Protein AF-Q17B58-F1 (afdb_monomer_lite)

Sequence (460 aa):
MSRYVFNFIFQYLGKLERVEGVDYLEPGKTYCLPVYSHHSIVFPGEVVPMILNAASLNYEDQSDGVKFGLLFRTTFPNNYIYGVTCQVFERGERDLNGSIILKTIAQQRFHVVGQMPNIRAEVKILPEIILPDPLLSSCSNPMKRHAFSNNKKYSHRFKSFVSHAMTWPKFVYDYYSTEDVLTKVERYLAFLKITSVPSDPVKLSFWLARNISIDERDRKLIYQADAVISRMLIISKSLDHMCYFLCKRCDNEIGSFNDIFAMNKQGVQTSYCNPSGYVHDTLTIYKTKENSTFTVDRPSTEYSWFPGYSWQITLCSNCRQHLGWKFVATKNNYLPKSFYGLSGNSIKVKSVTEASTSSRDGDDVETDEGGDAQEADQLQQRLRRIQRMEIGEVLFNIDDDDDDDENYRNNEDLYQVINFSPEIANAAVQADAPLMVEGIADEEAGEDEEDEDRFQDARE

Organism: Aedes aegypti (NCBI:txid7159)

pLDDT: mean 75.25, std 25.25, range [23.91, 98.44]

Foldseek 3Di:
DPDQADPCFPCLVPDWDFADADDDDDAQDKDKFQEDEDADDDFAFAKAKFKDQQVLQVDPDRHHWRKHWYWYPDAFPVRWTKIFIWTFGIKDDQDPVRIIITIIGTHWIWTFPADDPSRMTIIHTHAADEDDQPLCPPPDPVLVCQLPDPPPVSNVVSLQVSQVVDDDHSVVSVLLDLVLLVVLVVVVCVLQVADDADPDLSRRLRLLLQAQQAFPNLNSQLSPDNYSSSSSSSSSVSSVFWKFKAFPPPRQTWGTPNFFYASHNSHQWHWDADPVGHIFTWGKGAGTDPQQKDFDDDFDPNSDSRPQWTWTFIAGNPPRHTFFIKTAGPDPVDPPRIITTGTPSGIGMDTDDVPDPDPDDDDDDDDDDDDCPVVVVVVVVVVVVVVCVVDDPPPDPDDDDDDDDDDDDDPPPPPDDPCPPCVVVCVVVVVPDDDDDPDDDDDDDDDDDDDDDDDDDDDD

Radius of gyration: 29.22 Å; chains: 1; bounding box: 70×75×121 Å

InterPro domains:
  IPR003111 Lon protease, N-terminal domain [PS51787] (33-243)
  IPR004910 Yippee/Mis18/Cereblon [PF03226] (244-358)
  IPR034750 CULT domain [PS51788] (242-351)
  IPR034750 CULT domain [cd15777] (245-347)

Structure (mmCIF, N/CA/C/O backbone):
data_AF-Q17B58-F1
#
_entry.id   AF-Q17B58-F1
#
loop_
_atom_site.group_PDB
_atom_site.id
_atom_site.type_symbol
_atom_site.label_atom_id
_atom_site.label_alt_id
_atom_site.label_comp_id
_atom_site.label_asym_id
_atom_site.label_entity_id
_atom_site.label_seq_id
_atom_site.pdbx_PDB_ins_code
_atom_site.Cartn_x
_atom_site.Cartn_y
_atom_site.Cartn_z
_atom_site.occupancy
_atom_site.B_iso_or_equiv
_atom_site.auth_seq_id
_atom_site.auth_comp_id
_atom_site.auth_asym_id
_atom_site.auth_atom_id
_atom_site.pdbx_PDB_model_num
ATOM 1 N N . MET A 1 1 ? 14.802 14.553 18.106 1.00 31.19 1 MET A N 1
ATOM 2 C CA . MET A 1 1 ? 13.375 14.285 18.415 1.00 31.19 1 MET A CA 1
ATOM 3 C C . MET A 1 1 ? 12.796 13.241 17.451 1.00 31.19 1 MET A C 1
ATOM 5 O O . MET A 1 1 ? 11.958 13.569 16.623 1.00 31.19 1 MET A O 1
ATOM 9 N N . SER A 1 2 ? 13.232 11.981 17.548 1.00 33.00 2 SER A N 1
ATOM 10 C CA . SER A 1 2 ? 12.546 10.842 16.916 1.00 33.00 2 SER A CA 1
ATOM 11 C C . SER A 1 2 ? 11.865 10.069 18.044 1.00 33.00 2 SER A C 1
ATOM 13 O O . SER A 1 2 ? 12.530 9.342 18.775 1.00 33.00 2 SER A O 1
ATOM 15 N N . ARG A 1 3 ? 10.588 10.369 18.313 1.00 36.69 3 ARG A N 1
ATOM 16 C CA . ARG A 1 3 ? 9.821 9.792 19.439 1.00 36.69 3 ARG A CA 1
ATOM 17 C C . ARG A 1 3 ? 8.516 9.103 19.009 1.00 36.69 3 ARG A C 1
ATOM 19 O O . ARG A 1 3 ? 7.776 8.673 19.880 1.00 36.69 3 ARG A O 1
ATOM 26 N N . TYR A 1 4 ? 8.246 8.965 17.707 1.00 48.62 4 TYR A N 1
ATOM 27 C CA . TYR A 1 4 ? 6.930 8.525 17.197 1.00 48.62 4 TYR A CA 1
ATOM 28 C C . TYR A 1 4 ? 6.917 7.164 16.521 1.00 48.62 4 TYR A C 1
ATOM 30 O O . TYR A 1 4 ? 5.966 6.827 15.833 1.00 48.62 4 TYR A O 1
ATOM 38 N N . VAL A 1 5 ? 7.961 6.366 16.713 1.00 45.34 5 VAL A N 1
ATOM 39 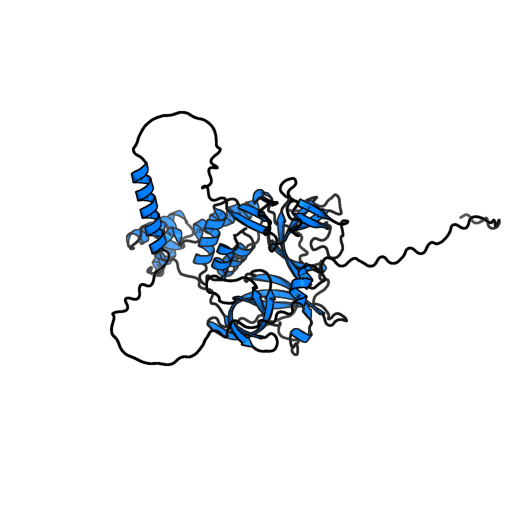C CA . VAL A 1 5 ? 8.017 5.044 16.105 1.00 45.34 5 VAL A CA 1
ATOM 40 C C . VAL A 1 5 ? 7.599 4.014 17.141 1.00 45.34 5 VAL A C 1
ATOM 42 O O . VAL A 1 5 ? 8.407 3.604 17.977 1.00 45.34 5 VAL A O 1
ATOM 45 N N . PHE A 1 6 ? 6.335 3.592 17.089 1.00 51.22 6 PHE A N 1
ATOM 46 C CA . PHE A 1 6 ? 5.911 2.399 17.814 1.00 51.22 6 PHE A CA 1
ATOM 47 C C . PHE A 1 6 ? 6.682 1.196 17.256 1.00 51.22 6 PHE A C 1
ATOM 49 O O . PHE A 1 6 ? 6.549 0.840 16.087 1.00 51.22 6 PHE A O 1
ATOM 56 N N . ASN A 1 7 ? 7.518 0.577 18.094 1.00 49.19 7 ASN A N 1
ATOM 57 C CA . ASN A 1 7 ? 8.235 -0.657 17.751 1.00 49.19 7 ASN A CA 1
ATOM 58 C C . ASN A 1 7 ? 7.366 -1.919 17.936 1.00 49.19 7 ASN A C 1
ATOM 60 O O . ASN A 1 7 ? 7.830 -3.013 17.637 1.00 49.19 7 ASN A O 1
ATOM 64 N N . PHE A 1 8 ? 6.121 -1.779 18.407 1.00 56.78 8 PHE A N 1
ATOM 65 C CA . PHE A 1 8 ? 5.230 -2.882 18.788 1.00 56.78 8 PHE A CA 1
ATOM 66 C C . PHE A 1 8 ? 4.047 -3.018 17.821 1.00 56.78 8 PHE A C 1
ATOM 68 O O . PHE A 1 8 ? 2.885 -2.841 18.184 1.00 56.78 8 PHE A O 1
ATOM 75 N N . ILE A 1 9 ? 4.354 -3.280 16.552 1.00 68.00 9 ILE A N 1
ATOM 76 C CA . ILE A 1 9 ? 3.334 -3.503 15.523 1.00 68.00 9 ILE A CA 1
ATOM 77 C C . ILE A 1 9 ? 2.638 -4.842 15.817 1.00 68.00 9 ILE A C 1
ATOM 79 O O . ILE A 1 9 ? 3.302 -5.835 16.112 1.00 68.00 9 ILE A O 1
ATOM 83 N N . PHE A 1 10 ? 1.304 -4.859 15.748 1.00 78.88 10 PHE A N 1
ATOM 84 C CA . PHE A 1 10 ? 0.456 -6.035 15.995 1.00 78.88 10 PHE A CA 1
ATOM 85 C C . PHE A 1 10 ? 0.462 -6.590 17.427 1.00 78.88 10 PHE A C 1
ATOM 87 O O . PHE A 1 10 ? 0.085 -7.739 17.633 1.00 78.88 10 PHE A O 1
ATOM 94 N N . GLN A 1 11 ? 0.842 -5.793 18.432 1.00 79.44 11 GLN A N 1
ATOM 95 C CA . GLN A 1 11 ? 0.817 -6.234 19.835 1.00 79.44 11 GLN A CA 1
ATOM 96 C C . GLN A 1 11 ? -0.592 -6.608 20.331 1.00 79.44 11 GLN A C 1
ATOM 98 O O . GLN A 1 11 ? -0.727 -7.453 21.210 1.00 79.44 11 GLN A O 1
ATOM 103 N N . TYR A 1 12 ? -1.637 -6.020 19.741 1.00 82.19 12 TYR A N 1
ATOM 104 C CA . TYR A 1 12 ? -3.037 -6.325 20.055 1.00 82.19 12 TYR A CA 1
ATOM 105 C C . TYR A 1 12 ? -3.439 -7.777 19.731 1.00 82.19 12 TYR A C 1
ATOM 107 O O . TYR A 1 12 ? -4.442 -8.250 20.251 1.00 82.19 12 TYR A O 1
ATOM 115 N N . LEU A 1 13 ? -2.656 -8.491 18.911 1.00 82.38 13 LEU A N 1
ATOM 116 C CA . LEU A 1 13 ? -2.883 -9.902 18.580 1.00 82.38 13 LEU A CA 1
ATOM 117 C C . LEU A 1 13 ? -2.393 -10.872 19.667 1.00 82.38 13 LEU A C 1
ATOM 119 O O . LEU A 1 13 ? -2.582 -12.077 19.535 1.00 82.38 13 LEU A O 1
ATOM 123 N N . GLY A 1 14 ? -1.741 -10.374 20.720 1.00 82.38 14 GLY A N 1
ATOM 124 C CA . GLY A 1 14 ? -1.199 -11.213 21.783 1.00 82.38 14 GLY A CA 1
ATOM 125 C C . GLY A 1 14 ? 0.091 -11.941 21.390 1.00 82.38 14 GLY A C 1
ATOM 126 O O . GLY A 1 14 ? 0.865 -11.483 20.545 1.00 82.38 14 GLY A O 1
ATOM 127 N N . LYS A 1 15 ? 0.363 -13.055 22.077 1.00 84.25 15 LYS A N 1
ATOM 128 C CA . LYS A 1 15 ? 1.574 -13.861 21.890 1.00 84.25 15 LYS A CA 1
ATOM 129 C C . LYS A 1 15 ? 1.369 -14.836 20.729 1.00 84.25 15 LYS A C 1
ATOM 131 O O . LYS A 1 15 ? 0.397 -15.580 20.727 1.00 84.25 15 LYS A O 1
ATOM 136 N N . LEU A 1 16 ? 2.301 -14.840 19.779 1.00 85.94 16 LEU A N 1
ATOM 137 C CA . LEU A 1 16 ? 2.300 -15.747 18.630 1.00 85.94 16 LEU A CA 1
ATOM 138 C C . LEU A 1 16 ? 3.616 -16.530 18.577 1.00 85.94 16 LEU A C 1
ATOM 140 O O . LEU A 1 16 ? 4.666 -16.029 18.986 1.00 85.94 16 LEU A O 1
ATOM 144 N N . GLU A 1 17 ? 3.548 -17.745 18.054 1.00 86.19 17 GLU A N 1
ATOM 145 C CA . GLU A 1 17 ? 4.675 -18.631 17.803 1.00 86.19 17 GLU A CA 1
ATOM 146 C C . GLU A 1 17 ? 5.169 -18.473 16.369 1.00 86.19 17 GLU A C 1
ATOM 148 O O . GLU A 1 17 ? 4.384 -18.309 15.432 1.00 86.19 17 GLU A O 1
ATOM 153 N N . ARG A 1 18 ? 6.489 -18.503 16.190 1.00 85.88 18 ARG A N 1
ATOM 154 C CA . ARG A 1 18 ? 7.107 -18.381 14.873 1.00 85.88 18 ARG A CA 1
ATOM 155 C C . ARG A 1 18 ? 6.962 -19.692 14.111 1.00 85.88 18 ARG A C 1
ATOM 157 O O . ARG A 1 18 ? 7.240 -20.753 14.658 1.00 85.88 18 ARG A O 1
ATOM 164 N N . VAL A 1 19 ? 6.603 -19.586 12.840 1.00 83.44 19 VAL A N 1
ATOM 165 C CA . VAL A 1 19 ? 6.552 -20.712 11.909 1.00 83.44 19 VAL A CA 1
ATOM 166 C C . VAL A 1 19 ? 7.720 -20.582 10.936 1.00 83.44 19 VAL A C 1
ATOM 168 O O . VAL A 1 19 ? 7.973 -19.498 10.398 1.00 83.44 19 VAL A O 1
ATOM 171 N N . GLU A 1 20 ? 8.477 -21.662 10.766 1.00 77.56 20 GLU A N 1
ATOM 172 C CA . GLU A 1 20 ? 9.589 -21.722 9.818 1.00 77.56 20 GLU A CA 1
ATOM 173 C C . GLU A 1 20 ? 9.099 -22.154 8.428 1.00 77.56 20 GLU A C 1
ATOM 175 O O . GLU A 1 20 ? 7.983 -22.638 8.264 1.00 77.56 20 GLU A O 1
ATOM 180 N N . GLY A 1 21 ? 9.917 -21.911 7.406 1.00 69.69 21 GLY A N 1
ATOM 181 C CA . GLY A 1 21 ? 9.570 -22.208 6.016 1.00 69.69 21 GLY A CA 1
ATOM 182 C C . GLY A 1 21 ? 9.290 -20.954 5.190 1.00 69.69 21 GLY A C 1
ATOM 183 O O . GLY A 1 21 ? 8.498 -20.077 5.549 1.00 69.69 21 GLY A O 1
ATOM 184 N N . VAL A 1 22 ? 9.989 -20.859 4.061 1.00 72.38 22 VAL A N 1
ATOM 185 C CA . VAL A 1 22 ? 9.781 -19.823 3.051 1.00 72.38 22 VAL A CA 1
ATOM 186 C C . VAL A 1 22 ? 9.821 -20.496 1.693 1.00 72.38 22 VAL A C 1
ATOM 188 O O . VAL A 1 22 ? 10.888 -20.662 1.106 1.00 72.38 22 VAL A O 1
ATOM 191 N N . ASP A 1 23 ? 8.642 -20.821 1.180 1.00 81.31 23 ASP A N 1
ATOM 192 C CA . ASP A 1 23 ? 8.533 -21.451 -0.129 1.00 81.31 23 ASP A CA 1
ATOM 193 C C . ASP A 1 23 ? 8.252 -20.406 -1.199 1.00 81.31 23 ASP A C 1
ATOM 195 O O . ASP A 1 23 ? 7.323 -19.610 -1.070 1.00 81.31 23 ASP A O 1
ATOM 199 N N . TYR A 1 24 ? 9.030 -20.410 -2.276 1.00 87.69 24 TYR A N 1
ATOM 200 C CA . TYR A 1 24 ? 8.724 -19.634 -3.474 1.00 87.69 24 TYR A CA 1
ATOM 201 C C . TYR A 1 24 ? 8.319 -20.584 -4.591 1.00 87.69 24 TYR A C 1
ATOM 203 O O . TYR A 1 24 ? 8.978 -21.589 -4.844 1.00 87.69 24 TYR A O 1
ATOM 211 N N . LEU A 1 25 ? 7.226 -20.243 -5.263 1.00 93.06 25 LEU A N 1
ATOM 212 C CA . LEU A 1 25 ? 6.722 -20.966 -6.419 1.00 93.06 25 LEU A CA 1
ATOM 213 C C . LEU A 1 25 ? 7.403 -20.449 -7.688 1.00 93.06 25 LEU A C 1
ATOM 215 O O . LEU A 1 25 ? 7.769 -19.273 -7.774 1.00 93.06 25 LEU A O 1
ATOM 219 N N . GLU A 1 26 ? 7.576 -21.311 -8.684 1.00 95.06 26 GLU A N 1
ATOM 220 C CA . GLU A 1 26 ? 8.248 -20.914 -9.918 1.00 95.06 26 GLU A CA 1
ATOM 221 C C . GLU A 1 26 ? 7.357 -19.976 -10.751 1.00 95.06 26 GLU A C 1
ATOM 223 O O . GLU A 1 26 ? 6.195 -20.303 -11.021 1.00 95.06 26 GLU A O 1
ATOM 228 N N . PRO A 1 27 ? 7.880 -18.821 -11.202 1.00 96.06 27 PRO A N 1
ATOM 229 C CA . PRO A 1 27 ? 7.143 -17.929 -12.086 1.00 96.06 27 PRO A CA 1
ATOM 230 C C . PRO A 1 27 ? 6.707 -18.611 -13.387 1.00 96.06 27 PRO A C 1
ATOM 232 O O . PRO A 1 27 ? 7.442 -19.404 -13.971 1.00 96.06 27 PRO A O 1
ATOM 235 N N . GLY A 1 28 ? 5.509 -18.282 -13.864 1.00 94.94 28 GLY A N 1
ATOM 236 C CA . GLY A 1 28 ? 4.928 -18.818 -15.095 1.00 94.94 28 GLY A CA 1
ATOM 237 C C . GLY A 1 28 ? 4.276 -20.196 -14.955 1.00 94.94 28 GLY A C 1
ATOM 238 O O . GLY A 1 28 ? 3.494 -20.565 -15.834 1.00 94.94 28 GLY A O 1
ATOM 239 N N . LYS A 1 29 ? 4.534 -20.928 -13.862 1.00 96.81 29 LYS A N 1
ATOM 240 C CA . LYS A 1 29 ? 3.865 -22.199 -13.556 1.00 96.81 29 LYS A CA 1
ATOM 241 C C . LYS A 1 29 ? 2.518 -21.980 -12.860 1.00 96.81 29 LYS A C 1
ATOM 243 O O . LYS A 1 29 ? 2.281 -20.951 -12.219 1.00 96.81 29 LYS A O 1
ATOM 248 N N . THR A 1 30 ? 1.648 -22.977 -13.000 1.00 96.62 30 THR A N 1
ATOM 249 C CA . THR A 1 30 ? 0.311 -23.013 -12.400 1.00 96.62 30 THR A CA 1
ATOM 250 C C . THR A 1 30 ? 0.310 -23.940 -11.193 1.00 96.62 30 THR A C 1
ATOM 252 O O . THR A 1 30 ? 0.861 -25.037 -11.255 1.00 96.62 30 THR A O 1
ATOM 255 N N . TYR A 1 31 ? -0.314 -23.505 -10.103 1.00 93.75 31 TYR A N 1
ATOM 256 C CA . TYR A 1 31 ? -0.408 -24.247 -8.847 1.00 93.75 31 TYR A CA 1
ATOM 257 C C . TYR A 1 31 ? -1.838 -24.205 -8.314 1.00 93.75 31 TYR A C 1
ATOM 259 O O . TYR A 1 31 ? -2.538 -23.213 -8.493 1.00 93.75 31 TYR A O 1
ATOM 267 N N . CYS A 1 32 ? -2.264 -25.255 -7.615 1.00 91.94 32 CYS A N 1
ATOM 268 C CA . CYS A 1 32 ? -3.544 -25.268 -6.914 1.00 91.94 32 CYS A CA 1
ATOM 269 C C . CYS A 1 32 ? -3.328 -24.863 -5.451 1.00 91.94 32 CYS A C 1
ATOM 271 O O . CYS A 1 32 ? -2.698 -25.609 -4.698 1.00 91.94 32 CYS A O 1
ATOM 273 N N . LEU A 1 33 ? -3.856 -23.707 -5.042 1.00 90.12 33 LEU A N 1
ATOM 274 C CA . LEU A 1 33 ? -3.705 -23.172 -3.684 1.00 90.12 33 LEU A CA 1
ATOM 275 C C . LEU A 1 33 ? -5.070 -22.967 -3.008 1.00 90.12 33 LEU A C 1
ATOM 277 O O . LEU A 1 33 ? -6.044 -22.659 -3.701 1.00 90.12 33 LEU A O 1
ATOM 281 N N . PRO A 1 34 ? -5.158 -23.092 -1.670 1.00 90.19 34 PRO A N 1
ATOM 282 C CA . PRO A 1 34 ? -6.295 -22.556 -0.925 1.00 90.19 34 PRO A CA 1
ATOM 283 C C . PRO A 1 34 ? -6.332 -21.030 -1.071 1.00 90.19 34 PRO A C 1
ATOM 285 O O . PRO A 1 34 ? -5.279 -20.388 -1.073 1.00 90.19 34 PRO A O 1
ATOM 288 N N . VAL A 1 35 ? -7.520 -20.441 -1.215 1.00 90.81 35 VAL A N 1
ATOM 289 C CA . VAL A 1 35 ? -7.675 -19.011 -1.527 1.00 90.81 35 VAL A CA 1
ATOM 290 C C . VAL A 1 35 ? -8.741 -18.315 -0.687 1.00 90.81 35 VAL A C 1
ATOM 292 O O . VAL A 1 35 ? -9.856 -18.796 -0.568 1.00 90.81 35 VAL A O 1
ATOM 295 N N . TYR A 1 36 ? -8.451 -17.121 -0.175 1.00 90.38 36 TYR A N 1
ATOM 296 C CA . TYR A 1 36 ? -9.412 -16.302 0.570 1.00 90.38 36 TYR A CA 1
ATOM 297 C C . TYR A 1 36 ? -9.669 -14.980 -0.136 1.00 90.38 36 TYR A C 1
ATOM 299 O O . TYR A 1 36 ? -8.781 -14.402 -0.755 1.00 90.38 36 TYR A O 1
ATOM 307 N N . SER A 1 37 ? -10.895 -14.475 -0.032 1.00 89.56 37 SER A N 1
ATOM 308 C CA . SER A 1 37 ? -11.224 -13.155 -0.567 1.00 89.56 37 SER A CA 1
ATOM 309 C C . SER A 1 37 ? -10.661 -12.039 0.310 1.00 89.56 37 SER A C 1
ATOM 311 O O . SER A 1 37 ? -10.863 -12.032 1.521 1.00 89.56 37 SER A O 1
ATOM 313 N N . HIS A 1 38 ? -10.063 -11.043 -0.328 1.00 90.31 38 HIS A N 1
ATOM 314 C CA . HIS A 1 38 ? -9.585 -9.805 0.265 1.00 90.31 38 HIS A CA 1
ATOM 315 C C . HIS A 1 38 ? -10.203 -8.603 -0.463 1.00 90.31 38 HIS A C 1
ATOM 317 O O . HIS A 1 38 ? -10.422 -8.619 -1.676 1.00 90.31 38 HIS A O 1
ATOM 323 N N . HIS A 1 39 ? -10.540 -7.551 0.277 1.00 85.50 39 HIS A N 1
ATOM 324 C CA . HIS A 1 39 ? -11.283 -6.402 -0.254 1.00 85.50 39 HIS A CA 1
ATOM 325 C C . HIS A 1 39 ? -10.395 -5.388 -0.995 1.00 85.50 39 HIS A C 1
ATOM 327 O O . HIS A 1 39 ? -10.892 -4.672 -1.861 1.00 85.50 39 HIS A O 1
ATOM 333 N N . SER A 1 40 ? -9.100 -5.331 -0.682 1.00 87.50 40 SER A N 1
ATOM 334 C CA . SER A 1 40 ? -8.125 -4.420 -1.289 1.00 87.50 40 SER A CA 1
ATOM 335 C C . SER A 1 40 ? -6.968 -5.177 -1.944 1.00 87.50 40 SER A C 1
ATOM 337 O O . SER A 1 40 ? -6.769 -6.372 -1.713 1.00 87.50 40 SER A O 1
ATOM 339 N N . ILE A 1 41 ? -6.210 -4.459 -2.776 1.00 93.06 41 ILE A N 1
ATOM 340 C CA . ILE A 1 41 ? -4.976 -4.949 -3.397 1.00 93.06 41 ILE A CA 1
ATOM 341 C C . ILE A 1 41 ? -3.866 -4.946 -2.347 1.00 93.06 41 ILE A C 1
ATOM 343 O O . ILE A 1 41 ? -3.492 -3.874 -1.866 1.00 93.06 41 ILE A O 1
ATOM 347 N N . VAL A 1 42 ? -3.325 -6.132 -2.077 1.00 94.56 42 VAL A N 1
ATOM 348 C CA . VAL A 1 42 ? -2.180 -6.363 -1.190 1.00 94.56 42 VAL A CA 1
ATOM 349 C C . VAL A 1 42 ? -0.925 -6.540 -2.038 1.00 94.56 42 VAL A C 1
ATOM 351 O O . VAL A 1 42 ? -0.910 -7.339 -2.981 1.00 94.56 42 VAL A O 1
ATOM 354 N N . PHE A 1 43 ? 0.139 -5.808 -1.713 1.00 95.38 43 PHE A N 1
ATOM 355 C CA . PHE A 1 43 ? 1.392 -5.884 -2.467 1.00 95.38 43 PHE A CA 1
ATOM 356 C C . PHE A 1 43 ? 2.391 -6.871 -1.841 1.00 95.38 43 PHE A C 1
ATOM 358 O O . PHE A 1 43 ? 2.435 -7.019 -0.619 1.00 95.38 43 PHE A O 1
ATOM 365 N N . PRO A 1 44 ? 3.250 -7.525 -2.645 1.00 96.19 44 PRO A N 1
ATOM 366 C CA . PRO A 1 44 ? 4.374 -8.303 -2.130 1.00 96.19 44 PRO A CA 1
ATOM 367 C C . PRO A 1 44 ? 5.214 -7.555 -1.079 1.00 96.19 44 PRO A C 1
ATOM 369 O O . PRO A 1 44 ? 5.586 -6.396 -1.260 1.00 96.19 44 PRO A O 1
ATOM 372 N N . GLY A 1 45 ? 5.542 -8.238 0.018 1.00 92.31 45 GLY A N 1
ATOM 373 C CA . GLY A 1 45 ? 6.245 -7.700 1.186 1.00 92.31 45 GLY A CA 1
ATOM 374 C C . GLY A 1 45 ? 5.331 -7.101 2.262 1.00 92.31 45 GLY A C 1
ATOM 375 O O . GLY A 1 45 ? 5.814 -6.710 3.328 1.00 92.31 45 GLY A O 1
ATOM 376 N N . GLU A 1 46 ? 4.025 -7.019 2.013 1.00 91.94 46 GLU A N 1
ATOM 377 C CA . GLU A 1 46 ? 3.045 -6.559 2.991 1.00 91.94 46 GLU A CA 1
ATOM 378 C C . GLU A 1 46 ? 2.742 -7.621 4.046 1.00 91.94 46 GLU A C 1
ATOM 380 O O . GLU A 1 46 ? 2.624 -8.803 3.736 1.00 91.94 46 GLU A O 1
ATOM 385 N N . VAL A 1 47 ? 2.633 -7.194 5.306 1.00 92.38 47 VAL A N 1
ATOM 386 C CA . VAL A 1 47 ? 2.214 -8.075 6.396 1.00 92.38 47 VAL A CA 1
ATOM 387 C C . VAL A 1 47 ? 0.714 -7.924 6.568 1.00 92.38 47 VAL A C 1
ATOM 389 O O . VAL A 1 47 ? 0.245 -6.829 6.871 1.00 92.38 47 VAL A O 1
ATOM 392 N N . VAL A 1 48 ? -0.011 -9.025 6.406 1.00 93.00 48 VAL A N 1
ATOM 393 C CA . VAL A 1 48 ? -1.465 -9.079 6.550 1.00 93.00 48 VAL A CA 1
ATOM 394 C C . VAL A 1 48 ? -1.795 -9.950 7.764 1.00 93.00 48 VAL A C 1
ATOM 396 O O . VAL A 1 48 ? -1.629 -11.176 7.704 1.00 93.00 48 VAL A O 1
ATOM 399 N N . PRO A 1 49 ? -2.204 -9.349 8.895 1.00 92.62 49 PRO A N 1
ATOM 400 C CA . PRO A 1 49 ? -2.744 -10.104 10.015 1.00 92.62 49 PRO A CA 1
ATOM 401 C C . PRO A 1 49 ? -4.142 -10.616 9.663 1.00 92.62 49 PRO A C 1
ATOM 403 O O . PRO A 1 49 ? -4.941 -9.883 9.088 1.00 92.62 49 PRO A O 1
ATOM 406 N N . MET A 1 50 ? -4.451 -11.860 10.014 1.00 90.06 50 MET A N 1
ATOM 407 C CA . MET A 1 50 ? -5.733 -12.493 9.710 1.00 90.06 50 MET A CA 1
ATOM 408 C C . MET A 1 50 ? -6.218 -13.329 10.889 1.00 90.06 50 MET A C 1
ATOM 410 O O . MET A 1 50 ? -5.414 -13.909 11.616 1.00 90.06 50 MET A O 1
ATOM 414 N N . ILE A 1 51 ? -7.535 -13.417 11.047 1.00 89.38 51 ILE A N 1
ATOM 415 C CA . ILE A 1 51 ? -8.183 -14.377 11.942 1.00 89.38 51 ILE A CA 1
ATOM 416 C C . ILE A 1 51 ? -8.988 -15.308 11.044 1.00 89.38 51 ILE A C 1
ATOM 418 O O . ILE A 1 51 ? -9.901 -14.861 10.353 1.00 89.38 51 ILE A O 1
ATOM 422 N N . LEU A 1 52 ? -8.603 -16.581 10.993 1.00 85.12 52 LEU A N 1
ATOM 423 C CA . LEU A 1 52 ? -9.207 -17.580 10.107 1.00 85.12 52 LEU A CA 1
ATOM 424 C C . LEU A 1 52 ? -9.625 -18.812 10.901 1.00 85.12 52 LEU A C 1
ATOM 426 O O . LEU A 1 52 ? -8.999 -19.151 11.900 1.00 85.12 52 LEU A O 1
ATOM 430 N N . ASN A 1 53 ? -10.647 -19.521 10.430 1.00 82.81 53 ASN A N 1
ATOM 431 C CA . ASN A 1 53 ? -10.983 -20.827 10.984 1.00 82.81 53 ASN A CA 1
ATOM 432 C C . ASN A 1 53 ? -9.907 -21.849 10.575 1.00 82.81 53 ASN A C 1
ATOM 434 O O . ASN A 1 53 ? -9.623 -22.017 9.386 1.00 82.81 53 ASN A O 1
ATOM 438 N N . ALA A 1 54 ? -9.321 -22.546 11.551 1.00 74.88 54 ALA A N 1
ATOM 439 C CA . ALA A 1 54 ? -8.261 -23.523 11.317 1.00 74.88 54 ALA A CA 1
ATOM 440 C C . ALA A 1 54 ? -8.695 -24.674 10.394 1.00 74.88 54 ALA A C 1
ATOM 442 O O . ALA A 1 54 ? -7.866 -25.207 9.656 1.00 74.88 54 ALA A O 1
ATOM 443 N N . ALA A 1 55 ? -9.983 -25.039 10.400 1.00 73.25 55 ALA A N 1
ATOM 444 C CA . ALA A 1 55 ? -10.520 -26.080 9.525 1.00 73.25 55 ALA A CA 1
ATOM 445 C C . ALA A 1 55 ? -10.432 -25.694 8.039 1.00 73.25 55 ALA A C 1
ATOM 447 O O . ALA A 1 55 ? -10.204 -26.549 7.190 1.00 73.25 55 ALA A O 1
ATOM 448 N N . SER A 1 56 ? -10.542 -24.402 7.715 1.00 70.81 56 SER A N 1
ATOM 449 C CA . SER A 1 56 ? -10.490 -23.920 6.331 1.00 70.81 56 SER A CA 1
ATOM 450 C C . SER A 1 56 ? -9.103 -24.034 5.697 1.00 70.81 56 SER A C 1
ATOM 452 O O . SER A 1 56 ? -8.987 -23.898 4.483 1.00 70.81 56 SER A O 1
ATOM 454 N N . LEU A 1 57 ? -8.058 -24.259 6.497 1.00 67.81 57 LEU A N 1
ATOM 455 C CA . LEU A 1 57 ? -6.678 -24.351 6.025 1.00 67.81 57 LEU A CA 1
ATOM 456 C C . LEU A 1 57 ? -6.246 -25.794 5.706 1.00 67.81 57 LEU A C 1
ATOM 458 O O . LEU A 1 57 ? -5.109 -25.964 5.283 1.00 67.81 57 LEU A O 1
ATOM 462 N N . ASN A 1 58 ? -7.118 -26.809 5.891 1.00 60.75 58 ASN A N 1
ATOM 463 C CA . ASN A 1 58 ? -6.796 -28.245 5.746 1.00 60.75 58 ASN A CA 1
ATOM 464 C C . ASN A 1 58 ? -5.412 -28.584 6.331 1.00 60.75 58 ASN A C 1
ATOM 466 O O . ASN A 1 58 ? -4.515 -29.095 5.665 1.00 60.75 58 ASN A O 1
ATOM 470 N N . TYR A 1 59 ? -5.242 -28.185 7.589 1.00 55.69 59 TYR A N 1
ATOM 471 C CA . TYR A 1 59 ? -3.966 -28.136 8.285 1.00 55.69 59 TYR A CA 1
ATOM 472 C C . TYR A 1 59 ? -3.608 -29.513 8.860 1.00 55.69 59 TYR A C 1
ATOM 474 O O . TYR A 1 59 ? -4.026 -29.829 9.976 1.00 55.69 59 TYR A O 1
ATOM 482 N N . GLU A 1 60 ? -2.851 -30.321 8.117 1.00 53.19 60 GLU A N 1
ATOM 483 C CA . GLU A 1 60 ? -2.273 -31.572 8.640 1.00 53.19 60 GLU A CA 1
ATOM 484 C C . GLU A 1 60 ? -0.789 -31.435 9.015 1.00 53.19 60 GLU A C 1
ATOM 486 O O . GLU A 1 60 ? -0.350 -32.112 9.942 1.00 53.19 60 GLU A O 1
ATOM 491 N N . ASP A 1 61 ? -0.042 -30.505 8.405 1.00 50.78 61 ASP A N 1
ATOM 492 C CA . ASP A 1 61 ? 1.406 -30.393 8.617 1.00 50.78 61 ASP A CA 1
ATOM 493 C C . ASP A 1 61 ? 1.794 -29.192 9.494 1.00 50.78 61 ASP A C 1
ATOM 495 O O . ASP A 1 61 ? 1.429 -28.043 9.227 1.00 50.78 61 ASP A O 1
ATOM 499 N N . GLN A 1 62 ? 2.505 -29.467 10.590 1.00 54.59 62 GLN A N 1
ATOM 500 C CA . GLN A 1 62 ? 2.906 -28.469 11.593 1.00 54.59 62 GLN A CA 1
ATOM 501 C C . GLN A 1 62 ? 4.269 -27.828 11.295 1.00 54.59 62 GLN A C 1
ATOM 503 O O . GLN A 1 62 ? 4.587 -26.803 11.898 1.00 54.59 62 GLN A O 1
ATOM 508 N N . SER A 1 63 ? 5.075 -28.421 10.409 1.00 52.31 63 SER A N 1
ATOM 509 C CA . SER A 1 63 ? 6.489 -28.066 10.237 1.00 52.31 63 SER A CA 1
ATOM 510 C C . SER A 1 63 ? 6.764 -26.992 9.187 1.00 52.31 63 SER A C 1
ATOM 512 O O . SER A 1 63 ? 7.707 -26.227 9.374 1.00 52.31 63 SER A O 1
ATOM 514 N N . ASP A 1 64 ? 5.933 -26.880 8.148 1.00 59.81 64 ASP A N 1
ATOM 515 C CA . ASP A 1 64 ? 6.161 -25.942 7.046 1.00 59.81 64 ASP A CA 1
ATOM 516 C C . ASP A 1 64 ? 5.109 -24.831 7.049 1.00 59.81 64 ASP A C 1
ATOM 518 O O . ASP A 1 64 ? 3.899 -25.069 7.117 1.00 59.81 64 ASP A O 1
ATOM 522 N N . GLY A 1 65 ? 5.565 -23.577 7.017 1.00 66.12 65 GLY A N 1
ATOM 523 C CA . GLY A 1 65 ? 4.681 -22.421 7.001 1.00 66.12 65 GLY A CA 1
ATOM 524 C C . GLY A 1 65 ? 3.636 -22.527 5.893 1.00 66.12 65 GLY A C 1
ATOM 525 O O . GLY A 1 65 ? 3.946 -22.671 4.711 1.00 66.12 65 GLY A O 1
ATOM 526 N N . VAL A 1 66 ? 2.368 -22.446 6.285 1.00 80.88 66 VAL A N 1
ATOM 527 C CA . VAL A 1 66 ? 1.253 -22.609 5.357 1.00 80.88 66 VAL A CA 1
ATOM 528 C C . VAL A 1 66 ? 1.242 -21.471 4.346 1.00 80.88 66 VAL A C 1
ATOM 530 O O . VAL A 1 66 ? 1.320 -20.291 4.709 1.00 80.88 66 VAL A O 1
ATOM 533 N N . LYS A 1 67 ? 1.088 -21.843 3.074 1.00 87.94 67 LYS A N 1
ATOM 534 C CA . LYS A 1 67 ? 0.900 -20.918 1.963 1.00 87.94 67 LYS A CA 1
ATOM 535 C C . LYS A 1 67 ? -0.533 -20.980 1.449 1.00 87.94 67 LYS A C 1
ATOM 537 O O . LYS A 1 67 ? -1.052 -22.049 1.137 1.00 87.94 67 LYS A O 1
ATOM 542 N N . PHE A 1 68 ? -1.148 -19.817 1.293 1.00 91.12 68 PHE A N 1
ATOM 543 C CA . PHE A 1 68 ? -2.459 -19.662 0.663 1.00 91.12 68 PHE A CA 1
ATOM 544 C C . PHE A 1 68 ? -2.481 -18.410 -0.218 1.00 91.12 68 PHE A C 1
ATOM 546 O O . PHE A 1 68 ? -1.547 -17.615 -0.194 1.00 91.12 68 PHE A O 1
ATOM 553 N N . GLY A 1 69 ? -3.515 -18.232 -1.034 1.00 93.44 69 GLY A N 1
ATOM 554 C CA . GLY A 1 69 ? -3.705 -17.040 -1.858 1.00 93.44 69 GLY A CA 1
ATOM 555 C C . GLY A 1 69 ? -4.738 -16.076 -1.277 1.00 93.44 69 GLY A C 1
ATOM 556 O O . GLY A 1 69 ? -5.751 -16.499 -0.728 1.00 93.44 69 GLY A O 1
ATOM 557 N N . LEU A 1 70 ? -4.518 -14.776 -1.443 1.00 94.69 70 LEU A N 1
ATOM 558 C CA . LEU A 1 70 ? -5.513 -13.731 -1.212 1.00 94.69 70 LEU A CA 1
ATOM 559 C C . LEU A 1 70 ? -6.006 -13.191 -2.550 1.00 94.69 70 LEU A C 1
ATOM 561 O O . LEU A 1 70 ? -5.239 -12.555 -3.265 1.00 94.69 70 LEU A O 1
ATOM 565 N N . LEU A 1 71 ? -7.274 -13.431 -2.879 1.00 94.81 71 LEU A N 1
ATOM 566 C CA . LEU A 1 71 ? -7.936 -12.949 -4.092 1.00 94.81 71 LEU A CA 1
ATOM 567 C C . LEU A 1 71 ? -8.510 -11.559 -3.875 1.00 94.81 71 LEU A C 1
ATOM 569 O O . LEU A 1 71 ? -9.248 -11.339 -2.918 1.00 94.81 71 LEU A O 1
ATOM 573 N N . PHE A 1 72 ? -8.249 -10.635 -4.788 1.00 94.06 72 PHE A N 1
ATOM 574 C CA . PHE A 1 72 ? -8.798 -9.290 -4.676 1.00 94.06 72 PHE A CA 1
ATOM 575 C C . PHE A 1 72 ? -10.214 -9.231 -5.243 1.00 94.06 72 PHE A C 1
ATOM 577 O O . PHE A 1 72 ? -10.465 -9.664 -6.364 1.00 94.06 72 PHE A O 1
ATOM 584 N N . ARG A 1 73 ? -11.136 -8.613 -4.500 1.00 87.19 73 ARG A N 1
ATOM 585 C CA . ARG A 1 73 ? -12.520 -8.370 -4.952 1.00 87.19 73 ARG A CA 1
ATOM 586 C C . ARG A 1 73 ? -12.654 -7.243 -5.985 1.00 87.19 73 ARG A C 1
ATOM 588 O O . ARG A 1 73 ? -13.762 -6.940 -6.413 1.00 87.19 73 ARG A O 1
ATOM 595 N N . THR A 1 74 ? -11.558 -6.584 -6.353 1.00 86.12 74 THR A N 1
ATOM 596 C CA . THR A 1 74 ? -11.583 -5.478 -7.315 1.00 86.12 74 THR A CA 1
ATOM 597 C C . THR A 1 74 ? -11.506 -5.987 -8.752 1.00 86.12 74 THR A C 1
ATOM 599 O O . THR A 1 74 ? -10.819 -6.965 -9.040 1.00 86.12 74 THR A O 1
ATOM 602 N N . THR A 1 75 ? -12.185 -5.296 -9.664 1.00 86.62 75 THR A N 1
ATOM 603 C CA . THR A 1 75 ? -12.131 -5.589 -11.097 1.00 86.62 75 THR A CA 1
ATOM 604 C C . THR A 1 75 ? -10.892 -4.959 -11.723 1.00 86.62 75 THR A C 1
ATOM 606 O O . THR A 1 75 ? -10.609 -3.768 -11.540 1.00 86.62 75 THR A O 1
ATOM 609 N N . PHE A 1 76 ? -10.135 -5.766 -12.462 1.00 89.94 76 PHE A N 1
ATOM 610 C CA . PHE A 1 76 ? -8.969 -5.321 -13.219 1.00 89.94 76 PHE A CA 1
ATOM 611 C C . PHE A 1 76 ? -9.339 -5.066 -14.689 1.00 89.94 76 PHE A C 1
ATOM 613 O O . PHE A 1 76 ? -10.278 -5.687 -15.185 1.00 89.94 76 PHE A O 1
ATOM 620 N N . PRO A 1 77 ? -8.609 -4.193 -15.413 1.00 86.06 77 PRO A N 1
ATOM 621 C CA . PRO A 1 77 ? -8.952 -3.807 -16.790 1.00 86.06 77 PRO A CA 1
ATOM 622 C C . PRO A 1 77 ? -9.023 -4.960 -17.799 1.00 86.06 77 PRO A C 1
ATOM 624 O O . PRO A 1 77 ? -9.691 -4.848 -18.817 1.00 86.06 77 PRO A O 1
ATOM 627 N N . ASN A 1 78 ? -8.316 -6.055 -17.534 1.00 87.31 78 ASN A N 1
ATOM 628 C CA . ASN A 1 78 ? -8.244 -7.229 -18.399 1.00 87.31 78 ASN A CA 1
ATOM 629 C C . ASN A 1 78 ? -9.148 -8.380 -17.923 1.00 87.31 78 ASN A C 1
ATOM 631 O O . ASN A 1 78 ? -8.958 -9.511 -18.358 1.00 87.31 78 ASN A O 1
ATOM 635 N N . ASN A 1 79 ? -10.084 -8.104 -17.007 1.00 86.31 79 ASN A N 1
ATOM 636 C CA . ASN A 1 79 ? -11.062 -9.043 -16.443 1.00 86.31 79 ASN A CA 1
ATOM 637 C C . ASN A 1 79 ? -10.491 -10.291 -15.743 1.00 86.31 79 ASN A C 1
ATOM 639 O O . ASN A 1 79 ? -11.259 -11.147 -15.307 1.00 86.31 79 ASN A O 1
ATOM 643 N N . TYR A 1 80 ? -9.173 -10.390 -15.558 1.00 89.81 80 TYR A N 1
ATOM 644 C CA . TYR A 1 80 ? -8.585 -11.447 -14.742 1.00 89.81 80 TYR A CA 1
ATOM 645 C C . TYR A 1 80 ? -8.805 -11.179 -13.250 1.00 89.81 80 TYR A C 1
ATOM 647 O O . TYR A 1 80 ? -8.735 -10.041 -12.777 1.00 89.81 80 TYR A O 1
ATOM 655 N N . ILE A 1 81 ? -9.006 -12.258 -12.493 1.00 93.44 81 ILE A N 1
ATOM 656 C CA . ILE A 1 81 ? -8.995 -12.220 -11.030 1.00 93.44 81 ILE A CA 1
ATOM 657 C C . ILE A 1 81 ? -7.547 -12.358 -10.575 1.00 93.44 81 ILE A C 1
ATOM 659 O O . ILE A 1 81 ? -6.896 -13.369 -10.840 1.00 93.44 81 ILE A O 1
ATOM 663 N N . TYR A 1 82 ? -7.056 -11.348 -9.870 1.00 96.44 82 TYR A N 1
ATOM 664 C CA . TYR A 1 82 ? -5.705 -11.331 -9.327 1.00 96.44 82 TYR A CA 1
ATOM 665 C C . TYR A 1 82 ? -5.686 -11.631 -7.835 1.00 96.44 82 TYR A C 1
ATOM 667 O O . TYR A 1 82 ? -6.670 -11.424 -7.119 1.00 96.44 82 TYR A O 1
ATOM 675 N N . GLY A 1 83 ? -4.531 -12.084 -7.365 1.00 97.00 83 GLY A N 1
ATOM 676 C CA . GLY A 1 83 ? -4.297 -12.301 -5.953 1.00 97.00 83 GLY A CA 1
ATOM 677 C C . GLY A 1 83 ? -2.828 -12.479 -5.614 1.00 97.00 83 GLY A C 1
ATOM 678 O O . GLY A 1 83 ? -1.977 -12.626 -6.486 1.00 97.00 83 GLY A O 1
ATOM 679 N N . VAL A 1 84 ? -2.509 -12.441 -4.327 1.00 97.25 84 VAL A N 1
ATOM 680 C CA . VAL A 1 84 ? -1.133 -12.577 -3.836 1.00 97.25 84 VAL A CA 1
ATOM 681 C C . VAL A 1 84 ? -0.993 -13.815 -2.964 1.00 97.25 84 VAL A C 1
ATOM 683 O O . VAL A 1 84 ? -1.895 -14.138 -2.194 1.00 97.25 84 VAL A O 1
ATOM 686 N N . THR A 1 85 ? 0.116 -14.541 -3.091 1.00 95.69 85 THR A N 1
ATOM 687 C CA . THR A 1 85 ? 0.429 -15.631 -2.166 1.00 95.69 85 THR A CA 1
ATOM 688 C C . THR A 1 85 ? 0.814 -15.053 -0.811 1.00 95.69 85 THR A C 1
ATOM 690 O O . THR A 1 85 ? 1.573 -14.090 -0.727 1.00 95.69 85 THR A O 1
ATOM 693 N N . CYS A 1 86 ? 0.302 -15.649 0.253 1.00 93.88 86 CYS A N 1
ATOM 694 C CA . CYS A 1 86 ? 0.540 -15.279 1.634 1.00 93.88 86 CYS A CA 1
ATOM 695 C C . CYS A 1 86 ? 1.172 -16.459 2.357 1.00 93.88 86 CYS A C 1
ATOM 697 O O . CYS A 1 86 ? 0.636 -17.567 2.350 1.00 93.88 86 CYS A O 1
ATOM 699 N N . GLN A 1 87 ? 2.322 -16.199 2.968 1.00 91.94 87 GLN A N 1
ATOM 700 C CA . GLN A 1 87 ? 3.056 -17.153 3.784 1.00 91.94 87 GLN A CA 1
ATOM 701 C C . GLN A 1 87 ? 2.815 -16.842 5.255 1.00 91.94 87 GLN A C 1
ATOM 703 O O . GLN A 1 87 ? 3.078 -15.719 5.693 1.00 91.94 87 GLN A O 1
ATOM 708 N N . VAL A 1 88 ? 2.353 -17.824 6.022 1.00 89.94 88 VAL A N 1
ATOM 709 C CA . VAL A 1 88 ? 2.267 -17.711 7.483 1.00 89.94 88 VAL A CA 1
ATOM 710 C C . VAL A 1 88 ? 3.677 -17.746 8.071 1.00 89.94 88 VAL A C 1
ATOM 712 O O . VAL A 1 88 ? 4.434 -18.673 7.793 1.00 89.94 88 VAL A O 1
ATOM 715 N N . PHE A 1 89 ? 4.025 -16.749 8.888 1.00 89.50 89 PHE A N 1
ATOM 716 C CA . PHE A 1 89 ? 5.322 -16.697 9.583 1.00 89.50 89 PHE A CA 1
ATOM 717 C C . PHE A 1 89 ? 5.193 -16.601 11.110 1.00 89.50 89 PHE A C 1
ATOM 719 O O . PHE A 1 89 ? 6.135 -16.933 11.824 1.00 89.50 89 PHE A O 1
ATOM 726 N N . GLU A 1 90 ? 4.040 -16.170 11.624 1.00 89.50 90 GLU A N 1
ATOM 727 C CA . GLU A 1 90 ? 3.690 -16.252 13.045 1.00 89.50 90 GLU A CA 1
ATOM 728 C C . GLU A 1 90 ? 2.236 -16.709 13.195 1.00 89.50 90 GLU A C 1
ATOM 730 O O . GLU A 1 90 ? 1.366 -16.324 12.405 1.00 89.50 90 GLU A O 1
ATOM 735 N N . ARG A 1 91 ? 1.968 -17.514 14.223 1.00 87.38 91 ARG A N 1
ATOM 736 C CA . ARG A 1 91 ? 0.673 -18.148 14.474 1.00 87.38 91 ARG A CA 1
ATOM 737 C C . ARG A 1 91 ? 0.324 -18.130 15.962 1.00 87.38 91 ARG A C 1
ATOM 739 O O . ARG A 1 91 ? 1.179 -18.360 16.805 1.00 87.38 91 ARG A O 1
ATOM 746 N N . GLY A 1 92 ? -0.942 -17.883 16.274 1.00 86.06 92 GLY A N 1
ATOM 747 C CA . GLY A 1 92 ? -1.493 -17.981 17.622 1.00 86.06 92 GLY A CA 1
ATOM 748 C C . GLY A 1 92 ? -2.048 -19.366 17.942 1.00 86.06 92 GLY A C 1
ATOM 749 O O . GLY A 1 92 ? -2.195 -20.232 17.069 1.00 86.06 92 GLY A O 1
ATOM 750 N N . GLU A 1 93 ? -2.391 -19.552 19.211 1.00 82.88 93 GLU A N 1
ATOM 751 C CA . GLU A 1 93 ? -3.132 -20.723 19.672 1.00 82.88 93 GLU A CA 1
ATOM 752 C C . GLU A 1 93 ? -4.53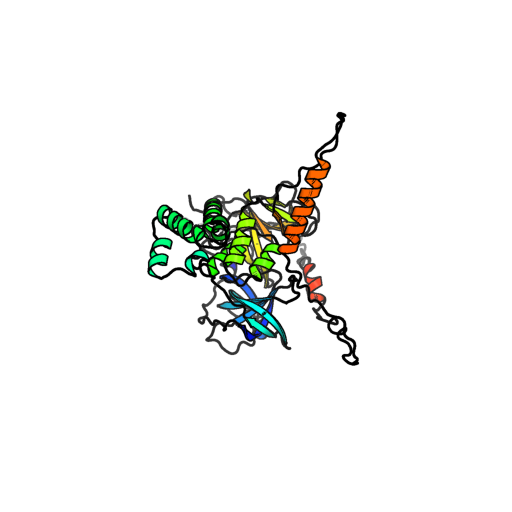7 -20.771 19.041 1.00 82.88 93 GLU A C 1
ATOM 754 O O . GLU A 1 93 ? -5.038 -19.778 18.508 1.00 82.88 93 GLU A O 1
ATOM 759 N N . ARG A 1 94 ? -5.146 -21.962 19.026 1.00 81.50 94 ARG A N 1
ATOM 760 C CA . ARG A 1 94 ? -6.528 -22.135 18.559 1.00 81.50 94 ARG A CA 1
ATOM 761 C C . ARG A 1 94 ? -7.480 -21.692 19.659 1.00 81.50 94 ARG A C 1
ATOM 763 O O . ARG A 1 94 ? -7.422 -22.235 20.759 1.00 81.50 94 ARG A O 1
ATOM 770 N N . ASP A 1 95 ? -8.389 -20.790 19.320 1.00 81.38 95 ASP A N 1
ATOM 771 C CA . ASP A 1 95 ? -9.497 -20.432 20.197 1.00 81.38 95 ASP A CA 1
ATOM 772 C C . ASP A 1 95 ? -10.478 -21.606 20.333 1.00 81.38 95 ASP A C 1
ATOM 774 O O . ASP A 1 95 ? -10.533 -22.502 19.484 1.00 81.38 95 ASP A O 1
ATOM 778 N N . LEU A 1 96 ? -11.334 -21.555 21.359 1.00 77.06 96 LEU A N 1
ATOM 779 C CA . LEU A 1 96 ? -12.416 -22.528 21.583 1.00 77.06 96 LEU A CA 1
ATOM 780 C C . LEU A 1 96 ? -13.337 -22.686 20.359 1.00 77.06 96 LEU A C 1
ATOM 782 O O . LEU A 1 96 ? -13.861 -23.768 20.107 1.00 77.06 96 LEU A O 1
ATOM 786 N N . ASN A 1 97 ? -13.483 -21.620 19.568 1.00 79.31 97 ASN A N 1
ATOM 787 C CA . ASN A 1 97 ? -14.312 -21.583 18.362 1.00 79.31 97 ASN A CA 1
ATOM 788 C C . ASN A 1 97 ? -13.595 -22.144 17.116 1.00 79.31 97 ASN A C 1
ATOM 790 O O . ASN A 1 97 ? -14.158 -22.138 16.023 1.00 79.31 97 ASN A O 1
ATOM 794 N N . GLY A 1 98 ? -12.341 -22.590 17.248 1.00 81.06 98 GLY A N 1
ATOM 795 C CA . GLY A 1 98 ? -11.517 -23.097 16.147 1.00 81.06 98 GLY A CA 1
ATOM 796 C C . GLY A 1 98 ? -10.837 -22.015 15.299 1.00 81.06 98 GLY A C 1
ATOM 797 O O . GLY A 1 98 ? -10.137 -22.345 14.339 1.00 81.06 98 GLY A O 1
ATOM 798 N N . SER A 1 99 ? -11.010 -20.737 15.642 1.00 85.69 99 SER A N 1
ATOM 799 C CA . SER A 1 99 ? -10.298 -19.620 15.016 1.00 85.69 99 SER A CA 1
ATOM 800 C C . SER A 1 99 ? -8.823 -19.607 15.412 1.00 85.69 99 SER A C 1
ATOM 802 O O . SER A 1 99 ? -8.459 -19.977 16.526 1.00 85.69 99 SER A O 1
ATOM 804 N N . ILE A 1 100 ? -7.968 -19.182 14.485 1.00 87.81 100 ILE A N 1
ATOM 805 C CA . ILE A 1 100 ? -6.543 -18.953 14.707 1.00 87.81 100 ILE A CA 1
ATOM 806 C C . ILE A 1 100 ? -6.145 -17.578 14.208 1.00 87.81 100 ILE A C 1
ATOM 808 O O . ILE A 1 100 ? -6.548 -17.139 13.127 1.00 87.81 100 ILE A O 1
ATOM 812 N N . ILE A 1 101 ? -5.294 -16.928 14.991 1.00 89.75 101 ILE A N 1
ATOM 813 C CA . ILE A 1 101 ? -4.652 -15.679 14.611 1.00 89.75 101 ILE A CA 1
ATOM 814 C C . ILE A 1 101 ? -3.393 -16.007 13.814 1.00 89.75 101 ILE A C 1
ATOM 816 O O . ILE A 1 101 ? -2.541 -16.777 14.257 1.00 89.75 101 ILE A O 1
ATOM 820 N N . LEU A 1 102 ? -3.258 -15.400 12.642 1.00 90.06 102 LEU A N 1
ATOM 821 C CA . LEU A 1 102 ? -2.130 -15.583 11.743 1.00 90.06 102 LEU A CA 1
ATOM 822 C C . LEU A 1 102 ? -1.525 -14.229 11.407 1.00 90.06 102 LEU A C 1
ATOM 824 O O . LEU A 1 102 ? -2.240 -13.291 11.052 1.00 90.06 102 LEU A O 1
ATOM 828 N N . LYS A 1 103 ? -0.197 -14.136 11.430 1.00 91.38 103 LYS A N 1
ATOM 829 C CA . LYS A 1 103 ? 0.501 -13.094 10.680 1.00 91.38 103 LYS A CA 1
ATOM 830 C C . LYS A 1 103 ? 1.081 -13.709 9.433 1.00 91.38 103 LYS A C 1
ATOM 832 O O . LYS A 1 103 ? 1.855 -14.671 9.476 1.00 91.38 103 LYS A O 1
ATOM 837 N N . THR A 1 104 ? 0.694 -13.117 8.318 1.00 92.38 104 THR A N 1
ATOM 838 C CA . THR A 1 104 ? 1.129 -13.563 7.008 1.00 92.38 104 THR A CA 1
ATOM 839 C C . THR A 1 104 ? 1.911 -12.474 6.316 1.00 92.38 104 THR A C 1
ATOM 841 O O . THR A 1 104 ? 1.706 -11.290 6.579 1.00 92.38 104 THR A O 1
ATOM 844 N N . ILE A 1 105 ? 2.833 -12.872 5.452 1.00 93.12 105 ILE A N 1
ATOM 845 C CA . ILE A 1 105 ? 3.536 -11.965 4.558 1.00 93.12 105 ILE A CA 1
ATOM 846 C C . ILE A 1 105 ? 3.151 -12.294 3.121 1.00 93.12 105 ILE A C 1
ATOM 848 O O . ILE A 1 105 ? 3.239 -13.444 2.689 1.00 93.12 105 ILE A O 1
ATOM 852 N N . ALA A 1 106 ? 2.706 -11.280 2.390 1.00 95.38 106 ALA A N 1
ATOM 853 C CA . ALA A 1 106 ? 2.441 -11.361 0.966 1.00 95.38 106 ALA A CA 1
ATOM 854 C C . ALA A 1 106 ? 3.764 -11.544 0.204 1.00 95.38 106 ALA A C 1
ATOM 856 O O . ALA A 1 106 ? 4.738 -10.843 0.480 1.00 95.38 106 ALA A O 1
ATOM 857 N N . GLN A 1 107 ? 3.829 -12.474 -0.748 1.00 94.50 107 GLN A N 1
ATOM 858 C CA . GLN A 1 107 ? 5.078 -12.868 -1.411 1.00 94.50 107 GLN A CA 1
ATOM 859 C C . GLN A 1 107 ? 5.037 -12.717 -2.929 1.00 94.50 107 GLN A C 1
ATOM 861 O O . GLN A 1 107 ? 5.826 -11.950 -3.472 1.00 94.50 107 GLN A O 1
ATOM 866 N N . GLN A 1 108 ? 4.172 -13.454 -3.628 1.00 96.62 108 GLN A N 1
ATOM 867 C CA . GLN A 1 108 ? 4.189 -13.523 -5.093 1.00 96.62 108 GLN A CA 1
ATOM 868 C C . GLN A 1 108 ? 2.824 -13.182 -5.669 1.00 96.62 108 GLN A C 1
ATOM 870 O O . GLN A 1 108 ? 1.796 -13.636 -5.169 1.00 96.62 108 GLN A O 1
ATOM 875 N N . ARG A 1 109 ? 2.817 -12.391 -6.741 1.00 97.69 109 ARG A N 1
ATOM 876 C CA . ARG A 1 109 ? 1.597 -12.075 -7.480 1.00 97.69 109 ARG A CA 1
ATOM 877 C C . ARG A 1 109 ? 1.165 -13.274 -8.317 1.00 97.69 109 ARG A C 1
ATOM 879 O O . ARG A 1 109 ? 2.002 -14.015 -8.835 1.00 97.69 109 ARG A O 1
ATOM 886 N N . PHE A 1 110 ? -0.137 -13.433 -8.488 1.00 97.50 110 PHE A N 1
ATOM 887 C CA . PHE A 1 110 ? -0.716 -14.429 -9.373 1.00 97.50 110 PHE A CA 1
ATOM 888 C C . PHE A 1 110 ? -2.023 -13.919 -9.981 1.00 97.50 110 PHE A C 1
ATOM 890 O O . PHE A 1 110 ? -2.638 -12.971 -9.485 1.00 97.50 110 PHE A O 1
ATOM 897 N N . HIS A 1 111 ? -2.477 -14.592 -11.032 1.00 96.38 111 HIS A N 1
ATOM 898 C CA . HIS A 1 111 ? -3.869 -14.517 -11.468 1.00 96.38 111 HIS A CA 1
ATOM 899 C C . HIS A 1 111 ? -4.498 -15.910 -11.477 1.00 96.38 111 HIS A C 1
ATOM 901 O O . HIS A 1 111 ? -3.803 -16.923 -11.592 1.00 96.38 111 HIS A O 1
ATOM 907 N N . VAL A 1 112 ? -5.816 -15.959 -11.324 1.00 95.56 112 VAL A N 1
ATOM 908 C CA . VAL A 1 112 ? -6.591 -17.200 -11.370 1.00 95.56 112 VAL A CA 1
ATOM 909 C C . VAL A 1 112 ? -6.700 -17.673 -12.820 1.00 95.56 112 VAL A C 1
ATOM 911 O O . VAL A 1 112 ? -6.899 -16.867 -13.730 1.00 95.56 112 VAL A O 1
ATOM 914 N N . VAL A 1 113 ? -6.540 -18.979 -13.019 1.00 94.50 113 VAL A N 1
ATOM 915 C CA . VAL A 1 113 ? -6.732 -19.683 -14.297 1.00 94.50 113 VAL A CA 1
ATOM 916 C C . VAL A 1 113 ? -7.996 -20.539 -14.246 1.00 94.50 113 VAL A C 1
ATOM 918 O O . VAL A 1 113 ? -8.743 -20.581 -15.217 1.00 94.50 113 VAL A O 1
ATOM 921 N N . GLY A 1 114 ? -8.272 -21.166 -13.101 1.00 89.00 114 GLY A N 1
ATOM 922 C CA . GLY A 1 114 ? -9.458 -21.993 -12.892 1.00 89.00 114 GLY A CA 1
ATOM 923 C C . GLY A 1 114 ? -9.903 -21.988 -11.432 1.00 89.00 114 GLY A C 1
ATOM 924 O O . GLY A 1 114 ? -9.084 -21.864 -10.518 1.00 89.00 114 GLY A O 1
ATOM 925 N N . GLN A 1 115 ? -11.210 -22.111 -11.202 1.00 81.19 115 GLN A N 1
ATOM 926 C CA . GLN A 1 115 ? -11.763 -22.305 -9.862 1.00 81.19 115 GLN A CA 1
ATOM 927 C C . GLN A 1 115 ? -11.949 -23.793 -9.579 1.00 81.19 115 GLN A C 1
ATOM 929 O O . GLN A 1 115 ? -12.391 -24.554 -10.436 1.00 81.19 115 GLN A O 1
ATOM 934 N N . MET A 1 116 ? -11.613 -24.194 -8.357 1.00 77.19 116 MET A N 1
ATOM 935 C CA . MET A 1 116 ? -11.782 -25.555 -7.868 1.00 77.19 116 MET A CA 1
ATOM 936 C C . MET A 1 116 ? -12.815 -25.566 -6.730 1.00 77.19 116 MET A C 1
ATOM 938 O O . MET A 1 116 ? -13.001 -24.552 -6.048 1.00 77.19 116 MET A O 1
ATOM 942 N N . PRO A 1 117 ? -13.483 -26.703 -6.478 1.00 71.88 117 PRO A N 1
ATOM 943 C CA . PRO A 1 117 ? -14.305 -26.862 -5.283 1.00 71.88 117 PRO A CA 1
ATOM 944 C C . PRO A 1 117 ? -13.463 -26.707 -4.000 1.00 71.88 117 PRO A C 1
ATOM 946 O O . PRO A 1 117 ? -12.242 -26.871 -4.012 1.00 71.88 117 PRO A O 1
ATOM 949 N N . ASN A 1 118 ? -14.126 -26.419 -2.875 1.00 70.12 118 ASN A N 1
ATOM 950 C CA . ASN A 1 118 ? -13.523 -26.318 -1.536 1.00 70.12 118 ASN A CA 1
ATOM 951 C C . ASN A 1 118 ? -12.514 -25.171 -1.338 1.00 70.12 118 ASN A C 1
ATOM 953 O O . ASN A 1 118 ? -11.471 -25.369 -0.721 1.00 70.12 118 ASN A O 1
ATOM 957 N N . ILE A 1 119 ? -12.836 -23.956 -1.803 1.00 82.56 119 ILE A N 1
ATOM 958 C CA . ILE A 1 119 ? -12.044 -22.739 -1.510 1.00 82.56 119 ILE A CA 1
ATOM 959 C C . ILE A 1 119 ? -10.602 -22.866 -2.057 1.00 82.56 119 ILE A C 1
ATOM 961 O O . ILE A 1 119 ? -9.621 -22.425 -1.459 1.00 82.56 119 ILE A O 1
ATOM 965 N N . ARG A 1 120 ? -10.452 -23.501 -3.224 1.00 88.81 120 ARG A N 1
ATOM 966 C CA . ARG A 1 120 ? -9.171 -23.656 -3.923 1.00 88.81 120 ARG A CA 1
ATOM 967 C C . ARG A 1 120 ? -9.249 -23.031 -5.308 1.00 88.81 120 ARG A C 1
ATOM 969 O O . ARG A 1 120 ? -10.309 -22.991 -5.928 1.00 88.81 120 ARG A O 1
ATOM 976 N N . ALA A 1 121 ? -8.117 -22.558 -5.806 1.00 91.50 121 ALA A N 1
ATOM 977 C CA . ALA A 1 121 ? -8.012 -22.055 -7.167 1.00 91.50 121 ALA A CA 1
ATOM 978 C C . ALA A 1 121 ? -6.707 -22.513 -7.811 1.00 91.50 121 ALA A C 1
ATOM 980 O O . ALA A 1 121 ? -5.669 -22.604 -7.150 1.00 91.50 121 ALA A O 1
ATOM 981 N N . GLU A 1 122 ? -6.773 -22.774 -9.111 1.00 95.12 122 GLU A N 1
ATOM 982 C CA . GLU A 1 122 ? -5.593 -22.867 -9.955 1.00 95.12 122 GLU A CA 1
ATOM 983 C C . GLU A 1 122 ? -5.115 -21.459 -10.279 1.00 95.12 122 GLU A C 1
ATOM 985 O O . GLU A 1 122 ? -5.843 -20.645 -10.857 1.00 95.12 122 GLU A O 1
ATOM 990 N N . VAL A 1 123 ? -3.887 -21.165 -9.877 1.00 96.06 123 VAL A N 1
ATOM 991 C CA . VAL A 1 123 ? -3.291 -19.840 -9.979 1.00 96.06 123 VAL A CA 1
ATOM 992 C C . VAL A 1 123 ? -1.980 -19.915 -10.737 1.00 96.06 123 VAL A C 1
ATOM 994 O O . VAL A 1 123 ? -1.163 -20.802 -10.493 1.00 96.06 123 VAL A O 1
ATOM 997 N N . LYS A 1 124 ? -1.764 -18.971 -11.651 1.00 97.38 124 LYS A N 1
ATOM 998 C CA . LYS A 1 124 ? -0.511 -18.833 -12.393 1.00 97.38 124 LYS A CA 1
ATOM 999 C C . LYS A 1 124 ? 0.339 -17.738 -11.769 1.00 97.38 124 LYS A C 1
ATOM 1001 O O . LYS A 1 124 ? -0.104 -16.594 -11.653 1.00 97.38 124 LYS A O 1
ATOM 1006 N N . ILE A 1 125 ? 1.557 -18.096 -11.370 1.00 97.88 125 ILE A N 1
ATOM 1007 C CA . ILE A 1 125 ? 2.486 -17.177 -10.704 1.00 97.88 125 ILE A CA 1
ATOM 1008 C C . ILE A 1 125 ? 3.063 -16.196 -11.721 1.00 97.88 125 ILE A C 1
ATOM 1010 O O . ILE A 1 125 ? 3.535 -16.596 -12.786 1.00 97.88 125 ILE A O 1
ATOM 1014 N N . LEU A 1 126 ? 3.038 -14.908 -11.387 1.00 97.56 126 LEU A N 1
ATOM 1015 C CA . LEU A 1 126 ? 3.541 -13.841 -12.246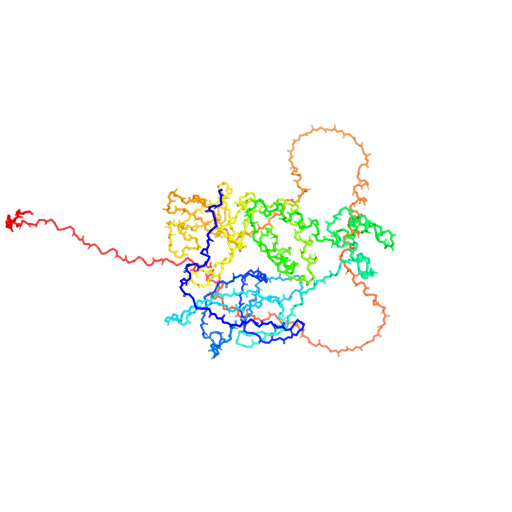 1.00 97.56 126 LEU A CA 1
ATOM 1016 C C . LEU A 1 126 ? 5.043 -13.606 -12.020 1.00 97.56 126 LEU A C 1
ATOM 1018 O O . LEU A 1 126 ? 5.526 -13.739 -10.891 1.00 97.56 126 LEU A O 1
ATOM 1022 N N . PRO A 1 127 ? 5.801 -13.267 -13.076 1.00 96.94 127 PRO A N 1
ATOM 1023 C CA . PRO A 1 127 ? 7.227 -12.998 -12.966 1.00 96.94 127 PRO A CA 1
ATOM 1024 C C . PRO A 1 127 ? 7.513 -11.597 -12.418 1.00 96.94 127 PRO A C 1
ATOM 1026 O O . PRO A 1 127 ? 6.722 -10.669 -12.558 1.00 96.94 127 PRO A O 1
ATOM 1029 N N . GLU A 1 128 ? 8.703 -11.432 -11.844 1.00 96.62 128 GLU A N 1
ATOM 1030 C CA . GLU A 1 128 ? 9.248 -10.129 -11.467 1.00 96.62 128 GLU A CA 1
ATOM 1031 C C . GLU A 1 128 ? 10.469 -9.835 -12.337 1.00 96.62 128 GLU A C 1
ATOM 1033 O O . GLU A 1 128 ? 11.505 -10.491 -12.219 1.00 96.62 128 GLU A O 1
ATOM 1038 N N . ILE A 1 129 ? 10.329 -8.876 -13.254 1.00 95.94 129 ILE A N 1
ATOM 1039 C CA . ILE A 1 129 ? 11.296 -8.627 -14.325 1.00 95.94 129 ILE A CA 1
ATOM 1040 C C . ILE A 1 129 ? 12.106 -7.367 -14.007 1.00 95.94 129 ILE A C 1
ATOM 1042 O O . ILE A 1 129 ? 11.570 -6.266 -13.856 1.00 95.94 129 ILE A O 1
ATOM 1046 N N . ILE A 1 130 ? 13.430 -7.515 -13.956 1.00 94.12 130 ILE A N 1
ATOM 1047 C CA . ILE A 1 130 ? 14.368 -6.392 -13.897 1.00 94.12 130 ILE A CA 1
ATOM 1048 C C . ILE A 1 130 ? 14.975 -6.230 -15.287 1.00 94.12 130 ILE A C 1
ATOM 1050 O O . ILE A 1 130 ? 15.753 -7.071 -15.736 1.00 94.12 130 ILE A O 1
ATOM 1054 N N . LEU A 1 131 ? 14.608 -5.147 -15.969 1.00 90.31 131 LEU A N 1
ATOM 1055 C CA . LEU A 1 131 ? 15.173 -4.818 -17.272 1.00 90.31 131 LEU A CA 1
ATOM 1056 C C . LEU A 1 131 ? 16.545 -4.144 -17.101 1.00 90.31 131 LEU A C 1
ATOM 1058 O O . LEU A 1 131 ? 16.714 -3.330 -16.188 1.00 90.31 131 LEU A O 1
ATOM 1062 N N . PRO A 1 132 ? 17.533 -4.468 -17.953 1.00 85.50 132 PRO A N 1
ATOM 1063 C CA . PRO A 1 132 ? 18.815 -3.777 -17.955 1.00 85.50 132 PRO A CA 1
ATOM 1064 C C . PRO A 1 132 ? 18.662 -2.328 -18.435 1.00 85.50 132 PRO A C 1
ATOM 1066 O O . PRO A 1 132 ? 17.717 -1.988 -19.143 1.00 85.50 132 PRO A O 1
ATOM 1069 N N . ASP A 1 133 ? 19.636 -1.482 -18.094 1.00 84.62 133 ASP A N 1
ATOM 1070 C CA . ASP A 1 133 ? 19.710 -0.121 -18.634 1.00 84.62 133 ASP A CA 1
ATOM 1071 C C . ASP A 1 133 ? 19.794 -0.189 -20.179 1.00 84.62 133 ASP A C 1
ATOM 1073 O O . ASP A 1 133 ? 20.685 -0.870 -20.719 1.00 84.62 133 ASP A O 1
ATOM 1077 N N . PRO A 1 134 ? 18.882 0.483 -20.910 1.00 84.81 134 PRO A N 1
ATOM 1078 C CA . PRO A 1 134 ? 18.815 0.400 -22.366 1.00 84.81 134 PRO A CA 1
ATOM 1079 C C . PRO A 1 134 ? 20.100 0.895 -23.044 1.00 84.81 134 PRO A C 1
ATOM 1081 O O . PRO A 1 134 ? 20.519 0.319 -24.047 1.00 84.81 134 PRO A O 1
ATOM 1084 N N . LEU A 1 135 ? 20.795 1.886 -22.471 1.00 84.69 135 LEU A N 1
ATOM 1085 C CA . LEU A 1 135 ? 22.069 2.380 -23.009 1.00 84.69 135 LEU A CA 1
ATOM 1086 C C . LEU A 1 135 ? 23.214 1.389 -22.788 1.00 84.69 135 LEU A C 1
ATOM 1088 O O . LEU A 1 135 ? 24.187 1.365 -23.544 1.00 84.69 135 LEU A O 1
ATOM 1092 N N . LEU A 1 136 ? 23.123 0.571 -21.740 1.00 82.69 136 LEU A N 1
ATOM 1093 C CA . LEU A 1 136 ? 24.188 -0.350 -21.345 1.00 82.69 136 LEU A CA 1
ATOM 1094 C C . LEU A 1 136 ? 23.995 -1.760 -21.887 1.00 82.69 136 LEU A C 1
ATOM 1096 O O . LEU A 1 136 ? 24.929 -2.561 -21.826 1.00 82.69 136 LEU A O 1
ATOM 1100 N N . SER A 1 137 ? 22.820 -2.065 -22.431 1.00 80.69 137 SER A N 1
ATOM 1101 C CA . SER A 1 137 ? 22.495 -3.385 -22.973 1.00 80.69 137 SER A CA 1
ATOM 1102 C C . SER A 1 137 ? 23.441 -3.780 -24.111 1.00 80.69 137 SER A C 1
ATOM 1104 O O . SER A 1 137 ? 23.948 -4.899 -24.122 1.00 80.69 137 SER A O 1
ATOM 1106 N N . SER A 1 138 ? 23.794 -2.825 -24.977 1.00 76.94 138 SER A N 1
ATOM 1107 C CA . SER A 1 138 ? 24.743 -3.020 -26.085 1.00 76.94 138 SER A CA 1
ATOM 1108 C C . SER A 1 138 ? 26.205 -2.733 -25.712 1.00 76.94 138 SER A C 1
ATOM 1110 O O . SER A 1 138 ? 27.100 -2.871 -26.545 1.00 76.94 138 SER A O 1
ATOM 1112 N N . CYS A 1 139 ? 26.479 -2.305 -24.474 1.00 83.94 139 CYS A N 1
ATOM 1113 C CA . CYS A 1 139 ? 27.829 -1.965 -24.031 1.00 83.94 139 CYS A CA 1
ATOM 1114 C C . CYS A 1 139 ? 28.636 -3.212 -23.643 1.00 83.94 139 CYS A C 1
ATOM 1116 O O . CYS A 1 139 ? 28.150 -4.110 -22.949 1.00 83.94 139 CYS A O 1
ATOM 1118 N N . SER A 1 140 ? 29.925 -3.218 -23.991 1.00 85.69 140 SER A N 1
ATOM 1119 C CA . SER A 1 140 ? 30.874 -4.223 -23.499 1.00 85.69 140 SER A CA 1
ATOM 1120 C C . SER A 1 140 ? 31.111 -4.092 -21.984 1.00 85.69 140 SER A C 1
ATOM 1122 O O . SER A 1 140 ? 30.878 -3.043 -21.378 1.00 85.69 140 SER A O 1
ATOM 1124 N N . ASN A 1 141 ? 31.616 -5.148 -21.340 1.00 85.69 141 ASN A N 1
ATOM 1125 C CA . ASN A 1 141 ? 31.889 -5.130 -19.895 1.00 85.69 141 ASN A CA 1
ATOM 1126 C C . ASN A 1 141 ? 32.835 -3.992 -19.444 1.00 85.69 141 ASN A C 1
ATOM 1128 O O . ASN A 1 141 ? 32.546 -3.374 -18.418 1.00 85.69 141 ASN A O 1
ATOM 1132 N N . PRO A 1 142 ? 33.917 -3.644 -20.174 1.00 84.44 142 PRO A N 1
ATOM 1133 C CA . PRO A 1 142 ? 34.732 -2.473 -19.846 1.00 84.44 142 PRO A CA 1
ATOM 1134 C C . PRO A 1 142 ? 33.940 -1.162 -19.889 1.00 84.44 142 PRO A C 1
ATOM 1136 O O . PRO A 1 142 ? 34.042 -0.354 -18.970 1.00 84.44 142 PRO A O 1
ATOM 1139 N N . MET A 1 143 ? 33.089 -0.981 -20.902 1.00 83.38 143 MET A N 1
ATOM 1140 C CA . MET A 1 143 ? 32.227 0.196 -21.049 1.00 83.38 143 MET A CA 1
ATOM 1141 C C . MET A 1 143 ? 31.231 0.329 -19.889 1.00 83.38 143 MET A C 1
ATOM 1143 O O . MET A 1 143 ? 31.062 1.417 -19.340 1.00 83.38 143 MET A O 1
ATOM 1147 N N . LYS A 1 144 ? 30.644 -0.784 -19.432 1.00 82.56 144 LYS A N 1
ATOM 1148 C CA . LYS A 1 144 ? 29.738 -0.797 -18.269 1.00 82.56 144 LYS A CA 1
ATOM 1149 C C . LYS A 1 144 ? 30.409 -0.279 -16.990 1.00 82.56 144 LYS A C 1
ATOM 1151 O O . LYS A 1 144 ? 29.759 0.405 -16.205 1.00 82.56 144 LYS A O 1
ATOM 1156 N N . ARG A 1 145 ? 31.715 -0.511 -16.790 1.00 82.25 145 ARG A N 1
ATOM 1157 C CA . ARG A 1 145 ? 32.449 0.037 -15.626 1.00 82.25 145 ARG A CA 1
ATOM 1158 C C . ARG A 1 145 ? 32.473 1.566 -15.618 1.00 82.25 145 ARG A C 1
ATOM 1160 O O . ARG A 1 145 ? 32.400 2.170 -14.554 1.00 82.25 145 ARG A O 1
ATOM 1167 N N . HIS A 1 146 ? 32.550 2.189 -16.794 1.00 79.38 146 HIS A N 1
ATOM 1168 C CA . HIS A 1 146 ? 32.497 3.645 -16.922 1.00 79.38 146 HIS A CA 1
ATOM 1169 C C . HIS A 1 146 ? 31.097 4.196 -16.617 1.00 79.38 146 HIS A C 1
ATOM 1171 O O . HIS A 1 146 ? 30.981 5.264 -16.013 1.00 79.38 146 HIS A O 1
ATOM 1177 N N . ALA A 1 147 ? 30.048 3.443 -16.962 1.00 76.06 147 ALA A N 1
ATOM 1178 C CA . ALA A 1 147 ? 28.664 3.796 -16.663 1.00 76.06 147 ALA A CA 1
ATOM 1179 C C . ALA A 1 147 ? 28.316 3.711 -15.169 1.00 76.06 147 ALA A C 1
ATOM 1181 O O . ALA A 1 147 ? 27.630 4.592 -14.660 1.00 76.06 147 ALA A O 1
ATOM 1182 N N . PHE A 1 148 ? 28.822 2.703 -14.452 1.00 76.19 148 PHE A N 1
ATOM 1183 C CA . PHE A 1 148 ? 28.594 2.525 -13.008 1.00 76.19 148 PHE A CA 1
ATOM 1184 C C . PHE A 1 148 ? 29.661 3.200 -12.129 1.00 76.19 148 PHE A C 1
ATOM 1186 O O . PHE A 1 148 ? 29.861 2.823 -10.977 1.00 76.19 148 PHE A O 1
ATOM 1193 N N . SER A 1 149 ? 30.379 4.190 -12.663 1.00 78.12 149 SER A N 1
ATOM 1194 C CA . SER A 1 149 ? 31.368 4.941 -11.889 1.00 78.12 149 SER A CA 1
ATOM 1195 C C . SER A 1 149 ? 30.711 5.687 -10.722 1.00 78.12 149 SER A C 1
ATOM 1197 O O . SER A 1 149 ? 29.705 6.370 -10.910 1.00 78.12 149 SER A O 1
ATOM 1199 N N . ASN A 1 150 ? 31.338 5.654 -9.537 1.00 75.94 150 ASN A N 1
ATOM 1200 C CA . ASN A 1 150 ? 30.892 6.417 -8.358 1.00 75.94 150 ASN A CA 1
ATOM 1201 C C . ASN A 1 150 ? 30.804 7.931 -8.620 1.00 75.94 150 ASN A C 1
ATOM 1203 O O . ASN A 1 150 ? 30.117 8.659 -7.904 1.00 75.94 150 ASN A O 1
ATOM 1207 N N . ASN A 1 151 ? 31.496 8.433 -9.645 1.00 84.25 151 ASN A N 1
ATOM 1208 C CA . ASN A 1 151 ? 31.397 9.825 -10.043 1.00 84.25 151 ASN A CA 1
ATOM 1209 C C . ASN A 1 151 ? 30.203 10.036 -10.990 1.00 84.25 151 ASN A C 1
ATOM 1211 O O . ASN A 1 151 ? 30.315 9.829 -12.201 1.00 84.25 151 ASN A O 1
ATOM 1215 N N . LYS A 1 152 ? 29.084 10.538 -10.445 1.00 81.88 152 LYS A N 1
ATOM 1216 C CA . LYS A 1 152 ? 27.851 10.833 -11.204 1.00 81.88 152 LYS A CA 1
ATOM 1217 C C . LYS A 1 152 ? 28.093 11.696 -12.449 1.00 81.88 152 LYS A C 1
ATOM 1219 O O . LYS A 1 152 ? 27.510 11.435 -13.496 1.00 81.88 152 LYS A O 1
ATOM 1224 N N . LYS A 1 153 ? 28.998 12.684 -12.388 1.00 84.81 153 LYS A N 1
ATOM 1225 C CA . LYS A 1 153 ? 29.323 13.539 -13.550 1.00 84.81 153 LYS A CA 1
ATOM 1226 C C . LYS A 1 153 ? 29.972 12.738 -14.677 1.00 84.81 153 LYS A C 1
ATOM 1228 O O . LYS A 1 153 ? 29.699 12.982 -15.849 1.00 84.81 153 LYS A O 1
ATOM 1233 N N . TYR A 1 154 ? 30.843 11.799 -14.317 1.00 85.00 154 TYR A N 1
ATOM 1234 C CA . TYR A 1 154 ? 31.522 10.937 -15.275 1.00 85.00 154 TYR A CA 1
ATOM 1235 C C . TYR A 1 154 ? 30.550 9.940 -15.912 1.00 85.00 154 TYR A C 1
ATOM 1237 O O . TYR A 1 154 ? 30.497 9.850 -17.137 1.00 85.00 154 TYR A O 1
ATOM 1245 N N . SER A 1 155 ? 29.725 9.278 -15.094 1.00 83.44 155 SER A N 1
ATOM 1246 C CA . SER A 1 155 ? 28.655 8.392 -15.569 1.00 83.44 155 SER A CA 1
ATOM 1247 C C . SER A 1 155 ? 27.705 9.119 -16.529 1.00 83.44 155 SER A C 1
ATOM 1249 O O . SER A 1 155 ? 27.466 8.645 -17.637 1.00 83.44 155 SER A O 1
ATOM 1251 N N . HIS A 1 156 ? 27.261 10.331 -16.177 1.00 84.56 156 HIS A N 1
ATOM 1252 C CA . HIS A 1 156 ? 26.381 11.130 -17.028 1.00 84.56 156 HIS A CA 1
ATOM 1253 C C . HIS A 1 156 ? 27.027 11.497 -18.372 1.00 84.56 156 HIS A C 1
ATOM 1255 O O . HIS A 1 156 ? 26.380 11.402 -19.415 1.00 84.56 156 HIS A O 1
ATOM 1261 N N . ARG A 1 157 ? 28.312 11.886 -18.378 1.00 87.31 157 ARG A N 1
ATOM 1262 C CA . ARG A 1 157 ? 29.062 12.141 -19.623 1.00 87.31 157 ARG A CA 1
ATOM 1263 C C . ARG A 1 157 ? 29.181 10.883 -20.477 1.00 87.31 157 ARG A C 1
ATOM 1265 O O . ARG A 1 157 ? 29.001 10.964 -21.686 1.00 87.31 157 ARG A O 1
ATOM 1272 N N . PHE A 1 158 ? 29.447 9.736 -19.857 1.00 87.88 158 PHE A N 1
ATOM 1273 C CA . PHE A 1 158 ? 29.528 8.459 -20.556 1.00 87.88 158 PHE A CA 1
ATOM 1274 C C . PHE A 1 158 ? 28.176 8.054 -21.163 1.00 87.88 158 PHE A C 1
ATOM 1276 O O . PHE A 1 158 ? 28.108 7.800 -22.363 1.00 87.88 158 PHE A O 1
ATOM 1283 N N . LYS A 1 159 ? 27.087 8.079 -20.382 1.00 86.50 159 LYS A N 1
ATOM 1284 C CA . LYS A 1 159 ? 25.721 7.815 -20.875 1.00 86.50 159 LYS A CA 1
ATOM 1285 C C . LYS A 1 159 ? 25.337 8.781 -22.000 1.00 86.50 159 LYS A C 1
ATOM 1287 O O . LYS A 1 159 ? 24.789 8.360 -23.012 1.00 86.50 159 LYS A O 1
ATOM 1292 N N . SER A 1 160 ? 25.702 10.060 -21.868 1.00 89.12 160 SER A N 1
ATOM 1293 C CA . SER A 1 160 ? 25.523 11.054 -22.928 1.00 89.12 160 SER A CA 1
ATOM 1294 C C . SER A 1 160 ? 26.278 10.666 -24.195 1.00 89.12 160 SER A C 1
ATOM 1296 O O . SER A 1 160 ? 25.684 10.677 -25.265 1.00 89.12 160 SER A O 1
ATOM 1298 N N . PHE A 1 161 ? 27.553 10.289 -24.102 1.00 89.25 161 PHE A N 1
ATOM 1299 C CA . PHE A 1 161 ? 28.335 9.842 -25.255 1.00 89.25 161 PHE A CA 1
ATOM 1300 C C . PHE A 1 161 ? 27.698 8.626 -25.943 1.00 89.25 161 PHE A C 1
ATOM 1302 O O . PHE A 1 161 ? 27.479 8.660 -27.149 1.00 89.25 161 PHE A O 1
ATOM 1309 N N . VAL A 1 162 ? 27.317 7.597 -25.179 1.00 89.00 162 VAL A N 1
ATOM 1310 C CA . VAL A 1 162 ? 26.689 6.384 -25.730 1.00 89.00 162 VAL A CA 1
ATOM 1311 C C . VAL A 1 162 ? 25.346 6.694 -26.392 1.00 89.00 162 VAL A C 1
ATOM 1313 O O . VAL A 1 162 ? 25.071 6.163 -27.461 1.00 89.00 162 VAL A O 1
ATOM 1316 N N . SER A 1 163 ? 24.535 7.592 -25.822 1.00 90.38 163 SER A N 1
ATOM 1317 C CA . SER A 1 163 ? 23.231 7.946 -26.403 1.00 90.38 163 SER A CA 1
ATOM 1318 C C . SER A 1 163 ? 23.322 8.555 -27.808 1.00 90.38 163 SER A C 1
ATOM 1320 O O . SER A 1 163 ? 22.410 8.350 -28.597 1.00 90.38 163 SER A O 1
ATOM 1322 N N . HIS A 1 164 ? 24.432 9.223 -28.158 1.00 89.00 164 HIS A N 1
ATOM 1323 C CA . HIS A 1 164 ? 24.641 9.761 -29.513 1.00 89.00 164 HIS A CA 1
ATOM 1324 C C . HIS A 1 164 ? 24.845 8.664 -30.566 1.00 89.00 164 HIS A C 1
ATOM 1326 O O . HIS A 1 164 ? 24.657 8.916 -31.751 1.00 89.00 164 HIS A O 1
ATOM 1332 N N . ALA A 1 165 ? 25.248 7.463 -30.146 1.00 88.25 165 ALA A N 1
ATOM 1333 C CA . ALA A 1 165 ? 25.391 6.303 -31.021 1.00 88.25 165 ALA A CA 1
ATOM 1334 C C . ALA A 1 165 ? 24.099 5.472 -31.123 1.00 88.25 165 ALA A C 1
ATOM 1336 O O . ALA A 1 165 ? 24.085 4.452 -31.808 1.00 88.25 165 ALA A O 1
ATOM 1337 N N . MET A 1 166 ? 23.033 5.877 -30.426 1.00 88.12 166 MET A N 1
ATOM 1338 C CA . MET A 1 166 ? 21.755 5.173 -30.389 1.00 88.12 166 MET A CA 1
ATOM 1339 C C . MET A 1 166 ? 20.669 5.960 -31.132 1.00 88.12 166 MET A C 1
ATOM 1341 O O . MET A 1 166 ? 20.865 7.105 -31.527 1.00 88.12 166 MET A O 1
ATOM 1345 N N . THR A 1 167 ? 19.503 5.342 -31.319 1.00 91.25 167 THR A N 1
ATOM 1346 C CA . THR A 1 167 ? 18.410 5.899 -32.133 1.00 91.25 167 THR A CA 1
ATOM 1347 C C . THR A 1 167 ? 17.769 7.144 -31.520 1.00 91.25 167 THR A C 1
ATOM 1349 O O . THR A 1 167 ? 17.509 8.119 -32.219 1.00 91.25 167 THR A O 1
ATOM 1352 N N . TRP A 1 168 ? 17.483 7.109 -30.218 1.00 90.94 168 TRP A N 1
ATOM 1353 C CA . TRP A 1 168 ? 16.755 8.173 -29.526 1.00 90.94 168 TRP A CA 1
ATOM 1354 C C . TRP A 1 168 ? 17.680 9.198 -28.852 1.00 90.94 168 TRP A C 1
ATOM 1356 O O . TRP A 1 168 ? 18.807 8.864 -28.490 1.00 90.94 168 TRP A O 1
ATOM 1366 N N . PRO A 1 169 ? 17.220 10.439 -28.612 1.00 90.50 169 PRO A N 1
ATOM 1367 C CA . PRO A 1 169 ? 17.953 11.397 -27.788 1.00 90.50 169 PRO A CA 1
ATOM 1368 C C . PRO A 1 169 ? 18.132 10.916 -26.338 1.00 90.50 169 PRO A C 1
ATOM 1370 O O . PRO A 1 169 ? 17.309 10.162 -25.817 1.00 90.50 169 PRO A O 1
ATOM 1373 N N . LYS A 1 170 ? 19.161 11.424 -25.642 1.00 86.75 170 LYS A N 1
ATOM 1374 C CA . LYS A 1 170 ? 19.508 11.029 -24.260 1.00 86.75 170 LYS A CA 1
ATOM 1375 C C . LYS A 1 170 ? 18.318 11.044 -23.290 1.00 86.75 170 LYS A C 1
ATOM 1377 O O . LYS A 1 170 ? 18.151 10.092 -22.535 1.00 86.75 170 LYS A O 1
ATOM 1382 N N . PHE A 1 171 ? 17.482 12.085 -23.348 1.00 88.94 171 PHE A N 1
ATOM 1383 C CA . PHE A 1 171 ? 16.360 12.254 -22.419 1.00 88.94 171 PHE A CA 1
ATOM 1384 C C . PHE A 1 171 ? 15.347 11.099 -22.486 1.00 88.94 171 PHE A C 1
ATOM 1386 O O . PHE A 1 171 ? 14.709 10.799 -21.483 1.00 88.94 171 PHE A O 1
ATOM 1393 N N . VAL A 1 172 ? 15.216 10.429 -23.640 1.00 89.88 172 VAL A N 1
ATOM 1394 C CA . VAL A 1 172 ? 14.325 9.270 -23.794 1.00 89.88 172 VAL A CA 1
ATOM 1395 C C . VAL A 1 172 ? 14.842 8.102 -22.963 1.00 89.88 172 VAL A C 1
ATOM 1397 O O . VAL A 1 172 ? 14.066 7.458 -22.273 1.00 89.88 172 VAL A O 1
ATOM 1400 N N . TYR A 1 173 ? 16.151 7.847 -22.969 1.00 88.44 173 TYR A N 1
ATOM 1401 C CA . TYR A 1 173 ? 16.742 6.799 -22.133 1.00 88.44 173 TYR A CA 1
ATOM 1402 C C . TYR A 1 173 ? 16.748 7.171 -20.654 1.00 88.44 173 TYR A C 1
ATOM 1404 O O . TYR A 1 173 ? 16.501 6.310 -19.812 1.00 88.44 173 TYR A O 1
ATOM 1412 N N . ASP A 1 174 ? 17.003 8.444 -20.342 1.00 85.38 174 ASP A N 1
ATOM 1413 C CA . ASP A 1 174 ? 16.952 8.942 -18.967 1.00 85.38 174 ASP A CA 1
ATOM 1414 C C . ASP A 1 174 ? 15.551 8.782 -18.368 1.00 85.38 174 ASP A C 1
ATOM 1416 O O . ASP A 1 174 ? 15.439 8.448 -17.194 1.00 85.38 174 ASP A O 1
ATOM 1420 N N . TYR A 1 175 ? 14.492 8.922 -19.175 1.00 85.38 175 TYR A N 1
ATOM 1421 C CA . TYR A 1 175 ? 13.119 8.687 -18.730 1.00 85.38 175 TYR A CA 1
ATOM 1422 C C . TYR A 1 175 ? 12.915 7.269 -18.175 1.00 85.38 175 TYR A C 1
ATOM 1424 O O . TYR A 1 175 ? 12.219 7.098 -17.182 1.00 85.38 175 TYR A O 1
ATOM 1432 N N . TYR A 1 176 ? 13.569 6.257 -18.757 1.00 86.25 176 TYR A N 1
ATOM 1433 C CA . TYR A 1 176 ? 13.537 4.869 -18.269 1.00 86.25 176 TYR A CA 1
ATOM 1434 C C . TYR A 1 176 ? 14.600 4.571 -17.197 1.00 86.25 176 TYR A C 1
ATOM 1436 O O . TYR A 1 176 ? 14.757 3.421 -16.778 1.00 86.25 176 TYR A O 1
ATOM 1444 N N . SER A 1 177 ? 15.334 5.582 -16.731 1.00 83.12 177 SER A N 1
ATOM 1445 C CA . SER A 1 177 ? 16.214 5.468 -15.572 1.00 83.12 177 SER A CA 1
ATOM 1446 C C . SER A 1 177 ? 15.407 5.578 -14.279 1.00 83.12 177 SER A C 1
ATOM 1448 O O . SER A 1 177 ? 14.513 6.410 -14.141 1.00 83.12 177 SER A O 1
ATOM 1450 N N . THR A 1 178 ? 15.756 4.781 -13.271 1.00 83.69 178 THR A N 1
ATOM 1451 C CA . THR A 1 178 ? 15.143 4.898 -11.939 1.00 83.69 178 THR A CA 1
ATOM 1452 C C . THR A 1 178 ? 15.721 6.053 -11.115 1.00 83.69 178 THR A C 1
ATOM 1454 O O . THR A 1 178 ? 15.172 6.368 -10.063 1.00 83.69 178 THR A O 1
ATOM 1457 N N . GLU A 1 179 ? 16.793 6.713 -11.573 1.00 84.38 179 GLU A N 1
ATOM 1458 C CA . GLU A 1 179 ? 17.508 7.766 -10.828 1.00 84.38 179 GLU A CA 1
ATOM 1459 C C . GLU A 1 179 ? 16.604 8.954 -10.442 1.00 84.38 179 GLU A C 1
ATOM 1461 O O . GLU A 1 179 ? 16.608 9.395 -9.285 1.00 84.38 179 GLU A O 1
ATOM 1466 N N . ASP A 1 180 ? 15.785 9.440 -11.377 1.00 84.88 180 ASP A N 1
ATOM 1467 C CA . ASP A 1 180 ? 14.883 10.571 -11.132 1.00 84.88 180 ASP A CA 1
ATOM 1468 C C . ASP A 1 180 ? 13.771 10.192 -10.151 1.00 84.88 180 ASP A C 1
ATOM 1470 O O . ASP A 1 180 ? 13.472 10.938 -9.213 1.00 84.88 180 ASP A O 1
ATOM 1474 N N . VAL A 1 181 ? 13.207 8.991 -10.314 1.00 89.25 181 VAL A N 1
ATOM 1475 C CA . VAL A 1 181 ? 12.176 8.454 -9.416 1.00 89.25 181 VAL A CA 1
ATOM 1476 C C . VAL A 1 181 ? 12.723 8.321 -7.999 1.00 89.25 181 VAL A C 1
ATOM 1478 O O . VAL A 1 181 ? 12.086 8.768 -7.049 1.00 89.25 181 VAL A O 1
ATOM 1481 N N . LEU A 1 182 ? 13.927 7.763 -7.846 1.00 90.69 182 LEU A N 1
ATOM 1482 C CA . LEU A 1 182 ? 14.582 7.607 -6.548 1.00 90.69 182 LEU A CA 1
ATOM 1483 C C . LEU A 1 182 ? 14.844 8.959 -5.879 1.00 90.69 182 LEU A C 1
ATOM 1485 O O . LEU A 1 182 ? 14.609 9.095 -4.683 1.00 90.69 182 LEU A O 1
ATOM 1489 N N . THR A 1 183 ? 15.228 9.983 -6.643 1.00 90.31 183 THR A N 1
ATOM 1490 C CA . THR A 1 183 ? 15.410 11.341 -6.107 1.00 90.31 183 THR A CA 1
ATOM 1491 C C . THR A 1 183 ? 14.095 11.926 -5.577 1.00 90.31 183 THR A C 1
ATOM 1493 O O . THR A 1 183 ? 14.075 12.549 -4.512 1.00 90.31 183 THR A O 1
ATOM 1496 N N . LYS A 1 184 ? 12.973 11.725 -6.286 1.00 91.75 184 LYS A N 1
ATOM 1497 C CA . LYS A 1 184 ? 11.639 12.133 -5.801 1.00 91.75 184 LYS A CA 1
ATOM 1498 C C . LYS A 1 184 ? 11.246 11.356 -4.540 1.00 91.75 184 LYS A C 1
ATOM 1500 O O . LYS A 1 184 ? 10.784 11.954 -3.569 1.00 91.75 184 LYS A O 1
ATOM 1505 N N . VAL A 1 185 ? 11.491 10.045 -4.530 1.00 91.19 185 VAL A N 1
ATOM 1506 C CA . VAL A 1 185 ? 11.237 9.160 -3.384 1.00 91.19 185 VAL A CA 1
ATOM 1507 C C . VAL A 1 185 ? 12.034 9.599 -2.157 1.00 91.19 185 VAL A C 1
ATOM 1509 O O . VAL A 1 185 ? 11.462 9.712 -1.080 1.00 91.19 185 VAL A O 1
ATOM 1512 N N . GLU A 1 186 ? 13.321 9.913 -2.292 1.00 90.62 186 GLU A N 1
ATOM 1513 C CA . GLU A 1 186 ? 14.155 10.393 -1.181 1.00 90.62 186 GLU A CA 1
ATOM 1514 C C . GLU A 1 186 ? 13.574 11.658 -0.533 1.00 90.62 186 GLU A C 1
ATOM 1516 O O . GLU A 1 186 ? 13.489 11.744 0.694 1.00 90.62 186 GLU A O 1
ATOM 1521 N N . ARG A 1 187 ? 13.105 12.618 -1.344 1.00 90.25 187 ARG A N 1
ATOM 1522 C CA . ARG A 1 187 ? 12.432 13.832 -0.845 1.00 90.25 187 ARG A CA 1
ATOM 1523 C C . ARG A 1 187 ? 11.140 13.492 -0.102 1.00 90.25 187 ARG A C 1
ATOM 1525 O O . ARG A 1 187 ? 10.900 14.023 0.982 1.00 90.25 187 ARG A O 1
ATOM 1532 N N . TYR A 1 188 ? 10.336 12.588 -0.660 1.00 88.81 188 TYR A N 1
ATOM 1533 C CA . TYR A 1 188 ? 9.085 12.143 -0.048 1.00 88.81 188 TYR A CA 1
ATOM 1534 C C . TYR A 1 188 ? 9.308 11.434 1.296 1.00 88.81 188 TYR A C 1
ATOM 1536 O O . TYR A 1 188 ? 8.637 11.712 2.290 1.00 88.81 188 TYR A O 1
ATOM 1544 N N . LEU A 1 189 ? 10.304 10.556 1.369 1.00 88.00 189 LEU A N 1
ATOM 1545 C CA . LEU A 1 189 ? 10.636 9.833 2.593 1.00 88.00 189 LEU A CA 1
ATOM 1546 C C . LEU A 1 189 ? 11.234 10.740 3.664 1.00 88.00 189 LEU A C 1
ATOM 1548 O O . LEU A 1 189 ? 10.938 10.557 4.846 1.00 88.00 189 LEU A O 1
ATOM 1552 N N . ALA A 1 190 ? 12.019 11.743 3.264 1.00 87.88 190 ALA A N 1
ATOM 1553 C CA . ALA A 1 190 ? 12.507 12.773 4.172 1.00 87.88 190 ALA A CA 1
ATOM 1554 C C . ALA A 1 190 ? 11.347 13.567 4.797 1.00 87.88 190 ALA A C 1
ATOM 1556 O O . ALA A 1 190 ? 11.361 13.805 6.007 1.00 87.88 190 ALA A O 1
ATOM 1557 N N . PHE A 1 191 ? 10.318 13.905 4.008 1.00 86.62 191 PHE A N 1
ATOM 1558 C CA . PHE A 1 191 ? 9.087 14.530 4.505 1.00 86.62 191 PHE A CA 1
ATOM 1559 C C . PHE A 1 191 ? 8.388 13.655 5.562 1.00 86.62 191 PHE A C 1
ATOM 1561 O O . PHE A 1 191 ? 8.063 14.139 6.648 1.00 86.62 191 PHE A O 1
ATOM 1568 N N . LEU A 1 192 ? 8.258 12.350 5.304 1.00 84.44 192 LEU A N 1
ATOM 1569 C CA . LEU A 1 192 ? 7.645 11.393 6.236 1.00 84.44 192 LEU A CA 1
ATOM 1570 C C . LEU A 1 192 ? 8.562 10.935 7.382 1.00 84.44 192 LEU A C 1
ATOM 1572 O O . LEU A 1 192 ? 8.113 10.219 8.278 1.00 84.44 192 LEU A O 1
ATOM 1576 N N . LYS A 1 193 ? 9.840 11.336 7.374 1.00 85.06 193 LYS A N 1
ATOM 1577 C CA . LYS A 1 193 ? 10.883 10.903 8.323 1.00 85.06 193 LYS A CA 1
ATOM 1578 C C . LYS A 1 193 ? 11.068 9.380 8.368 1.00 85.06 193 LYS A C 1
ATOM 1580 O O . LYS A 1 193 ? 11.418 8.823 9.410 1.00 85.06 193 LYS A O 1
ATOM 1585 N N . ILE A 1 194 ? 10.857 8.709 7.238 1.00 83.44 194 ILE A N 1
ATOM 1586 C CA . ILE A 1 194 ? 11.089 7.270 7.097 1.00 83.44 194 ILE A CA 1
ATOM 1587 C C . ILE A 1 194 ? 12.547 7.055 6.696 1.00 83.44 194 ILE A C 1
ATOM 1589 O O . ILE A 1 194 ? 13.011 7.589 5.694 1.00 83.44 194 ILE A O 1
ATOM 1593 N N . THR A 1 195 ? 13.276 6.263 7.481 1.00 78.56 195 THR A N 1
ATOM 1594 C CA . THR A 1 195 ? 14.705 5.983 7.250 1.00 78.56 195 THR A CA 1
ATOM 1595 C C . THR A 1 195 ? 14.984 4.557 6.792 1.00 78.56 195 THR A C 1
ATOM 1597 O O . THR A 1 195 ? 16.077 4.271 6.314 1.00 78.56 195 THR A O 1
ATOM 1600 N N . SER A 1 196 ? 14.021 3.648 6.955 1.00 81.75 196 SER A N 1
ATOM 1601 C CA . SER A 1 196 ? 14.177 2.235 6.618 1.00 81.75 196 SER A CA 1
ATOM 1602 C C . SER A 1 196 ? 13.423 1.930 5.334 1.00 81.75 196 SER A C 1
ATOM 1604 O O . SER A 1 196 ? 12.202 2.054 5.287 1.00 81.75 196 SER A O 1
ATOM 1606 N N . VAL A 1 197 ? 14.166 1.548 4.298 1.00 85.94 197 VAL A N 1
ATOM 1607 C CA . VAL A 1 197 ? 13.642 1.268 2.962 1.00 85.94 197 VAL A CA 1
ATOM 1608 C C . VAL A 1 197 ? 14.351 0.031 2.401 1.00 85.94 197 VAL A C 1
ATOM 1610 O O . VAL A 1 197 ? 15.557 -0.117 2.624 1.00 85.94 197 VAL A O 1
ATOM 1613 N N . PRO A 1 198 ? 13.653 -0.866 1.682 1.00 90.44 198 PRO A N 1
ATOM 1614 C CA . PRO A 1 198 ? 14.294 -1.995 1.013 1.00 90.44 198 PRO A CA 1
ATOM 1615 C C . PRO A 1 198 ? 15.312 -1.549 -0.048 1.00 90.44 198 PRO A C 1
ATOM 1617 O O . PRO A 1 198 ? 15.036 -0.649 -0.835 1.00 90.44 198 PRO A O 1
ATOM 1620 N N . SER A 1 199 ? 16.471 -2.214 -0.102 1.00 89.19 199 SER A N 1
ATOM 1621 C CA . SER A 1 199 ? 17.506 -1.942 -1.117 1.00 89.19 199 SER A CA 1
ATOM 1622 C C . SER A 1 199 ? 17.264 -2.664 -2.446 1.00 89.19 199 SER A C 1
ATOM 1624 O O . SER A 1 199 ? 17.719 -2.205 -3.487 1.00 89.19 199 SER A O 1
ATOM 1626 N N . ASP A 1 200 ? 16.576 -3.807 -2.410 1.00 94.31 200 ASP A N 1
ATOM 1627 C CA . ASP A 1 200 ? 16.241 -4.579 -3.606 1.00 94.31 200 ASP A CA 1
ATOM 1628 C C . ASP A 1 200 ? 15.182 -3.839 -4.449 1.00 94.31 200 ASP A C 1
ATOM 1630 O O . ASP A 1 200 ? 14.162 -3.427 -3.890 1.00 94.31 200 ASP A O 1
ATOM 1634 N N . PRO A 1 201 ? 15.377 -3.671 -5.771 1.00 93.69 201 PRO A N 1
ATOM 1635 C CA . PRO A 1 201 ? 14.503 -2.848 -6.609 1.00 93.69 201 PRO A CA 1
ATOM 1636 C C . PRO A 1 201 ? 13.074 -3.399 -6.729 1.00 93.69 201 PRO A C 1
ATOM 1638 O O . PRO A 1 201 ? 12.122 -2.617 -6.797 1.00 93.69 201 PRO A O 1
ATOM 1641 N N . VAL A 1 202 ? 12.894 -4.725 -6.704 1.00 95.88 202 VAL A N 1
ATOM 1642 C CA . VAL A 1 202 ? 11.560 -5.346 -6.734 1.00 95.88 202 VAL A CA 1
ATOM 1643 C C . VAL A 1 202 ? 10.830 -5.026 -5.433 1.00 95.88 202 VAL A C 1
ATOM 1645 O O . VAL A 1 202 ? 9.750 -4.428 -5.469 1.00 95.88 202 VAL A O 1
ATOM 1648 N N . LYS A 1 203 ? 11.448 -5.328 -4.284 1.00 95.12 203 LYS A N 1
ATOM 1649 C CA . LYS A 1 203 ? 10.885 -5.033 -2.955 1.00 95.12 203 LYS A CA 1
ATOM 1650 C C . LYS A 1 203 ? 10.629 -3.543 -2.759 1.00 95.12 203 LYS A C 1
ATOM 1652 O O . LYS A 1 203 ? 9.599 -3.180 -2.201 1.00 95.12 203 LYS A O 1
ATOM 1657 N N . LEU A 1 204 ? 11.535 -2.688 -3.233 1.00 94.56 204 LEU A N 1
ATOM 1658 C CA . LEU A 1 204 ? 11.385 -1.239 -3.176 1.00 94.56 204 LEU A CA 1
ATOM 1659 C C . LEU A 1 204 ? 10.140 -0.784 -3.937 1.00 94.56 204 LEU A C 1
ATOM 1661 O O . LEU A 1 204 ? 9.334 -0.047 -3.378 1.00 94.56 204 LEU A O 1
ATOM 1665 N N . SER A 1 205 ? 9.951 -1.245 -5.177 1.00 96.06 205 SER A N 1
ATOM 1666 C CA . SER A 1 205 ? 8.808 -0.829 -6.001 1.00 96.06 205 SER A CA 1
ATOM 1667 C C . SER A 1 205 ? 7.457 -1.156 -5.350 1.00 96.06 205 SER A C 1
ATOM 1669 O O . SER A 1 205 ? 6.572 -0.304 -5.314 1.00 96.06 205 SER A O 1
ATOM 1671 N N . PHE A 1 206 ? 7.312 -2.342 -4.750 1.00 96.06 206 PHE A N 1
ATOM 1672 C CA . PHE A 1 206 ? 6.091 -2.721 -4.030 1.00 96.06 206 PHE A CA 1
ATOM 1673 C C . PHE A 1 206 ? 5.940 -2.001 -2.691 1.00 96.06 206 PHE A C 1
ATOM 1675 O O . PHE A 1 206 ? 4.847 -1.556 -2.341 1.00 96.06 206 PHE A O 1
ATOM 1682 N N . TRP A 1 207 ? 7.040 -1.819 -1.959 1.00 93.69 207 TRP A N 1
ATOM 1683 C CA . TRP A 1 207 ? 7.026 -1.057 -0.715 1.00 93.69 207 TRP A CA 1
ATOM 1684 C C . TRP A 1 207 ? 6.597 0.399 -0.950 1.00 93.69 207 TRP A C 1
ATOM 1686 O O . TRP A 1 207 ? 5.828 0.948 -0.161 1.00 93.69 207 TRP A O 1
ATOM 1696 N N . LEU A 1 208 ? 7.040 1.009 -2.054 1.00 93.81 208 LEU A N 1
ATOM 1697 C CA . LEU A 1 208 ? 6.618 2.344 -2.476 1.00 93.81 208 LEU A CA 1
ATOM 1698 C C . LEU A 1 208 ? 5.142 2.372 -2.879 1.00 93.81 208 LEU A C 1
ATOM 1700 O O . LEU A 1 208 ? 4.430 3.278 -2.459 1.00 93.81 208 LEU A O 1
ATOM 1704 N N . ALA A 1 209 ? 4.659 1.362 -3.605 1.00 93.56 209 ALA A N 1
ATOM 1705 C CA . ALA A 1 209 ? 3.249 1.249 -3.986 1.00 93.56 209 ALA A CA 1
ATOM 1706 C C . ALA A 1 209 ? 2.286 1.195 -2.782 1.00 93.56 209 ALA A C 1
ATOM 1708 O O . ALA A 1 209 ? 1.129 1.609 -2.878 1.00 93.56 209 ALA A O 1
ATOM 1709 N N . ARG A 1 210 ? 2.763 0.697 -1.633 1.00 90.62 210 ARG A N 1
ATOM 1710 C CA . ARG A 1 210 ? 2.025 0.728 -0.362 1.00 90.62 210 ARG A CA 1
ATOM 1711 C C . ARG A 1 210 ? 2.110 2.081 0.344 1.00 90.62 210 ARG A C 1
ATOM 1713 O O . ARG A 1 210 ? 1.152 2.492 0.985 1.00 90.62 210 ARG A O 1
ATOM 1720 N N . ASN A 1 211 ? 3.265 2.738 0.280 1.00 89.19 211 ASN A N 1
ATOM 1721 C CA . ASN A 1 211 ? 3.569 3.904 1.110 1.00 89.19 211 ASN A CA 1
ATOM 1722 C C . ASN A 1 211 ? 3.357 5.253 0.432 1.00 89.19 211 ASN A C 1
ATOM 1724 O O . ASN A 1 211 ? 3.417 6.275 1.106 1.00 89.19 211 ASN A O 1
ATOM 1728 N N . ILE A 1 212 ? 3.115 5.268 -0.874 1.00 90.56 212 ILE A N 1
ATOM 1729 C CA . ILE A 1 212 ? 2.732 6.462 -1.619 1.00 90.56 212 ILE A CA 1
ATOM 1730 C C . ILE A 1 212 ? 1.222 6.416 -1.833 1.00 90.56 212 ILE A C 1
ATOM 1732 O O . ILE A 1 212 ? 0.649 5.376 -2.159 1.00 90.56 212 ILE A O 1
ATOM 1736 N N . SER A 1 213 ? 0.568 7.560 -1.649 1.00 89.56 213 SER A N 1
ATOM 1737 C CA . SER A 1 213 ? -0.858 7.711 -1.940 1.00 89.56 213 SER A CA 1
ATOM 1738 C C . SER A 1 213 ? -1.084 7.697 -3.451 1.00 89.56 213 SER A C 1
ATOM 1740 O O . SER A 1 213 ? -0.916 8.709 -4.123 1.00 89.56 213 SER A O 1
ATOM 1742 N N . ILE A 1 214 ? -1.437 6.526 -3.973 1.00 91.38 214 ILE A N 1
ATOM 1743 C CA . ILE A 1 214 ? -1.674 6.270 -5.397 1.00 91.38 214 ILE A CA 1
ATOM 1744 C C . ILE A 1 214 ? -3.168 6.007 -5.593 1.00 91.38 214 ILE A C 1
ATOM 1746 O O . ILE A 1 214 ? -3.808 5.377 -4.746 1.00 91.38 214 ILE A O 1
ATOM 1750 N N . ASP A 1 215 ? -3.731 6.494 -6.697 1.00 91.00 215 ASP A N 1
ATOM 1751 C CA . ASP A 1 215 ? -5.136 6.263 -7.024 1.00 91.00 215 ASP A CA 1
ATOM 1752 C C . ASP A 1 215 ? -5.440 4.788 -7.359 1.00 91.00 215 ASP A C 1
ATOM 1754 O O . ASP A 1 215 ? -4.551 3.962 -7.569 1.00 91.00 215 ASP A O 1
ATOM 1758 N N . GLU A 1 216 ? -6.724 4.421 -7.378 1.00 89.81 216 GLU A N 1
ATOM 1759 C CA . GLU A 1 216 ? -7.131 3.026 -7.593 1.00 89.81 216 GLU A CA 1
ATOM 1760 C C . GLU A 1 216 ? -6.700 2.490 -8.972 1.00 89.81 216 GLU A C 1
ATOM 1762 O O . GLU A 1 216 ? -6.371 1.308 -9.098 1.00 89.81 216 GLU A O 1
ATOM 1767 N N . ARG A 1 217 ? -6.674 3.347 -9.999 1.00 92.19 217 ARG A N 1
ATOM 1768 C CA . ARG A 1 217 ? -6.321 2.961 -11.368 1.00 92.19 217 ARG A CA 1
ATOM 1769 C C . ARG A 1 217 ? -4.837 2.620 -11.455 1.00 92.19 217 ARG A C 1
ATOM 1771 O O . ARG A 1 217 ? -4.477 1.530 -11.894 1.00 92.19 217 ARG A O 1
ATOM 1778 N N . ASP A 1 218 ? -3.989 3.523 -10.989 1.00 93.88 218 ASP A N 1
ATOM 1779 C CA . ASP A 1 218 ? -2.541 3.387 -11.016 1.00 93.88 218 ASP A CA 1
ATOM 1780 C C . ASP A 1 218 ? -2.079 2.273 -10.062 1.00 93.88 218 ASP A C 1
ATOM 1782 O O . ASP A 1 218 ? -1.168 1.520 -10.405 1.00 93.88 218 ASP A O 1
ATOM 1786 N N . ARG A 1 219 ? -2.768 2.046 -8.930 1.00 94.12 219 ARG A N 1
ATOM 1787 C CA . ARG A 1 219 ? -2.534 0.867 -8.070 1.00 94.12 219 ARG A CA 1
ATOM 1788 C C . ARG A 1 219 ? -2.754 -0.454 -8.810 1.00 94.12 219 ARG A C 1
ATOM 1790 O O . ARG A 1 219 ? -1.947 -1.371 -8.649 1.00 94.12 219 ARG A O 1
ATOM 1797 N N . LYS A 1 220 ? -3.814 -0.564 -9.623 1.00 95.12 220 LYS A N 1
ATOM 1798 C CA . LYS A 1 220 ? -4.072 -1.757 -10.455 1.00 95.12 220 LYS A CA 1
ATOM 1799 C C . LYS A 1 220 ? -2.979 -1.942 -11.503 1.00 95.12 220 LYS A C 1
ATOM 1801 O O . LYS A 1 220 ? -2.464 -3.048 -11.637 1.00 95.12 220 LYS A O 1
ATOM 1806 N N . LEU A 1 221 ? -2.574 -0.864 -12.176 1.00 95.94 221 LEU A N 1
ATOM 1807 C CA . LEU A 1 221 ? -1.500 -0.904 -13.173 1.00 95.94 221 LEU A CA 1
ATOM 1808 C C . LEU A 1 221 ? -0.157 -1.321 -12.560 1.00 95.94 221 LEU A C 1
ATOM 1810 O O . LEU A 1 221 ? 0.536 -2.168 -13.118 1.00 95.94 221 LEU A O 1
ATOM 1814 N N . ILE A 1 222 ? 0.189 -0.790 -11.384 1.00 96.62 222 ILE A N 1
ATOM 1815 C CA . ILE A 1 222 ? 1.397 -1.189 -10.648 1.00 96.62 222 ILE A CA 1
ATOM 1816 C C . ILE A 1 222 ? 1.338 -2.667 -10.272 1.00 96.62 222 ILE A C 1
ATOM 1818 O O . ILE A 1 222 ? 2.342 -3.365 -10.385 1.00 96.62 222 ILE A O 1
ATOM 1822 N N . TYR A 1 223 ? 0.176 -3.150 -9.828 1.00 96.69 223 TYR A N 1
ATOM 1823 C CA . TYR A 1 223 ? 0.013 -4.558 -9.494 1.00 96.69 223 TYR A CA 1
ATOM 1824 C C . TYR A 1 223 ? 0.165 -5.463 -10.725 1.00 96.69 223 TYR A C 1
ATOM 1826 O O . TYR A 1 223 ? 0.788 -6.516 -10.632 1.00 96.69 223 TYR A O 1
ATOM 1834 N N . GLN A 1 224 ? -0.380 -5.072 -11.879 1.00 95.88 224 GLN A N 1
ATOM 1835 C CA . GLN A 1 224 ? -0.301 -5.856 -13.118 1.00 95.88 224 GLN A CA 1
ATOM 1836 C C . GLN A 1 224 ? 1.090 -5.836 -13.758 1.00 95.88 224 GLN A C 1
ATOM 1838 O O . GLN A 1 224 ? 1.456 -6.786 -14.442 1.00 95.88 224 GLN A O 1
ATOM 1843 N N . ALA A 1 225 ? 1.866 -4.776 -13.546 1.00 96.62 225 ALA A N 1
ATOM 1844 C CA . ALA A 1 225 ? 3.177 -4.621 -14.153 1.00 96.62 225 ALA A CA 1
ATOM 1845 C C . ALA A 1 225 ? 4.185 -5.654 -13.624 1.00 96.62 225 ALA A C 1
ATOM 1847 O O . ALA A 1 225 ? 4.515 -5.653 -12.439 1.00 96.62 225 ALA A O 1
ATOM 1848 N N . ASP A 1 226 ? 4.740 -6.470 -14.522 1.00 97.06 226 ASP A N 1
ATOM 1849 C CA . ASP A 1 226 ? 5.806 -7.432 -14.205 1.00 97.06 226 ASP A CA 1
ATOM 1850 C C . ASP A 1 226 ? 7.181 -6.770 -14.090 1.00 97.06 226 ASP A C 1
ATOM 1852 O O . ASP A 1 226 ? 8.020 -7.179 -13.285 1.00 97.06 226 ASP A O 1
ATOM 1856 N N . ALA A 1 227 ? 7.419 -5.727 -14.888 1.00 96.56 227 ALA A N 1
ATOM 1857 C CA . ALA A 1 227 ? 8.687 -5.018 -14.905 1.00 96.56 227 ALA A CA 1
ATOM 1858 C C . ALA A 1 227 ? 8.764 -3.958 -13.798 1.00 96.56 227 ALA A C 1
ATOM 1860 O O . ALA A 1 227 ? 7.876 -3.111 -13.660 1.00 96.56 227 ALA A O 1
ATOM 1861 N N . VAL A 1 228 ? 9.884 -3.937 -13.066 1.00 96.31 228 VAL A N 1
ATOM 1862 C CA . VAL A 1 228 ? 10.133 -2.935 -12.014 1.00 96.31 228 VAL A CA 1
ATOM 1863 C C . VAL A 1 228 ? 10.044 -1.514 -12.567 1.00 96.31 228 VAL A C 1
ATOM 1865 O O . VAL A 1 228 ? 9.431 -0.654 -11.940 1.00 96.31 228 VAL A O 1
ATOM 1868 N N . ILE A 1 229 ? 10.622 -1.258 -13.746 1.00 94.19 229 ILE A N 1
ATOM 1869 C CA . ILE A 1 229 ? 10.638 0.089 -14.327 1.00 94.19 229 ILE A CA 1
ATOM 1870 C C . ILE A 1 229 ? 9.224 0.613 -14.590 1.00 94.19 229 ILE A C 1
ATOM 1872 O O . ILE A 1 229 ? 8.935 1.754 -14.248 1.00 94.19 229 ILE A O 1
ATOM 1876 N N . SER A 1 230 ? 8.310 -0.227 -15.083 1.00 95.31 230 SER A N 1
ATOM 1877 C CA . SER A 1 230 ? 6.912 0.153 -15.307 1.00 95.31 230 SER A CA 1
ATOM 1878 C C . SER A 1 230 ? 6.239 0.601 -14.009 1.00 95.31 230 SER A C 1
ATOM 1880 O O . SER A 1 230 ? 5.591 1.645 -13.983 1.00 95.31 230 SER A O 1
ATOM 1882 N N . ARG A 1 231 ? 6.463 -0.126 -12.903 1.00 96.81 231 ARG A N 1
ATOM 1883 C CA . ARG A 1 231 ? 5.970 0.274 -11.573 1.00 96.81 231 ARG A CA 1
ATOM 1884 C C . ARG A 1 231 ? 6.570 1.606 -11.130 1.00 96.81 231 ARG A C 1
ATOM 1886 O O . ARG A 1 231 ? 5.843 2.488 -10.683 1.00 96.81 231 ARG A O 1
ATOM 1893 N N . MET A 1 232 ? 7.883 1.770 -11.290 1.00 95.38 232 MET A N 1
ATOM 1894 C CA . MET A 1 232 ? 8.600 2.984 -10.890 1.00 95.38 232 MET A CA 1
ATOM 1895 C C . MET A 1 232 ? 8.154 4.223 -11.677 1.00 95.38 232 MET A C 1
ATOM 1897 O O . MET A 1 232 ? 8.041 5.294 -11.088 1.00 95.38 232 MET A O 1
ATOM 1901 N N . LEU A 1 233 ? 7.854 4.098 -12.973 1.00 93.75 233 LEU A N 1
ATOM 1902 C CA . LEU A 1 233 ? 7.357 5.210 -13.792 1.00 93.75 233 LEU A CA 1
ATOM 1903 C C . LEU A 1 233 ? 5.982 5.698 -13.328 1.00 93.75 233 LEU A C 1
ATOM 1905 O O . LEU A 1 233 ? 5.775 6.904 -13.187 1.00 93.75 233 LEU A O 1
ATOM 1909 N N . ILE A 1 234 ? 5.068 4.772 -13.023 1.00 94.38 234 ILE A N 1
ATOM 1910 C CA . ILE A 1 234 ? 3.743 5.117 -12.488 1.00 94.38 234 ILE A CA 1
ATOM 1911 C C . ILE A 1 234 ? 3.899 5.808 -11.126 1.00 94.38 234 ILE A C 1
ATOM 1913 O O . ILE A 1 234 ? 3.345 6.883 -10.910 1.00 94.38 234 ILE A O 1
ATOM 1917 N N . ILE A 1 235 ? 4.732 5.245 -10.245 1.00 94.56 235 ILE A N 1
ATOM 1918 C CA . ILE A 1 235 ? 5.043 5.834 -8.935 1.00 94.56 235 ILE A CA 1
ATOM 1919 C C . ILE A 1 235 ? 5.622 7.251 -9.078 1.00 94.56 235 ILE A C 1
ATOM 1921 O O . ILE A 1 235 ? 5.225 8.153 -8.344 1.00 94.56 235 ILE A O 1
ATOM 1925 N N . SER A 1 236 ? 6.536 7.463 -10.029 1.00 93.19 236 SER A N 1
ATOM 1926 C CA . SER A 1 236 ? 7.139 8.773 -10.306 1.00 93.19 236 SER A CA 1
ATOM 1927 C C . SER A 1 236 ? 6.089 9.826 -10.633 1.00 93.19 236 SER A C 1
ATOM 1929 O O . SER A 1 236 ? 6.141 10.923 -10.084 1.00 93.19 236 SER A O 1
ATOM 1931 N N . LYS A 1 237 ? 5.114 9.468 -11.477 1.00 91.19 237 LYS A N 1
ATOM 1932 C CA . LYS A 1 237 ? 4.000 10.343 -11.848 1.00 91.19 237 LYS A CA 1
ATOM 1933 C C . LYS A 1 237 ? 3.113 10.662 -10.645 1.00 91.19 237 LYS A C 1
ATOM 1935 O O . LYS A 1 237 ? 2.704 11.806 -10.471 1.00 91.19 237 LYS A O 1
ATOM 1940 N N . SER A 1 238 ? 2.831 9.677 -9.790 1.00 90.50 238 SER A N 1
ATOM 1941 C CA . SER A 1 238 ? 2.042 9.911 -8.572 1.00 90.50 238 SER A CA 1
ATOM 1942 C C . SER A 1 238 ? 2.740 10.857 -7.587 1.00 90.50 238 SER A C 1
ATOM 1944 O O . SER A 1 238 ? 2.063 11.547 -6.833 1.00 90.50 238 SER A O 1
ATOM 1946 N N . LEU A 1 239 ? 4.075 10.912 -7.597 1.00 90.44 239 LEU A N 1
ATOM 1947 C CA . LEU A 1 239 ? 4.864 11.814 -6.751 1.00 90.44 239 LEU A CA 1
ATOM 1948 C C . LEU A 1 239 ? 4.930 13.261 -7.266 1.00 90.44 239 LEU A C 1
ATOM 1950 O O . LEU A 1 239 ? 5.353 14.134 -6.510 1.00 90.44 239 LEU A O 1
ATOM 1954 N N . ASP A 1 240 ? 4.535 13.529 -8.514 1.00 86.75 240 ASP A N 1
ATOM 1955 C CA . ASP A 1 240 ? 4.587 14.879 -9.100 1.00 86.75 240 ASP A CA 1
ATOM 1956 C C . ASP A 1 240 ? 3.441 15.784 -8.639 1.00 86.75 240 ASP A C 1
ATOM 1958 O O . ASP A 1 240 ? 3.533 17.007 -8.740 1.00 86.75 240 ASP A O 1
ATOM 1962 N N . HIS A 1 241 ? 2.370 15.200 -8.101 1.00 82.25 241 HIS A N 1
ATOM 1963 C CA . HIS A 1 241 ? 1.158 15.924 -7.748 1.00 82.25 241 HIS A CA 1
ATOM 1964 C C . HIS A 1 241 ? 0.825 15.772 -6.267 1.00 82.25 241 HIS A C 1
ATOM 1966 O O . HIS A 1 241 ? 0.889 14.684 -5.694 1.00 82.25 241 HIS A O 1
ATOM 1972 N N . MET A 1 242 ? 0.371 16.866 -5.656 1.00 85.06 242 MET A N 1
ATOM 1973 C CA . MET A 1 242 ? -0.292 16.785 -4.358 1.00 85.06 242 MET A CA 1
ATOM 1974 C C . MET A 1 242 ? -1.609 16.023 -4.516 1.00 85.06 242 MET A C 1
ATOM 1976 O O . MET A 1 242 ? -2.281 16.125 -5.547 1.00 85.06 242 MET A O 1
ATOM 1980 N N . CYS A 1 243 ? -1.994 15.270 -3.489 1.00 90.25 243 CYS A N 1
ATOM 1981 C CA . CYS A 1 243 ? -3.254 14.540 -3.492 1.00 90.25 243 CYS A CA 1
ATOM 1982 C C . CYS A 1 243 ? -4.155 14.906 -2.311 1.00 90.25 243 CYS A C 1
ATOM 1984 O O . CYS A 1 243 ? -3.711 15.377 -1.257 1.00 90.25 243 CYS A O 1
ATOM 1986 N N . TYR A 1 244 ? -5.446 14.675 -2.522 1.00 94.62 244 TYR A N 1
ATOM 1987 C CA . TYR A 1 244 ? -6.490 14.785 -1.516 1.00 94.62 244 TYR A CA 1
ATOM 1988 C C . TYR A 1 244 ? -7.172 13.435 -1.321 1.00 94.62 244 TYR A C 1
ATOM 1990 O O . TYR A 1 244 ? -7.307 12.642 -2.258 1.00 94.62 244 TYR A O 1
ATOM 1998 N N . PHE A 1 245 ? -7.640 13.204 -0.100 1.00 96.00 245 PHE A N 1
ATOM 1999 C CA . PHE A 1 245 ? -8.434 12.041 0.266 1.00 96.00 245 PHE A CA 1
ATOM 2000 C C . PHE A 1 245 ? -9.903 12.428 0.257 1.00 96.00 245 PHE A C 1
ATOM 2002 O O . PHE A 1 245 ? -10.313 13.328 0.989 1.00 96.00 245 PHE A O 1
ATOM 2009 N N . LEU A 1 246 ? -10.695 11.750 -0.564 1.00 97.31 246 LEU A N 1
ATOM 2010 C CA . LEU A 1 246 ? -12.132 11.976 -0.682 1.00 97.31 246 LEU A CA 1
ATOM 2011 C C . LEU A 1 246 ? -12.894 10.770 -0.136 1.00 97.31 246 LEU A C 1
ATOM 2013 O O . LEU A 1 246 ? -12.415 9.641 -0.221 1.00 97.31 246 LEU A O 1
ATOM 2017 N N . CYS A 1 247 ? -14.102 10.981 0.380 1.00 97.69 247 CYS A N 1
ATOM 2018 C CA . CYS A 1 247 ? -15.006 9.888 0.717 1.00 97.69 247 CYS A CA 1
ATOM 2019 C C . CYS A 1 247 ? -15.357 9.102 -0.552 1.00 97.69 247 CYS A C 1
ATOM 2021 O O . CYS A 1 247 ? -15.817 9.686 -1.530 1.00 97.69 247 CYS A O 1
ATOM 2023 N N . LYS A 1 248 ? -15.200 7.774 -0.528 1.00 95.38 248 LYS A N 1
ATOM 2024 C CA . LYS A 1 248 ? -15.479 6.916 -1.690 1.00 95.38 248 LYS A CA 1
ATOM 2025 C C . LYS A 1 248 ? -16.954 6.940 -2.121 1.00 95.38 248 LYS A C 1
ATOM 2027 O O . LYS A 1 248 ? -17.244 6.661 -3.277 1.00 95.38 248 LYS A O 1
ATOM 2032 N N . ARG A 1 249 ? -17.877 7.271 -1.205 1.00 96.88 249 ARG A N 1
ATOM 2033 C CA . ARG A 1 249 ? -19.330 7.271 -1.453 1.00 96.88 249 ARG A CA 1
ATOM 2034 C C . ARG A 1 249 ? -19.876 8.594 -1.997 1.00 96.88 249 ARG A C 1
ATOM 2036 O O . ARG A 1 249 ? -20.791 8.561 -2.808 1.00 96.88 249 ARG A O 1
ATOM 2043 N N . CYS A 1 250 ? -19.395 9.737 -1.509 1.00 97.19 250 CYS A N 1
ATOM 2044 C CA . CYS A 1 250 ? -19.994 11.047 -1.817 1.00 97.19 250 CYS A CA 1
ATOM 2045 C C . CYS A 1 250 ? -18.993 12.124 -2.234 1.00 97.19 250 CYS A C 1
ATOM 2047 O O . CYS A 1 250 ? -19.358 13.293 -2.312 1.00 97.19 250 CYS A O 1
ATOM 2049 N N . ASP A 1 251 ? -17.730 11.753 -2.431 1.00 96.44 251 ASP A N 1
ATOM 2050 C CA . ASP A 1 251 ? -16.659 12.624 -2.920 1.00 96.44 251 ASP A CA 1
ATOM 2051 C C . ASP A 1 251 ? -16.320 13.826 -2.033 1.00 96.44 251 ASP A C 1
ATOM 2053 O O . ASP A 1 251 ? -15.493 14.657 -2.408 1.00 96.44 251 ASP A O 1
ATOM 2057 N N . ASN A 1 252 ? -16.882 13.887 -0.822 1.00 97.00 252 ASN A N 1
ATOM 2058 C CA . ASN A 1 252 ? -16.533 14.910 0.151 1.00 97.00 252 ASN A CA 1
ATOM 2059 C C . ASN A 1 252 ? -15.044 14.823 0.503 1.00 97.00 252 ASN A C 1
ATOM 2061 O O . ASN A 1 252 ? -14.538 13.740 0.803 1.00 97.00 252 ASN A O 1
ATOM 2065 N N . GLU A 1 253 ? -14.354 15.958 0.495 1.00 97.38 253 GLU A N 1
ATOM 2066 C CA . GLU A 1 253 ? -12.937 16.032 0.837 1.00 97.38 253 GLU A CA 1
ATOM 2067 C C . GLU A 1 253 ? -12.737 15.817 2.339 1.00 97.38 253 GLU A C 1
ATOM 2069 O O . GLU A 1 253 ? -13.289 16.547 3.160 1.00 97.38 253 GLU A O 1
ATOM 2074 N N . ILE A 1 254 ? -11.948 14.802 2.686 1.00 98.00 254 ILE A N 1
ATOM 2075 C CA . ILE A 1 254 ? -11.706 14.354 4.060 1.00 98.00 254 ILE A CA 1
ATOM 2076 C C . ILE A 1 254 ? -10.347 14.819 4.568 1.00 98.00 254 ILE A C 1
ATOM 2078 O O . ILE A 1 254 ? -10.214 15.135 5.745 1.00 98.00 254 ILE A O 1
ATOM 2082 N N . GLY A 1 255 ? -9.326 14.870 3.718 1.00 95.88 255 GLY A N 1
ATOM 2083 C CA . GLY A 1 255 ? -7.983 15.233 4.158 1.00 95.88 255 GLY A CA 1
ATOM 2084 C C . GLY A 1 255 ? -7.031 15.511 3.008 1.00 95.88 255 GLY A C 1
ATOM 2085 O O . GLY A 1 255 ? -7.355 15.297 1.839 1.00 95.88 255 GLY A O 1
ATOM 2086 N N . SER A 1 256 ? -5.838 15.974 3.364 1.00 94.00 256 SER A N 1
ATOM 2087 C CA . SER A 1 256 ? -4.787 16.343 2.421 1.00 94.00 256 SER A CA 1
ATOM 2088 C C . SER A 1 256 ? -3.533 15.504 2.638 1.00 94.00 256 SER A C 1
ATOM 2090 O O . SER A 1 256 ? -3.232 15.077 3.754 1.00 94.00 256 SER A O 1
ATOM 2092 N N . PHE A 1 257 ? -2.756 15.338 1.572 1.00 90.94 257 PHE A N 1
ATOM 2093 C CA . PHE A 1 257 ? -1.423 14.748 1.608 1.00 90.94 257 PHE A CA 1
ATOM 2094 C C . PHE A 1 257 ? -0.489 15.360 2.665 1.00 90.94 257 PHE A C 1
ATOM 2096 O O . PHE A 1 257 ? 0.320 14.651 3.259 1.00 90.94 257 PHE A O 1
ATOM 2103 N N . ASN A 1 258 ? -0.621 16.662 2.942 1.00 92.38 258 ASN A N 1
ATOM 2104 C CA . ASN A 1 258 ? 0.206 17.358 3.934 1.00 92.38 258 ASN A CA 1
ATOM 2105 C C . ASN A 1 258 ? 0.039 16.820 5.360 1.00 92.38 258 ASN A C 1
ATOM 2107 O O . ASN A 1 258 ? 0.916 17.021 6.198 1.00 92.38 258 ASN A O 1
ATOM 2111 N N . ASP A 1 259 ? -1.081 16.154 5.634 1.00 94.19 259 ASP A N 1
ATOM 2112 C CA . ASP A 1 259 ? -1.397 15.624 6.953 1.00 94.19 259 ASP A CA 1
ATOM 2113 C C . ASP A 1 259 ? -0.969 14.163 7.118 1.00 94.19 259 ASP A C 1
ATOM 2115 O O . ASP A 1 259 ? -1.066 13.636 8.225 1.00 94.19 259 ASP A O 1
ATOM 2119 N N . ILE A 1 260 ? -0.474 13.510 6.058 1.00 93.00 260 ILE A N 1
ATOM 2120 C CA . ILE A 1 260 ? 0.034 12.136 6.127 1.00 93.00 260 ILE A CA 1
ATOM 2121 C C . ILE A 1 260 ? 1.251 12.075 7.041 1.00 93.00 260 ILE A C 1
ATOM 2123 O O . ILE A 1 260 ? 2.165 12.899 6.975 1.00 93.00 260 ILE A O 1
ATOM 2127 N N . PHE A 1 261 ? 1.305 11.025 7.852 1.00 91.69 261 PHE A N 1
ATOM 2128 C CA . PHE A 1 261 ? 2.492 10.696 8.621 1.00 91.69 261 PHE A CA 1
ATOM 2129 C C . PHE A 1 261 ? 2.572 9.197 8.888 1.00 91.69 261 PHE A C 1
ATOM 2131 O O . PHE A 1 261 ? 1.581 8.483 8.769 1.00 91.69 261 PHE A O 1
ATOM 2138 N N . ALA A 1 262 ? 3.760 8.715 9.247 1.00 88.31 262 ALA A N 1
ATOM 2139 C CA . ALA A 1 262 ? 3.986 7.316 9.582 1.00 88.31 262 ALA A CA 1
ATOM 2140 C C . ALA A 1 262 ? 3.955 7.116 11.105 1.00 88.31 262 ALA A C 1
ATOM 2142 O O . ALA A 1 262 ? 4.806 7.647 11.821 1.00 88.31 262 ALA A O 1
ATOM 2143 N N . MET A 1 263 ? 2.998 6.323 11.599 1.00 84.38 263 MET A N 1
ATOM 2144 C CA . MET A 1 263 ? 2.950 5.892 13.009 1.00 84.38 263 MET A CA 1
ATOM 2145 C C . MET A 1 263 ? 3.932 4.752 13.325 1.00 84.38 263 MET A C 1
ATOM 2147 O O . MET A 1 263 ? 4.237 4.479 14.489 1.00 84.38 263 MET A O 1
ATOM 2151 N N . ASN A 1 264 ? 4.413 4.046 12.300 1.00 77.56 264 ASN A N 1
ATOM 2152 C CA . ASN A 1 264 ? 5.281 2.885 12.448 1.00 77.56 264 ASN A CA 1
ATOM 2153 C C . ASN A 1 264 ? 6.393 2.874 11.377 1.00 77.56 264 ASN A C 1
ATOM 2155 O O . ASN A 1 264 ? 6.415 3.695 10.463 1.00 77.56 264 ASN A O 1
ATOM 2159 N N . LYS A 1 265 ? 7.344 1.935 11.490 1.00 72.31 265 LYS A N 1
ATOM 2160 C CA . LYS A 1 265 ? 8.468 1.808 10.536 1.00 72.31 265 LYS A CA 1
ATOM 2161 C C . LYS A 1 265 ? 8.064 1.257 9.166 1.00 72.31 265 LYS A C 1
ATOM 2163 O O . LYS A 1 265 ? 8.824 1.403 8.217 1.00 72.31 265 LYS A O 1
ATOM 2168 N N . GLN A 1 266 ? 6.928 0.569 9.077 1.00 69.75 266 GLN A N 1
ATOM 2169 C CA . GLN A 1 266 ? 6.429 -0.029 7.835 1.00 69.75 266 GLN A CA 1
ATOM 2170 C C . GLN A 1 266 ? 5.858 1.045 6.894 1.00 69.75 266 GLN A C 1
ATOM 2172 O O . GLN A 1 266 ? 5.885 0.843 5.675 1.00 69.75 266 GLN A O 1
ATOM 2177 N N . GLY A 1 267 ? 5.455 2.182 7.469 1.00 80.38 267 GLY A N 1
ATOM 2178 C CA . GLY A 1 267 ? 5.255 3.473 6.826 1.00 80.38 267 GLY A CA 1
ATOM 2179 C C . GLY A 1 267 ? 3.890 4.077 7.155 1.00 80.38 267 GLY A C 1
ATOM 2180 O O . GLY A 1 267 ? 3.500 4.095 8.322 1.00 80.38 267 GLY A O 1
ATOM 2181 N N . VAL A 1 268 ? 3.204 4.644 6.161 1.00 85.19 268 VAL A N 1
ATOM 2182 C CA . VAL A 1 268 ? 1.992 5.475 6.368 1.00 85.19 268 VAL A CA 1
ATOM 2183 C C . VAL A 1 268 ? 0.684 4.693 6.285 1.00 85.19 268 VAL A C 1
ATOM 2185 O O . VAL A 1 268 ? -0.330 5.128 6.828 1.00 85.19 268 VAL A O 1
ATOM 2188 N N . GLN A 1 269 ? 0.710 3.548 5.604 1.00 87.25 269 GLN A N 1
ATOM 2189 C CA . GLN A 1 269 ? -0.427 2.652 5.437 1.00 87.25 269 GLN A CA 1
ATOM 2190 C C . GLN A 1 269 ? -0.053 1.267 5.964 1.00 87.25 269 GLN A C 1
ATOM 2192 O O . GLN A 1 269 ? 1.038 0.755 5.697 1.00 87.25 269 GLN A O 1
ATOM 2197 N N . THR A 1 270 ? -0.929 0.668 6.766 1.00 88.88 270 THR A N 1
ATOM 2198 C CA . THR A 1 270 ? -0.714 -0.662 7.357 1.00 88.88 270 THR A CA 1
ATOM 2199 C C . THR A 1 270 ? -2.043 -1.400 7.475 1.00 88.88 270 THR A C 1
ATOM 2201 O O . THR A 1 270 ? -3.053 -0.793 7.836 1.00 88.88 270 THR A O 1
ATOM 2204 N N . SER A 1 271 ? -2.040 -2.697 7.171 1.00 91.38 271 SER A N 1
ATOM 2205 C CA . SER A 1 271 ? -3.199 -3.574 7.339 1.00 91.38 271 SER A CA 1
ATOM 2206 C C . SER A 1 271 ? -3.327 -4.023 8.791 1.00 91.38 271 SER A C 1
ATOM 2208 O O . SER A 1 271 ? -2.381 -4.556 9.369 1.00 91.38 271 SER A O 1
ATOM 2210 N N . TYR A 1 272 ? -4.504 -3.844 9.380 1.00 91.69 272 TYR A N 1
ATOM 2211 C CA . TYR A 1 272 ? -4.828 -4.290 10.735 1.00 91.69 272 TYR A CA 1
ATOM 2212 C C . TYR A 1 272 ? -6.046 -5.203 10.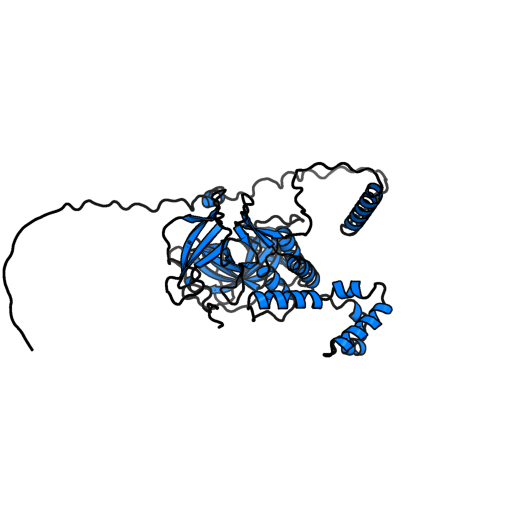716 1.00 91.69 272 TYR A C 1
ATOM 2214 O O . TYR A 1 272 ? -6.943 -4.992 9.915 1.00 91.69 272 TYR A O 1
ATOM 2222 N N . CYS A 1 273 ? -6.099 -6.200 11.594 1.00 91.44 273 CYS A N 1
ATOM 2223 C CA . CYS A 1 273 ? -7.255 -7.077 11.727 1.00 91.44 273 CYS A CA 1
ATOM 2224 C C . CYS A 1 273 ? -8.083 -6.629 12.934 1.00 91.44 273 CYS A C 1
ATOM 2226 O O . CYS A 1 273 ? -7.517 -6.297 13.977 1.00 91.44 273 CYS A O 1
ATOM 2228 N N . ASN A 1 274 ? -9.404 -6.576 12.801 1.00 90.00 274 ASN A N 1
ATOM 2229 C CA . ASN A 1 274 ? -10.304 -6.345 13.927 1.00 90.00 274 ASN A CA 1
ATOM 2230 C C . ASN A 1 274 ? -10.676 -7.681 14.618 1.00 90.00 274 ASN A C 1
ATOM 2232 O O . ASN A 1 274 ? -10.386 -8.745 14.068 1.00 90.00 274 ASN A O 1
ATOM 2236 N N . PRO A 1 275 ? -11.321 -7.659 15.803 1.00 85.88 275 PRO A N 1
ATOM 2237 C CA . PRO A 1 275 ? -11.687 -8.881 16.532 1.00 85.88 275 PRO A CA 1
ATOM 2238 C C . PRO A 1 275 ? -12.565 -9.848 15.734 1.00 85.88 275 PRO A C 1
ATOM 2240 O O . PRO A 1 275 ? -12.479 -11.058 15.903 1.00 85.88 275 PRO A O 1
ATOM 2243 N N . SER A 1 276 ? -13.398 -9.315 14.840 1.00 84.75 276 SER A N 1
ATOM 2244 C CA . SER A 1 276 ? -14.280 -10.096 13.972 1.00 84.75 276 SER A CA 1
ATOM 2245 C C . SER A 1 276 ? -13.565 -10.685 12.747 1.00 84.75 276 SER A C 1
ATOM 2247 O O . SER A 1 276 ? -14.212 -11.310 11.911 1.00 84.75 276 SER A O 1
ATOM 2249 N N . GLY A 1 277 ? -12.250 -10.485 12.610 1.00 85.69 277 GLY A N 1
ATOM 2250 C CA . GLY A 1 277 ? -11.443 -11.030 11.519 1.00 85.69 277 GLY A CA 1
ATOM 2251 C C . GLY A 1 277 ? -11.411 -10.184 10.245 1.00 85.69 277 GLY A C 1
ATOM 2252 O O . GLY A 1 277 ? -10.822 -10.608 9.248 1.00 85.69 277 GLY A O 1
ATOM 2253 N N . TYR A 1 278 ? -12.003 -8.987 10.248 1.00 87.12 278 TYR A N 1
ATOM 2254 C CA . TYR A 1 278 ? -11.920 -8.078 9.108 1.00 87.12 278 TYR A CA 1
ATOM 2255 C C . TYR A 1 278 ? -10.589 -7.342 9.101 1.00 87.12 278 TYR A C 1
ATOM 2257 O O . TYR A 1 278 ? -10.214 -6.664 10.060 1.00 87.12 278 TYR A O 1
ATOM 2265 N N . VAL A 1 279 ? -9.897 -7.444 7.973 1.00 91.06 279 VAL A N 1
ATOM 2266 C CA . VAL A 1 279 ? -8.688 -6.672 7.710 1.00 91.06 279 VAL A CA 1
ATOM 2267 C C . VAL A 1 279 ? -9.077 -5.259 7.268 1.00 91.06 279 VAL A C 1
ATOM 2269 O O . VAL A 1 279 ? -10.058 -5.065 6.555 1.00 91.06 279 VAL A O 1
ATOM 2272 N N . HIS A 1 280 ? -8.317 -4.263 7.695 1.00 89.88 280 HIS A N 1
ATOM 2273 C CA . HIS A 1 280 ? -8.495 -2.864 7.355 1.00 89.88 280 HIS A CA 1
ATOM 2274 C C . HIS A 1 280 ? -7.143 -2.244 7.025 1.00 89.88 280 HIS A C 1
ATOM 2276 O O . HIS A 1 280 ? -6.289 -2.069 7.900 1.00 89.88 280 HIS A O 1
ATOM 2282 N N . ASP A 1 281 ? -6.978 -1.838 5.771 1.00 90.38 281 ASP A N 1
ATOM 2283 C CA . ASP A 1 281 ? -5.868 -0.978 5.381 1.00 90.38 281 ASP A CA 1
ATOM 2284 C C . ASP A 1 281 ? -6.101 0.416 5.944 1.00 90.38 281 ASP A C 1
ATOM 2286 O O . ASP A 1 281 ? -7.076 1.085 5.593 1.00 90.38 281 ASP A O 1
ATOM 2290 N N . THR A 1 282 ? -5.223 0.842 6.843 1.00 92.69 282 THR A N 1
ATOM 2291 C CA . THR A 1 282 ? -5.393 2.085 7.591 1.00 92.69 282 THR A CA 1
ATOM 2292 C C . THR A 1 282 ? -4.293 3.068 7.229 1.00 92.69 282 THR A C 1
ATOM 2294 O O . THR A 1 282 ? -3.117 2.802 7.475 1.00 92.69 282 THR A O 1
ATOM 2297 N N . LEU A 1 283 ? -4.688 4.203 6.653 1.00 93.81 283 LEU A N 1
ATOM 2298 C CA . LEU A 1 283 ? -3.833 5.349 6.359 1.00 93.81 283 LEU A CA 1
ATOM 2299 C C . LEU A 1 283 ? -3.852 6.327 7.538 1.00 93.81 283 LEU A C 1
ATOM 2301 O O . LEU A 1 283 ? -4.922 6.791 7.938 1.00 93.81 283 LEU A O 1
ATOM 2305 N N . THR A 1 284 ? -2.683 6.690 8.062 1.00 94.56 284 THR A N 1
ATOM 2306 C CA . THR A 1 284 ? -2.587 7.626 9.191 1.00 94.56 284 THR A CA 1
ATOM 2307 C C . THR A 1 284 ? -2.386 9.075 8.749 1.00 94.56 284 THR A C 1
ATOM 2309 O O . THR A 1 284 ? -1.417 9.399 8.061 1.00 94.56 284 THR A O 1
ATOM 2312 N N . ILE A 1 285 ? -3.284 9.962 9.199 1.00 95.81 285 ILE A N 1
ATOM 2313 C CA . ILE A 1 285 ? -3.200 11.416 8.987 1.00 95.81 285 ILE A CA 1
ATOM 2314 C C . ILE A 1 285 ? -3.389 12.195 10.295 1.00 95.81 285 ILE A C 1
ATOM 2316 O O . ILE A 1 285 ? -4.139 11.771 11.175 1.00 95.81 285 ILE A O 1
ATOM 2320 N N . TYR A 1 286 ? -2.733 13.346 10.444 1.00 95.94 286 TYR A N 1
ATOM 2321 C CA . TYR A 1 286 ? -2.824 14.169 11.656 1.00 95.94 286 TYR A CA 1
ATOM 2322 C C . TYR A 1 286 ? -4.208 14.789 11.854 1.00 95.94 286 TYR A C 1
ATOM 2324 O O . TYR A 1 286 ? -4.722 14.809 12.974 1.00 95.94 286 TYR A O 1
ATOM 2332 N N . LYS A 1 287 ? -4.813 15.306 10.783 1.00 95.88 287 LYS A N 1
ATOM 2333 C CA . LYS A 1 287 ? -6.100 16.005 10.825 1.00 95.88 287 LYS A CA 1
ATOM 2334 C C . LYS A 1 287 ? -6.919 15.734 9.571 1.00 95.88 287 LYS A C 1
ATOM 2336 O O . LYS A 1 287 ? -6.369 15.466 8.508 1.00 95.88 287 LYS A O 1
ATOM 2341 N N . THR A 1 288 ? -8.232 15.835 9.720 1.00 97.31 288 THR A N 1
ATOM 2342 C CA . THR A 1 288 ? -9.195 15.871 8.621 1.00 97.31 288 THR A CA 1
ATOM 2343 C C . THR A 1 288 ? -9.559 17.319 8.293 1.00 97.31 288 THR A C 1
ATOM 2345 O O . THR A 1 288 ? -9.320 18.232 9.091 1.00 97.31 288 THR A O 1
ATOM 2348 N N . LYS A 1 289 ? -10.138 17.547 7.112 1.00 97.06 289 LYS A N 1
ATOM 2349 C CA . LYS A 1 289 ? -10.734 18.830 6.733 1.00 97.06 289 LYS A CA 1
ATOM 2350 C C . LYS A 1 289 ? -11.829 19.185 7.734 1.00 97.06 289 LYS A C 1
ATOM 2352 O O . LYS A 1 289 ? -12.609 18.323 8.147 1.00 97.06 289 LYS A O 1
ATOM 2357 N N . GLU A 1 290 ? -11.893 20.451 8.120 1.00 95.38 290 GLU A N 1
ATOM 2358 C CA . GLU A 1 290 ? -12.873 20.920 9.094 1.00 95.38 290 GLU A CA 1
ATOM 2359 C C . GLU A 1 290 ? -14.303 20.571 8.656 1.00 95.38 290 GLU A C 1
ATOM 2361 O O . GLU A 1 290 ? -14.644 20.668 7.476 1.00 95.38 290 GLU A O 1
ATOM 2366 N N . ASN A 1 291 ? -15.121 20.108 9.603 1.00 95.19 291 ASN A N 1
ATOM 2367 C CA . ASN A 1 291 ? -16.511 19.689 9.392 1.00 95.19 291 ASN A CA 1
ATOM 2368 C C . ASN A 1 291 ? -16.724 18.549 8.372 1.00 95.19 291 ASN A C 1
ATOM 2370 O O . ASN A 1 291 ? -17.866 18.194 8.088 1.00 95.19 291 ASN A O 1
ATOM 2374 N N . SER A 1 292 ? -15.665 17.913 7.856 1.00 97.38 292 SER A N 1
ATOM 2375 C CA . SER A 1 292 ? -15.783 16.793 6.903 1.00 97.38 292 SER A CA 1
ATOM 2376 C C . SER A 1 292 ? -16.105 15.447 7.563 1.00 97.38 292 SER A C 1
ATOM 2378 O O . SER A 1 292 ? -16.632 14.541 6.905 1.00 97.38 292 SER A O 1
ATOM 2380 N N . THR A 1 293 ? -15.814 15.328 8.861 1.00 97.62 293 THR A N 1
ATOM 2381 C CA . THR A 1 293 ? -15.977 14.109 9.657 1.00 97.62 293 THR A CA 1
ATOM 2382 C C . THR A 1 293 ? -16.585 14.391 11.025 1.00 97.62 293 THR A C 1
ATOM 2384 O O . THR A 1 293 ? -16.312 15.439 11.609 1.00 97.62 293 THR A O 1
ATOM 2387 N N . PHE A 1 294 ? -17.283 13.410 11.594 1.00 97.25 294 PHE A N 1
ATOM 2388 C CA . PHE A 1 294 ? -17.694 13.407 13.001 1.00 97.25 294 PHE A CA 1
ATOM 2389 C C . PHE A 1 294 ? -17.467 12.027 13.626 1.00 97.25 294 PHE A C 1
ATOM 2391 O O . PHE A 1 294 ? -17.428 11.018 12.920 1.00 97.25 294 PHE A O 1
ATOM 2398 N N . THR A 1 295 ? -17.281 11.984 14.944 1.00 96.69 295 THR A N 1
ATOM 2399 C CA . THR A 1 295 ? -17.112 10.734 15.695 1.00 96.69 295 THR A CA 1
ATOM 2400 C C . THR A 1 295 ? -18.422 10.284 16.313 1.00 96.69 295 THR A C 1
ATOM 2402 O O . THR A 1 295 ? -19.203 11.120 16.768 1.00 96.69 295 THR A O 1
ATOM 2405 N N . VAL A 1 296 ? -18.617 8.974 16.383 1.00 93.19 296 VAL A N 1
ATOM 2406 C CA . VAL A 1 296 ? -19.706 8.337 17.128 1.00 93.19 296 VAL A CA 1
ATOM 2407 C C . VAL A 1 296 ? -19.134 7.501 18.270 1.00 93.19 296 VAL A C 1
ATOM 2409 O O . VAL A 1 296 ? -17.931 7.224 18.304 1.00 93.19 296 VAL A O 1
ATOM 2412 N N . ASP A 1 297 ? -20.007 7.150 19.209 1.00 90.75 297 ASP A N 1
ATOM 2413 C CA . ASP A 1 297 ? -19.711 6.343 20.393 1.00 90.75 297 ASP A CA 1
ATOM 2414 C C . ASP A 1 297 ? -18.692 6.947 21.368 1.00 90.75 297 ASP A C 1
ATOM 2416 O O . ASP A 1 297 ? -18.078 8.001 21.154 1.00 90.75 297 ASP A O 1
ATOM 2420 N N . ARG A 1 298 ? -18.545 6.279 22.514 1.00 93.00 298 ARG A N 1
ATOM 2421 C CA . ARG A 1 298 ? -17.539 6.635 23.517 1.00 93.00 298 ARG A CA 1
ATOM 2422 C C . ARG A 1 298 ? -16.161 6.126 23.071 1.00 93.00 298 ARG A C 1
ATOM 2424 O O . ARG A 1 298 ? -16.084 5.056 22.471 1.00 93.00 298 ARG A O 1
ATOM 2431 N N . PRO A 1 299 ? -15.066 6.847 23.379 1.00 94.62 299 PRO A N 1
ATOM 2432 C CA . PRO A 1 299 ? -13.720 6.340 23.133 1.00 94.62 299 PRO A CA 1
ATOM 2433 C C . PRO A 1 299 ? -13.486 5.001 23.835 1.00 94.62 299 PRO A C 1
ATOM 2435 O O . PRO A 1 299 ? -13.749 4.884 25.032 1.00 94.62 299 PRO A O 1
ATOM 2438 N N . SER A 1 300 ? -12.936 4.026 23.111 1.00 94.75 300 SER A N 1
ATOM 2439 C CA . SER A 1 300 ? -12.551 2.720 23.655 1.00 94.75 300 SER A CA 1
ATOM 2440 C C . SER A 1 300 ? -11.064 2.458 23.453 1.00 94.75 300 SER A C 1
ATOM 2442 O O . SER A 1 300 ? -10.476 2.848 22.448 1.00 94.75 300 SER A O 1
ATOM 2444 N N . THR A 1 301 ? -10.424 1.804 24.417 1.00 93.94 301 THR A N 1
ATOM 2445 C CA . THR A 1 301 ? -9.053 1.282 24.274 1.00 93.94 301 THR A CA 1
ATOM 2446 C C . THR A 1 301 ? -9.026 -0.199 23.915 1.00 93.94 301 THR A C 1
ATOM 2448 O O . THR A 1 301 ? -7.950 -0.758 23.701 1.00 93.94 301 THR A O 1
ATOM 2451 N N . GLU A 1 302 ? -10.191 -0.841 23.874 1.00 92.06 302 GLU A N 1
ATOM 2452 C CA . GLU A 1 302 ? -10.332 -2.260 23.577 1.00 92.06 302 GLU A CA 1
ATOM 2453 C C . GLU A 1 302 ? -9.825 -2.562 22.167 1.00 92.06 302 GLU A C 1
ATOM 2455 O O . GLU A 1 302 ? -10.183 -1.879 21.215 1.00 92.06 302 GLU A O 1
ATOM 2460 N N . TYR A 1 303 ? -8.946 -3.554 22.029 1.00 88.69 303 TYR A N 1
ATOM 2461 C CA . TYR A 1 303 ? -8.386 -3.968 20.736 1.00 88.69 303 TYR A CA 1
ATOM 2462 C C . TYR A 1 303 ? -7.747 -2.839 19.897 1.00 88.69 303 TYR A C 1
ATOM 2464 O O . TYR A 1 303 ? -7.681 -2.907 18.669 1.00 88.69 303 TYR A O 1
ATOM 2472 N N . SER A 1 304 ? -7.252 -1.783 20.553 1.00 92.31 304 SER A N 1
ATOM 2473 C CA . SER A 1 304 ? -6.626 -0.659 19.857 1.00 92.31 304 SER A CA 1
ATOM 2474 C C . SER A 1 304 ? -5.365 -1.091 19.105 1.00 92.31 304 SER A C 1
ATOM 2476 O O . SER A 1 304 ? -4.417 -1.624 19.687 1.00 92.31 304 SER A O 1
ATOM 2478 N N . TRP A 1 305 ? -5.314 -0.788 17.807 1.00 91.94 305 TRP A N 1
ATOM 2479 C CA . TRP A 1 305 ? -4.153 -1.057 16.952 1.00 91.94 305 TRP A CA 1
ATOM 2480 C C . TRP A 1 305 ? -2.925 -0.206 17.288 1.00 91.94 305 TRP A C 1
ATOM 2482 O O . TRP A 1 305 ? -1.805 -0.554 16.904 1.00 91.94 305 TRP A O 1
ATOM 2492 N N . PHE A 1 306 ? -3.132 0.896 18.012 1.00 91.06 306 PHE A N 1
ATOM 2493 C CA . PHE A 1 306 ? -2.088 1.807 18.464 1.00 91.06 306 PHE A CA 1
ATOM 2494 C C . PHE A 1 306 ? -2.085 1.824 19.999 1.00 91.06 306 PHE A C 1
ATOM 2496 O O . PHE A 1 306 ? -2.825 2.601 20.610 1.00 91.06 306 PHE A O 1
ATOM 2503 N N . PRO A 1 307 ? -1.272 0.971 20.652 1.00 90.31 307 PRO A N 1
ATOM 2504 C CA . PRO A 1 307 ? -1.208 0.910 22.107 1.00 90.31 307 PRO A CA 1
ATOM 2505 C C . PRO A 1 307 ? -0.985 2.292 22.733 1.00 90.31 307 PRO A C 1
ATOM 2507 O O . PRO A 1 307 ? -0.111 3.046 22.314 1.00 90.31 307 PRO A O 1
ATOM 2510 N N . GLY A 1 308 ? -1.779 2.637 23.748 1.00 91.94 308 GLY A N 1
ATOM 2511 C CA . GLY A 1 308 ? -1.747 3.975 24.350 1.00 91.94 308 GLY A CA 1
ATOM 2512 C C . GLY A 1 308 ? -2.672 5.005 23.693 1.00 91.94 308 GLY A C 1
ATOM 2513 O O . GLY A 1 308 ? -2.696 6.159 24.123 1.00 91.94 308 GLY A O 1
ATOM 2514 N N . TYR A 1 309 ? -3.458 4.593 22.700 1.00 94.81 309 TYR A N 1
ATOM 2515 C CA . TYR A 1 309 ? -4.529 5.389 22.114 1.00 94.81 309 TYR A CA 1
ATOM 2516 C C . TYR A 1 309 ? -5.876 4.698 22.306 1.00 94.81 309 TYR A C 1
ATOM 2518 O O . TYR A 1 309 ? -6.001 3.490 22.103 1.00 94.81 309 TYR A O 1
ATOM 2526 N N . SER A 1 310 ? -6.878 5.489 22.675 1.00 96.31 310 SER A N 1
ATOM 2527 C CA . SER A 1 310 ? -8.285 5.127 22.500 1.00 96.31 310 SER A CA 1
ATOM 2528 C C . SER A 1 310 ? -8.709 5.430 21.067 1.00 96.31 310 SER A C 1
ATOM 2530 O O . SER A 1 310 ? -8.113 6.303 20.430 1.00 96.31 310 SER A O 1
ATOM 2532 N N . TRP A 1 311 ? -9.715 4.733 20.562 1.00 96.81 311 TRP A N 1
ATOM 2533 C CA . TRP A 1 311 ? -10.293 4.954 19.247 1.00 96.81 311 TRP A CA 1
ATOM 2534 C C . TRP A 1 311 ? -11.789 5.244 19.341 1.00 96.81 311 TRP A C 1
ATOM 2536 O O . TRP A 1 311 ? -12.472 4.807 20.266 1.00 96.81 311 TRP A O 1
ATOM 2546 N N . GLN A 1 312 ? -12.282 6.002 18.367 1.00 96.75 312 GLN A N 1
ATOM 2547 C CA . GLN A 1 312 ? -13.702 6.250 18.126 1.00 96.75 312 GLN A CA 1
ATOM 2548 C C . GLN A 1 312 ? -13.988 6.087 16.644 1.00 96.75 312 GLN A C 1
ATOM 2550 O O . GLN A 1 312 ? -13.204 6.550 15.807 1.00 96.75 312 GLN A O 1
ATOM 2555 N N . ILE A 1 313 ? -15.126 5.483 16.320 1.00 96.81 313 ILE A N 1
ATOM 2556 C CA . ILE A 1 313 ? -15.581 5.380 14.938 1.00 96.81 313 ILE A CA 1
ATOM 2557 C C . ILE A 1 313 ? -15.778 6.790 14.372 1.00 96.81 313 ILE A C 1
ATOM 2559 O O . ILE A 1 313 ? -16.358 7.666 15.012 1.00 96.81 313 ILE A O 1
ATOM 2563 N N . THR A 1 314 ? -15.256 7.020 13.170 1.00 97.56 314 THR A N 1
ATOM 2564 C CA . THR A 1 314 ? -15.352 8.290 12.447 1.00 97.56 314 THR A CA 1
ATOM 2565 C C . THR A 1 314 ? -16.147 8.102 11.165 1.00 97.56 314 THR A C 1
ATOM 2567 O O . THR A 1 314 ? -15.819 7.262 10.323 1.00 97.56 314 THR A O 1
ATOM 2570 N N . LEU A 1 315 ? -17.184 8.919 10.998 1.00 98.38 315 LEU A N 1
ATOM 2571 C CA . LEU A 1 315 ? -18.095 8.897 9.861 1.00 98.38 315 LEU A CA 1
ATOM 2572 C C . LEU A 1 315 ? -17.931 10.157 9.004 1.00 98.38 315 LEU A C 1
ATOM 2574 O O . LEU A 1 315 ? -17.502 11.213 9.476 1.00 98.38 315 LEU A O 1
ATOM 2578 N N . CYS A 1 316 ? -18.303 10.055 7.730 1.00 98.44 316 CYS A N 1
ATOM 2579 C CA . CYS A 1 316 ? -18.387 11.202 6.833 1.00 98.44 316 CYS A CA 1
ATOM 2580 C C . CYS A 1 316 ? -19.563 12.103 7.224 1.00 98.44 316 CYS A C 1
ATOM 2582 O O . CYS A 1 316 ? -20.702 11.639 7.239 1.00 98.44 316 CYS A O 1
ATOM 2584 N N . SER A 1 317 ? -19.329 13.401 7.430 1.00 97.88 317 SER A N 1
ATOM 2585 C CA . SER A 1 317 ? -20.400 14.352 7.773 1.00 97.88 317 SER A CA 1
ATOM 2586 C C . SER A 1 317 ? -21.476 14.481 6.695 1.00 97.88 317 SER A C 1
ATOM 2588 O O . SER A 1 317 ? -22.620 14.779 7.017 1.00 97.88 317 SER A O 1
ATOM 2590 N N . ASN A 1 318 ? -21.132 14.229 5.428 1.00 97.69 318 ASN A N 1
ATOM 2591 C CA . ASN A 1 318 ? -22.067 14.374 4.314 1.00 97.69 318 ASN A CA 1
ATOM 2592 C C . ASN A 1 318 ? -22.956 13.130 4.115 1.00 97.69 318 ASN A C 1
ATOM 2594 O O . ASN A 1 318 ? -24.172 13.239 4.039 1.00 97.69 318 ASN A O 1
ATOM 2598 N N . CYS A 1 319 ? -22.366 11.929 4.044 1.00 97.75 319 CYS A N 1
ATOM 2599 C CA . CYS A 1 319 ? -23.108 10.700 3.708 1.00 97.75 319 CYS A CA 1
ATOM 2600 C C . CYS A 1 319 ? -23.183 9.657 4.831 1.00 97.75 319 CYS A C 1
ATOM 2602 O O . CYS A 1 319 ? -23.724 8.575 4.613 1.00 97.75 319 CYS A O 1
ATOM 2604 N N . ARG A 1 320 ? -22.609 9.951 6.005 1.00 97.31 320 ARG A N 1
ATOM 2605 C CA . ARG A 1 320 ? -22.534 9.065 7.183 1.00 97.31 320 ARG A CA 1
ATOM 2606 C C . ARG A 1 320 ? -21.806 7.735 6.961 1.00 97.31 320 ARG A C 1
ATOM 2608 O O . ARG A 1 320 ? -21.803 6.889 7.843 1.00 97.31 320 ARG A O 1
ATOM 2615 N N . GLN A 1 321 ? -21.142 7.558 5.818 1.00 96.81 321 GLN A N 1
ATOM 2616 C CA . GLN A 1 321 ? -20.308 6.388 5.560 1.00 96.81 321 GLN A CA 1
ATOM 2617 C C . GLN A 1 321 ? -19.172 6.306 6.583 1.00 96.81 321 GLN A C 1
ATOM 2619 O O . GLN A 1 321 ? -18.510 7.314 6.844 1.00 96.81 321 GLN A O 1
ATOM 2624 N N . HIS A 1 322 ? -18.907 5.103 7.095 1.00 96.06 322 HIS A N 1
ATOM 2625 C CA . HIS A 1 322 ? -17.716 4.817 7.890 1.00 96.06 322 HIS A CA 1
ATOM 2626 C C . HIS A 1 322 ? -16.451 5.217 7.129 1.00 96.06 322 HIS A C 1
ATOM 2628 O O . HIS A 1 322 ? -16.228 4.723 6.024 1.00 96.06 322 HIS A O 1
ATOM 2634 N N . LEU A 1 323 ? -15.623 6.087 7.708 1.00 97.31 323 LEU A N 1
ATOM 2635 C CA . LEU A 1 323 ? -14.350 6.522 7.124 1.00 97.31 323 LEU A CA 1
ATOM 2636 C C . LEU A 1 323 ? -13.136 5.873 7.787 1.00 97.31 323 LEU A C 1
ATOM 2638 O O . LEU A 1 323 ? -12.075 5.832 7.171 1.00 97.31 323 LEU A O 1
ATOM 2642 N N . GLY A 1 324 ? -13.273 5.378 9.015 1.00 96.81 324 GLY A N 1
ATOM 2643 C CA . GLY A 1 324 ? -12.173 4.870 9.826 1.00 96.81 324 GLY A CA 1
ATOM 2644 C C . GLY A 1 324 ? -12.344 5.282 11.281 1.00 96.81 324 GLY A C 1
ATOM 2645 O O . GLY A 1 324 ? -13.466 5.381 11.776 1.00 96.81 324 GLY A O 1
ATOM 2646 N N . TRP A 1 325 ? -11.235 5.582 11.953 1.00 97.56 325 TRP A N 1
ATOM 2647 C CA . TRP A 1 325 ? -11.227 5.860 13.388 1.00 97.56 325 TRP A CA 1
ATOM 2648 C C . TRP A 1 325 ? -10.424 7.108 13.735 1.00 97.56 325 TRP A C 1
ATOM 2650 O O . TRP A 1 325 ? -9.385 7.391 13.135 1.00 97.56 325 TRP A O 1
ATOM 2660 N N . LYS A 1 326 ? -10.882 7.829 14.757 1.00 97.81 326 LYS A N 1
ATOM 2661 C CA . LYS A 1 326 ? -10.117 8.881 15.421 1.00 97.81 326 LYS A CA 1
ATOM 2662 C C . LYS A 1 326 ? -9.414 8.263 16.612 1.00 97.81 326 LYS A C 1
ATOM 2664 O O . LYS A 1 326 ? -10.070 7.694 17.478 1.00 97.81 326 LYS A O 1
ATOM 2669 N N . PHE A 1 327 ? -8.100 8.414 16.670 1.00 97.06 327 PHE A N 1
ATOM 2670 C CA . PHE A 1 327 ? -7.281 7.947 17.776 1.00 97.06 327 PHE A CA 1
ATOM 2671 C C . PHE A 1 327 ? -6.935 9.113 18.694 1.00 97.06 327 PHE A C 1
ATOM 2673 O O . PHE A 1 327 ? -6.482 10.158 18.225 1.00 97.06 327 PHE A O 1
ATOM 2680 N N . VAL A 1 328 ? -7.126 8.940 20.002 1.00 96.56 328 VAL A N 1
ATOM 2681 C CA . VAL A 1 328 ? -6.835 9.948 21.031 1.00 96.56 328 VAL A CA 1
ATOM 2682 C C . VAL A 1 328 ? -5.929 9.341 22.094 1.00 96.56 328 VAL A C 1
ATOM 2684 O O . VAL A 1 328 ? -6.221 8.278 22.647 1.00 96.56 328 VAL A O 1
ATOM 2687 N N . ALA A 1 329 ? -4.811 10.014 22.362 1.00 96.25 329 ALA A N 1
ATOM 2688 C CA . ALA A 1 329 ? -3.815 9.578 23.328 1.00 96.25 329 ALA A CA 1
ATOM 2689 C C . ALA A 1 329 ? -4.422 9.454 24.731 1.00 96.25 329 ALA A C 1
ATOM 2691 O O . ALA A 1 329 ? -5.037 10.394 25.229 1.00 96.25 329 ALA A O 1
ATOM 2692 N N . THR A 1 330 ? -4.180 8.329 25.404 1.00 94.12 330 THR A N 1
ATOM 2693 C CA . THR A 1 330 ? -4.654 8.109 26.782 1.00 94.12 330 THR A CA 1
ATOM 2694 C C . THR A 1 330 ? -3.767 8.782 27.829 1.00 94.12 330 THR A C 1
ATOM 2696 O O . THR A 1 330 ? -4.160 8.916 28.985 1.00 94.12 330 THR A O 1
ATOM 2699 N N . LYS A 1 331 ? -2.557 9.214 27.443 1.00 92.00 331 LYS A N 1
ATOM 2700 C CA . LYS A 1 331 ? -1.573 9.848 28.330 1.00 92.00 331 LYS A CA 1
ATOM 2701 C C . LYS A 1 331 ? -1.060 11.172 27.775 1.00 92.00 331 LYS A C 1
ATOM 2703 O O . LYS A 1 331 ? -0.836 11.343 26.576 1.00 92.00 331 LYS A O 1
ATOM 2708 N N . ASN A 1 332 ? -0.754 12.099 28.681 1.00 87.38 332 ASN A N 1
ATOM 2709 C CA . ASN A 1 332 ? -0.299 13.445 28.332 1.00 87.38 332 ASN A CA 1
ATOM 2710 C C . ASN A 1 332 ? 1.114 13.523 27.734 1.00 87.38 332 ASN A C 1
ATOM 2712 O O . ASN A 1 332 ? 1.476 14.544 27.155 1.00 87.38 332 ASN A O 1
ATOM 2716 N N . ASN A 1 333 ? 1.916 12.472 27.826 1.00 89.56 333 ASN A N 1
ATOM 2717 C CA . ASN A 1 333 ? 3.251 12.425 27.232 1.00 89.56 333 ASN A CA 1
ATOM 2718 C C . ASN A 1 333 ? 3.267 11.828 25.815 1.00 89.56 333 ASN A C 1
ATOM 2720 O O . ASN A 1 333 ? 4.306 11.878 25.158 1.00 89.56 333 ASN A O 1
ATOM 2724 N N . TYR A 1 334 ? 2.147 11.273 25.344 1.00 87.56 334 TYR A N 1
ATOM 2725 C CA . TYR A 1 334 ? 2.041 10.743 23.991 1.00 87.56 334 TYR A CA 1
ATOM 2726 C C . TYR A 1 334 ? 1.743 11.843 22.981 1.00 87.56 334 TYR A C 1
ATOM 2728 O O . TYR A 1 334 ? 1.051 12.830 23.255 1.00 87.56 334 TYR A O 1
ATOM 2736 N N . LEU A 1 335 ? 2.334 11.658 21.810 1.00 88.88 335 LEU A N 1
ATOM 2737 C CA . LEU A 1 335 ? 2.258 12.541 20.667 1.00 88.88 335 LEU A CA 1
ATOM 2738 C C . LEU A 1 335 ? 2.250 11.648 19.407 1.00 88.88 335 LEU A C 1
ATOM 2740 O O . LEU A 1 335 ? 2.996 10.668 19.378 1.00 88.88 335 LEU A O 1
ATOM 2744 N N . PRO A 1 336 ? 1.427 11.964 18.391 1.00 93.25 336 PRO A N 1
ATOM 2745 C CA . PRO A 1 336 ? 0.446 13.056 18.373 1.00 93.25 336 PRO A CA 1
ATOM 2746 C C . PRO A 1 336 ? -0.660 12.886 19.427 1.00 93.25 336 PRO A C 1
ATOM 2748 O O . PRO A 1 336 ? -0.900 11.782 19.908 1.00 93.25 336 PRO A O 1
ATOM 2751 N N . LYS A 1 337 ? -1.297 13.993 19.835 1.00 95.31 337 LYS A N 1
ATOM 2752 C CA . LYS A 1 337 ? -2.389 13.977 20.831 1.00 95.31 337 LYS A CA 1
ATOM 2753 C C . LYS A 1 337 ? -3.637 13.288 20.314 1.00 95.31 337 LYS A C 1
ATOM 2755 O O . LYS A 1 337 ? -4.293 12.547 21.039 1.00 95.31 337 LYS A O 1
ATOM 2760 N N . SER A 1 338 ? -3.922 13.524 19.049 1.00 96.00 338 SER A N 1
ATOM 2761 C CA . SER A 1 338 ? -4.926 12.808 18.299 1.00 96.00 338 SER A CA 1
ATOM 2762 C C . SER A 1 338 ? -4.501 12.729 16.848 1.00 96.00 338 SER A C 1
ATOM 2764 O O . SER A 1 338 ? -3.727 13.567 16.383 1.00 96.00 338 SER A O 1
ATOM 2766 N N . PHE A 1 339 ? -5.024 11.739 16.148 1.00 96.75 339 PHE A N 1
ATOM 2767 C CA . PHE A 1 339 ? -4.867 11.574 14.711 1.00 96.75 339 PHE A CA 1
ATOM 2768 C C . PHE A 1 339 ? -6.033 10.736 14.177 1.00 96.75 339 PHE A C 1
ATOM 2770 O O . PHE A 1 339 ? -6.881 10.284 14.949 1.00 96.75 339 PHE A O 1
ATOM 2777 N N . TYR A 1 340 ? -6.076 10.522 12.868 1.00 97.38 340 TYR A N 1
ATOM 2778 C CA . TYR A 1 340 ? -7.074 9.682 12.218 1.00 97.38 340 TYR A CA 1
ATOM 2779 C C . TYR A 1 340 ? -6.398 8.515 11.502 1.00 97.38 340 TYR A C 1
ATOM 2781 O O . TYR A 1 340 ? -5.375 8.693 10.840 1.00 97.38 340 TYR A O 1
ATOM 2789 N N . GLY A 1 341 ? -6.982 7.328 11.637 1.00 96.62 341 GLY A N 1
ATOM 2790 C CA . GLY A 1 341 ? -6.706 6.172 10.797 1.00 96.62 341 GLY A CA 1
ATOM 2791 C C . GLY A 1 341 ? -7.849 6.006 9.805 1.00 96.62 341 GLY A C 1
ATOM 2792 O O . GLY A 1 341 ? -8.906 5.494 10.171 1.00 96.62 341 GLY A O 1
ATOM 2793 N N . LEU A 1 342 ? -7.658 6.470 8.573 1.00 96.25 342 LEU A N 1
ATOM 2794 C CA . LEU A 1 342 ? -8.661 6.369 7.517 1.00 96.25 342 LEU A CA 1
ATOM 2795 C C . LEU A 1 342 ? -8.593 4.995 6.850 1.00 96.25 342 LEU A C 1
ATOM 2797 O O . LEU A 1 342 ? -7.515 4.532 6.481 1.00 96.25 342 LEU A O 1
ATOM 2801 N N . SER A 1 343 ? -9.745 4.356 6.662 1.00 94.44 343 SER A N 1
ATOM 2802 C CA . SER A 1 343 ? -9.838 3.071 5.977 1.00 94.44 343 SER A CA 1
ATOM 2803 C C . SER A 1 343 ? -9.686 3.254 4.468 1.00 94.44 343 SER A C 1
ATOM 2805 O O . SER A 1 343 ? -10.470 3.976 3.847 1.00 94.44 343 SER A O 1
ATOM 2807 N N . GLY A 1 344 ? -8.734 2.541 3.862 1.00 89.88 344 GLY A N 1
ATOM 2808 C CA . GLY A 1 344 ? -8.479 2.540 2.418 1.00 89.88 344 GLY A CA 1
ATOM 2809 C C . GLY A 1 344 ? -9.693 2.140 1.569 1.00 89.88 344 GLY A C 1
ATOM 2810 O O . GLY A 1 344 ? -9.811 2.573 0.428 1.00 89.88 344 GLY A O 1
ATOM 2811 N N . ASN A 1 345 ? -10.644 1.387 2.131 1.00 88.94 345 ASN A N 1
ATOM 2812 C CA . ASN A 1 345 ? -11.898 1.041 1.451 1.00 88.94 345 ASN A CA 1
ATOM 2813 C C . ASN A 1 345 ? -12.906 2.185 1.406 1.00 88.94 345 ASN A C 1
ATOM 2815 O O . ASN A 1 345 ? -13.787 2.203 0.547 1.00 88.94 345 ASN A O 1
ATOM 2819 N N . SER A 1 346 ? -12.802 3.116 2.346 1.00 94.12 346 SER A N 1
ATOM 2820 C CA . SER A 1 346 ? -13.758 4.203 2.529 1.00 94.12 346 SER A CA 1
ATOM 2821 C C . SER A 1 346 ? -13.310 5.507 1.885 1.00 94.12 346 SER A C 1
ATOM 2823 O O . SER A 1 346 ? -14.111 6.440 1.769 1.00 94.12 346 SER A O 1
ATOM 2825 N N . ILE A 1 347 ? -12.048 5.580 1.461 1.00 94.50 347 ILE A N 1
ATOM 2826 C CA . ILE A 1 347 ? -11.454 6.765 0.852 1.00 94.50 347 ILE A CA 1
ATOM 2827 C C . ILE A 1 347 ? -10.992 6.485 -0.575 1.00 94.50 347 ILE A C 1
ATOM 2829 O O . ILE A 1 347 ? -10.650 5.361 -0.934 1.00 94.50 347 ILE A O 1
ATOM 2833 N N . LYS A 1 348 ? -10.961 7.534 -1.393 1.00 94.12 348 LYS A N 1
ATOM 2834 C CA . LYS A 1 348 ? -10.315 7.540 -2.704 1.00 94.12 348 LYS A CA 1
ATOM 2835 C C . LYS A 1 348 ? -9.282 8.657 -2.765 1.00 94.12 348 LYS A C 1
ATOM 2837 O O . LYS A 1 348 ? -9.485 9.727 -2.190 1.00 94.12 348 LYS A O 1
ATOM 2842 N N . VAL A 1 349 ? -8.183 8.405 -3.465 1.00 93.88 349 VAL A N 1
ATOM 2843 C CA . VAL A 1 349 ? -7.128 9.395 -3.698 1.00 93.88 349 VAL A CA 1
ATOM 2844 C C . VAL A 1 349 ? -7.453 10.155 -4.979 1.00 93.88 349 VAL A C 1
ATOM 2846 O O . VAL A 1 349 ? -7.738 9.539 -6.004 1.00 93.88 349 VAL A O 1
ATOM 2849 N N . LYS A 1 350 ? -7.417 11.487 -4.921 1.00 91.81 350 LYS A N 1
ATOM 2850 C CA . LYS A 1 350 ? -7.518 12.365 -6.091 1.00 91.81 350 LYS A CA 1
ATOM 2851 C C . LYS A 1 350 ? -6.227 13.165 -6.221 1.00 91.81 350 LYS A C 1
ATOM 2853 O O . LYS A 1 350 ? -5.896 13.931 -5.315 1.00 91.81 350 LYS A O 1
ATOM 2858 N N . SER A 1 351 ? -5.512 12.994 -7.331 1.00 85.50 351 SER A N 1
ATOM 2859 C CA . SER A 1 351 ? -4.364 13.833 -7.678 1.00 85.50 351 SER A CA 1
ATOM 2860 C C . SER A 1 351 ? -4.833 15.195 -8.188 1.00 85.50 351 SER A C 1
ATOM 2862 O O . SER A 1 351 ? -5.829 15.309 -8.911 1.00 85.50 351 SER A O 1
ATOM 2864 N N . VAL A 1 352 ? -4.121 16.252 -7.804 1.00 80.62 352 VAL A N 1
ATOM 2865 C CA . VAL A 1 352 ? -4.297 17.577 -8.399 1.00 80.62 352 VAL A CA 1
ATOM 2866 C C . VAL A 1 352 ? -3.475 17.608 -9.674 1.00 80.62 352 VAL A C 1
ATOM 2868 O O . VAL A 1 352 ? -2.279 17.885 -9.649 1.00 80.62 352 VAL A O 1
ATOM 2871 N N . THR A 1 353 ? -4.111 17.295 -10.796 1.00 63.03 353 THR A N 1
ATOM 2872 C CA . THR A 1 353 ? -3.531 17.672 -12.087 1.00 63.03 353 THR A CA 1
ATOM 2873 C C . THR A 1 353 ? -3.807 19.166 -12.243 1.00 63.03 353 THR A C 1
ATOM 2875 O O . THR A 1 353 ? -4.949 19.580 -12.044 1.00 63.03 353 THR A O 1
ATOM 2878 N N . GLU A 1 354 ? -2.797 19.986 -12.531 1.00 44.72 354 GLU A N 1
ATOM 2879 C CA . GLU A 1 354 ? -2.962 21.417 -12.835 1.00 44.72 354 GLU A CA 1
ATOM 2880 C C . GLU A 1 354 ? -3.760 21.588 -14.143 1.00 44.72 354 GLU A C 1
ATOM 2882 O O . GLU A 1 354 ? -3.210 21.854 -15.203 1.00 44.72 354 GLU A O 1
ATOM 2887 N N . ALA A 1 355 ? -5.068 21.341 -14.090 1.00 41.91 355 ALA A N 1
ATOM 2888 C CA . ALA A 1 355 ? -6.026 21.525 -15.175 1.00 41.91 355 ALA A CA 1
ATOM 2889 C C . ALA A 1 355 ? -7.455 21.552 -14.605 1.00 41.91 355 ALA A C 1
ATOM 2891 O O . ALA A 1 355 ? -8.333 20.787 -14.994 1.00 41.91 355 ALA A O 1
ATOM 2892 N N . SER A 1 356 ? -7.685 22.425 -13.630 1.00 37.72 356 SER A N 1
ATOM 2893 C CA . SER A 1 356 ? -9.025 22.922 -13.329 1.00 37.72 356 SER A CA 1
ATOM 2894 C C . SER A 1 356 ? -8.899 24.339 -12.787 1.00 37.72 356 SER A C 1
ATOM 2896 O O . SER A 1 356 ? -9.095 24.593 -11.598 1.00 37.72 356 SER A O 1
ATOM 2898 N N . THR A 1 357 ? -8.530 25.270 -13.665 1.00 32.47 357 THR A N 1
ATOM 2899 C CA . THR A 1 357 ? -8.994 26.648 -13.530 1.00 32.47 357 THR A CA 1
ATOM 2900 C C . THR A 1 357 ? -10.515 26.580 -13.504 1.00 32.47 357 THR A C 1
ATOM 2902 O O . THR A 1 357 ? -11.172 26.356 -14.515 1.00 32.47 357 THR A O 1
ATOM 2905 N N . SER A 1 358 ? -11.077 26.669 -12.303 1.00 35.53 358 SER A N 1
ATOM 2906 C CA . SER A 1 358 ? -12.498 26.898 -12.115 1.00 35.53 358 SER A CA 1
ATOM 2907 C C . SER A 1 358 ? -12.860 28.176 -12.864 1.00 35.53 358 SER A C 1
ATOM 2909 O O . SER A 1 358 ? -12.415 29.257 -12.471 1.00 35.53 358 SER A O 1
ATOM 2911 N N . SER A 1 359 ? -13.656 28.043 -13.919 1.00 35.59 359 SER A N 1
ATOM 2912 C CA . SER A 1 359 ? -14.525 29.102 -14.414 1.00 35.59 359 SER A CA 1
ATOM 2913 C C . SER A 1 359 ? -15.345 29.609 -13.228 1.00 35.59 359 SER A C 1
ATOM 2915 O O . SER A 1 359 ? -16.252 28.930 -12.746 1.00 35.59 359 SER A O 1
ATOM 2917 N N . ARG A 1 360 ? -14.947 30.758 -12.683 1.00 33.47 360 ARG A N 1
ATOM 2918 C CA . ARG A 1 360 ? -15.828 31.586 -11.869 1.00 33.47 360 ARG A CA 1
ATOM 2919 C C . ARG A 1 360 ? -16.519 32.528 -12.841 1.00 33.47 360 ARG A C 1
ATOM 2921 O O . ARG A 1 360 ? -15.846 33.307 -13.506 1.00 33.47 360 ARG A O 1
ATOM 2928 N N . ASP A 1 361 ? -17.830 32.369 -12.932 1.00 34.78 361 ASP A N 1
ATOM 2929 C CA . ASP A 1 361 ? -18.742 33.282 -13.606 1.00 34.78 361 ASP A CA 1
ATOM 2930 C C . ASP A 1 361 ? -18.606 34.715 -13.063 1.00 34.78 361 ASP A C 1
ATOM 2932 O O . ASP A 1 361 ? -18.475 34.902 -11.849 1.00 34.78 361 ASP A O 1
ATOM 2936 N N . GLY A 1 362 ? -18.709 35.693 -13.972 1.00 30.70 362 GLY A N 1
ATOM 2937 C CA . GLY A 1 362 ? -19.042 37.097 -13.695 1.00 30.70 362 GLY A CA 1
ATOM 2938 C C . GLY A 1 362 ? -17.899 38.107 -13.839 1.00 30.70 362 GLY A C 1
ATOM 2939 O O . GLY A 1 362 ? -17.178 38.353 -12.877 1.00 30.70 362 GLY A O 1
ATOM 2940 N N . ASP A 1 363 ? -17.721 38.689 -15.030 1.00 29.89 363 ASP A N 1
ATOM 2941 C CA . ASP A 1 363 ? -18.133 40.081 -15.313 1.00 29.89 363 ASP A CA 1
ATOM 2942 C C . ASP A 1 363 ? -17.670 40.534 -16.714 1.00 29.89 363 ASP A C 1
ATOM 2944 O O . ASP A 1 363 ? -16.551 40.267 -17.155 1.00 29.89 363 ASP A O 1
ATOM 2948 N N . ASP A 1 364 ? -18.588 41.205 -17.409 1.00 33.25 364 ASP A N 1
ATOM 2949 C CA . ASP A 1 364 ? -18.524 41.662 -18.798 1.00 33.25 364 ASP A CA 1
ATOM 2950 C C . ASP A 1 364 ? -17.392 42.664 -19.079 1.00 33.25 364 ASP A C 1
ATOM 2952 O O . ASP A 1 364 ? -17.374 43.744 -18.490 1.00 33.25 364 ASP A O 1
ATOM 2956 N N . VAL A 1 365 ? -16.543 42.381 -20.077 1.00 30.97 365 VAL A N 1
ATOM 2957 C CA . VAL A 1 365 ? -15.939 43.406 -20.952 1.00 30.97 365 VAL A CA 1
ATOM 2958 C C . VAL A 1 365 ? -15.735 42.814 -22.353 1.00 30.97 365 VAL A C 1
ATOM 2960 O O . VAL A 1 365 ? -14.911 41.923 -22.553 1.00 30.97 365 VAL A O 1
ATOM 2963 N N . GLU A 1 366 ? -16.481 43.333 -23.328 1.00 36.62 366 GLU A N 1
ATOM 2964 C CA . GLU A 1 366 ? -16.278 43.092 -24.760 1.00 36.62 366 GLU A CA 1
ATOM 2965 C C . GLU A 1 366 ? -14.880 43.555 -25.200 1.00 36.62 366 GLU A C 1
ATOM 2967 O O . GLU A 1 366 ? -14.523 44.714 -24.998 1.00 36.62 366 GLU A O 1
ATOM 2972 N N . THR A 1 367 ? -14.109 42.684 -25.859 1.00 30.86 367 THR A N 1
ATOM 2973 C CA . THR A 1 367 ? -13.183 43.092 -26.929 1.00 30.86 367 THR A CA 1
ATOM 2974 C C . THR A 1 367 ? -12.999 41.973 -27.955 1.00 30.86 367 THR A C 1
ATOM 2976 O O . THR A 1 367 ? -13.091 40.786 -27.654 1.00 30.86 367 THR A O 1
ATOM 2979 N N . ASP A 1 368 ? -12.803 42.440 -29.178 1.00 29.08 368 ASP A N 1
ATOM 2980 C CA . ASP A 1 368 ? -12.990 41.821 -30.483 1.00 29.08 368 ASP A CA 1
ATOM 2981 C C . ASP A 1 368 ? -11.807 40.938 -30.945 1.00 29.08 368 ASP A C 1
ATOM 2983 O O . ASP A 1 368 ? -10.665 41.231 -30.602 1.00 29.08 368 ASP A O 1
ATOM 2987 N N . GLU A 1 369 ? -12.143 39.895 -31.722 1.00 36.09 369 GLU A N 1
ATOM 2988 C CA . GLU A 1 369 ? -11.407 39.145 -32.775 1.00 36.09 369 GLU A CA 1
ATOM 2989 C C . GLU A 1 369 ? -9.869 38.934 -32.680 1.00 36.09 369 GLU A C 1
ATOM 2991 O O . GLU A 1 369 ? -9.084 39.844 -32.461 1.00 36.09 369 GLU A O 1
ATOM 2996 N N . GLY A 1 370 ? -9.266 37.769 -32.944 1.00 36.06 370 GLY A N 1
ATOM 2997 C CA . GLY A 1 370 ? -9.646 36.583 -33.711 1.00 36.06 370 GLY A CA 1
ATOM 2998 C C . GLY A 1 370 ? -8.341 35.952 -34.239 1.00 36.06 370 GLY A C 1
ATOM 2999 O O . GLY A 1 370 ? -7.701 36.510 -35.124 1.00 36.06 370 GLY A O 1
ATOM 3000 N N . GLY A 1 371 ? -7.899 34.821 -33.671 1.00 35.16 371 GLY A N 1
ATOM 3001 C CA . GLY A 1 371 ? -6.627 34.179 -34.060 1.00 35.16 371 GLY A CA 1
ATOM 3002 C C . GLY A 1 371 ? -6.331 32.817 -33.416 1.00 35.16 371 GLY A C 1
ATOM 3003 O O . GLY A 1 371 ? -5.768 31.944 -34.069 1.00 35.16 371 GLY A O 1
ATOM 3004 N N . ASP A 1 372 ? -6.801 32.567 -32.193 1.00 39.31 372 ASP A N 1
ATOM 3005 C CA . ASP A 1 372 ? -6.283 31.443 -31.387 1.00 39.31 372 ASP A CA 1
ATOM 3006 C C . ASP A 1 372 ? -7.071 30.121 -31.506 1.00 39.31 372 ASP A C 1
ATOM 3008 O O . ASP A 1 372 ? -6.636 29.070 -31.026 1.00 39.31 372 ASP A O 1
ATOM 3012 N N . ALA A 1 373 ? -8.227 30.122 -32.179 1.00 40.62 373 ALA A N 1
ATOM 3013 C CA . ALA A 1 373 ? -9.095 28.941 -32.260 1.00 40.62 373 ALA A CA 1
ATOM 3014 C C . ALA A 1 373 ? -8.548 27.835 -33.186 1.00 40.62 373 ALA A C 1
ATOM 3016 O O . ALA A 1 373 ? -8.787 26.652 -32.946 1.00 40.62 373 ALA A O 1
ATOM 3017 N N . GLN A 1 374 ? -7.788 28.191 -34.228 1.00 39.22 374 GLN A N 1
ATOM 3018 C CA . GLN A 1 374 ? -7.216 27.208 -35.160 1.00 39.22 374 GLN A CA 1
ATOM 3019 C C . GLN A 1 374 ? -5.969 26.520 -34.590 1.00 39.22 374 GLN A C 1
ATOM 3021 O O . GLN A 1 374 ? -5.720 25.349 -34.883 1.00 39.22 374 GLN A O 1
ATOM 3026 N N . GLU A 1 375 ? -5.205 27.215 -33.745 1.00 39.56 375 GLU A N 1
ATOM 3027 C CA . GLU A 1 375 ? -3.980 26.679 -33.146 1.00 39.56 375 GLU A CA 1
ATOM 3028 C C . GLU A 1 375 ? -4.293 25.731 -31.976 1.00 39.56 375 GLU A C 1
ATOM 3030 O O . GLU A 1 375 ? -3.683 24.665 -31.854 1.00 39.56 375 GLU A O 1
ATOM 3035 N N . ALA A 1 376 ? -5.331 26.043 -31.190 1.00 43.94 376 ALA A N 1
ATOM 3036 C CA . ALA A 1 376 ? -5.843 25.168 -30.136 1.00 43.94 376 ALA A CA 1
ATOM 3037 C C . ALA A 1 376 ? -6.434 23.856 -30.690 1.00 43.94 376 ALA A C 1
ATOM 3039 O O . ALA A 1 376 ? -6.191 22.784 -30.124 1.00 43.94 376 ALA A O 1
ATOM 3040 N N . ASP A 1 377 ? -7.147 23.912 -31.820 1.00 42.97 377 ASP A N 1
ATOM 3041 C CA . ASP A 1 377 ? -7.728 22.720 -32.450 1.00 42.97 377 ASP A CA 1
ATOM 3042 C C . ASP A 1 377 ? -6.644 21.831 -33.096 1.00 42.97 377 ASP A C 1
ATOM 3044 O O . ASP A 1 377 ? -6.672 20.603 -32.968 1.00 42.97 377 ASP A O 1
ATOM 3048 N N . GLN A 1 378 ? -5.591 22.429 -33.673 1.00 44.47 378 GLN A N 1
ATOM 3049 C CA . GLN A 1 378 ? -4.417 21.684 -34.152 1.00 44.47 378 GLN A CA 1
ATOM 3050 C C . GLN A 1 378 ? -3.621 21.025 -33.016 1.00 44.47 378 GLN A C 1
ATOM 3052 O O . GLN A 1 378 ? -3.145 19.893 -33.174 1.00 44.47 378 GLN A O 1
ATOM 3057 N N . LEU A 1 379 ? -3.492 21.686 -31.859 1.00 46.28 379 LEU A N 1
ATOM 3058 C CA . LEU A 1 379 ? -2.840 21.103 -30.683 1.00 46.28 379 LEU A CA 1
ATOM 3059 C C . LEU A 1 379 ? -3.654 19.931 -30.117 1.00 46.28 379 LEU A C 1
ATOM 3061 O O . LEU A 1 379 ? -3.086 18.879 -29.814 1.00 46.28 379 LEU A O 1
ATOM 3065 N N . GLN A 1 380 ? -4.983 20.063 -30.040 1.00 50.12 380 GLN A N 1
ATOM 3066 C CA . GLN A 1 380 ? -5.860 18.977 -29.595 1.00 50.12 380 GLN A CA 1
ATOM 3067 C C . GLN A 1 380 ? -5.865 17.792 -30.568 1.00 50.12 380 GLN A C 1
ATOM 3069 O O . GLN A 1 380 ? -5.838 16.641 -30.127 1.00 50.12 380 GLN A O 1
ATOM 3074 N N . GLN A 1 381 ? -5.830 18.033 -31.882 1.00 47.03 381 GLN A N 1
ATOM 3075 C CA . GLN A 1 381 ? -5.708 16.962 -32.877 1.00 47.03 381 GLN A CA 1
ATOM 3076 C C . GLN A 1 381 ? -4.345 16.253 -32.807 1.00 47.03 381 GLN A C 1
ATOM 3078 O O . GLN A 1 381 ? -4.283 15.025 -32.939 1.00 47.03 381 GLN A O 1
ATOM 3083 N N . ARG A 1 382 ? -3.253 16.983 -32.527 1.00 46.38 382 ARG A N 1
ATOM 3084 C CA . ARG A 1 382 ? -1.924 16.394 -32.272 1.00 46.38 382 ARG A CA 1
ATOM 3085 C C . ARG A 1 382 ? -1.901 15.537 -31.007 1.00 46.38 382 ARG A C 1
ATOM 3087 O O . ARG A 1 382 ? -1.373 14.428 -31.049 1.00 46.38 382 ARG A O 1
ATOM 3094 N N . LEU A 1 383 ? -2.516 16.000 -29.920 1.00 42.41 383 LEU A N 1
ATOM 3095 C CA . LEU A 1 383 ? -2.602 15.249 -28.663 1.00 42.41 383 LEU A CA 1
ATOM 3096 C C . LEU A 1 383 ? -3.452 13.975 -28.805 1.00 42.41 383 LEU A C 1
ATOM 3098 O O . LEU A 1 383 ? -3.053 12.922 -28.310 1.00 42.41 383 LEU A O 1
ATOM 3102 N N . ARG A 1 384 ? -4.555 14.019 -29.570 1.00 44.91 384 ARG A N 1
ATOM 3103 C CA . ARG A 1 384 ? -5.361 12.821 -29.888 1.00 44.91 384 ARG A CA 1
ATOM 3104 C C . ARG A 1 384 ? -4.596 11.807 -30.745 1.00 44.91 384 ARG A C 1
ATOM 3106 O O . ARG A 1 384 ? -4.763 10.606 -30.546 1.00 44.91 384 ARG A O 1
ATOM 3113 N N . ARG A 1 385 ? -3.734 12.256 -31.669 1.00 39.03 385 ARG A N 1
ATOM 3114 C CA . ARG A 1 385 ? -2.849 11.360 -32.444 1.00 39.03 385 ARG A CA 1
ATOM 3115 C C . ARG A 1 385 ? -1.782 10.693 -31.577 1.00 39.03 385 ARG A C 1
ATOM 3117 O O . ARG A 1 385 ? -1.494 9.524 -31.797 1.00 39.03 385 ARG A O 1
ATOM 3124 N N . ILE A 1 386 ? -1.227 11.403 -30.596 1.00 41.16 386 ILE A N 1
ATOM 3125 C CA . ILE A 1 386 ? -0.229 10.850 -29.665 1.00 41.16 386 ILE A CA 1
ATOM 3126 C C . ILE A 1 386 ? -0.876 9.811 -28.735 1.00 41.16 386 ILE A C 1
ATOM 3128 O O . ILE A 1 386 ? -0.332 8.723 -28.578 1.00 41.16 386 ILE A O 1
ATOM 3132 N N . GLN A 1 387 ? -2.089 10.070 -28.234 1.00 35.47 387 GLN A N 1
ATOM 3133 C CA . GLN A 1 387 ? -2.847 9.087 -27.446 1.00 35.47 387 GLN A CA 1
ATOM 3134 C C . GLN A 1 387 ? -3.234 7.828 -28.236 1.00 35.47 387 GLN A C 1
ATOM 3136 O O . GLN A 1 387 ? -3.230 6.736 -27.673 1.00 35.47 387 GLN A O 1
ATOM 3141 N N . ARG A 1 388 ? -3.519 7.948 -29.541 1.00 39.09 388 ARG A N 1
ATOM 3142 C CA . ARG A 1 388 ? -3.763 6.786 -30.418 1.00 39.09 388 ARG A CA 1
ATOM 3143 C C . ARG A 1 388 ? -2.507 5.961 -30.720 1.00 39.09 388 ARG A C 1
ATOM 3145 O O . ARG A 1 388 ? -2.642 4.829 -31.156 1.00 39.09 388 ARG A O 1
ATOM 3152 N N . MET A 1 389 ? -1.306 6.499 -30.497 1.00 36.69 389 MET A N 1
ATOM 3153 C CA . MET A 1 389 ? -0.052 5.745 -30.636 1.00 36.69 389 MET A CA 1
ATOM 3154 C C . MET A 1 389 ? 0.373 5.047 -29.333 1.00 36.69 389 MET A C 1
ATOM 3156 O O . MET A 1 389 ? 1.101 4.062 -29.391 1.00 36.69 389 MET A O 1
ATOM 3160 N N . GLU A 1 390 ? -0.081 5.518 -28.165 1.00 40.00 390 GLU A N 1
ATOM 3161 C CA . GLU A 1 390 ? 0.202 4.888 -26.860 1.00 40.00 390 GLU A CA 1
ATOM 3162 C C . GLU A 1 390 ? -0.717 3.696 -26.541 1.00 40.00 390 GLU A C 1
ATOM 3164 O O . GLU A 1 390 ? -0.362 2.840 -25.730 1.00 40.00 390 GLU A O 1
ATOM 3169 N N . ILE A 1 391 ? -1.875 3.605 -27.199 1.00 34.56 391 ILE A N 1
ATOM 3170 C CA . ILE A 1 391 ? -2.749 2.430 -27.172 1.00 34.56 391 ILE A CA 1
ATOM 3171 C C . ILE A 1 391 ? -2.567 1.730 -28.515 1.00 34.56 391 ILE A C 1
ATOM 3173 O O . ILE A 1 391 ? -3.071 2.204 -29.526 1.00 34.56 391 ILE A O 1
ATOM 3177 N N . GLY A 1 392 ? -1.820 0.628 -28.543 1.00 30.38 392 GLY A N 1
ATOM 3178 C CA . GLY A 1 392 ? -1.678 -0.181 -29.750 1.00 30.38 392 GLY A CA 1
ATOM 3179 C C . GLY A 1 392 ? -3.029 -0.745 -30.193 1.00 30.38 392 GLY A C 1
ATOM 3180 O O . GLY A 1 392 ? -3.443 -1.797 -29.713 1.00 30.38 392 GLY A O 1
ATOM 3181 N N . GLU A 1 393 ? -3.707 -0.062 -31.117 1.00 32.47 393 GLU A N 1
ATOM 3182 C CA . GLU A 1 393 ? -4.684 -0.691 -32.001 1.00 32.47 393 GLU A CA 1
ATOM 3183 C C . GLU A 1 393 ? -3.917 -1.685 -32.874 1.00 32.47 393 GLU A C 1
ATOM 3185 O O . GLU A 1 393 ? -3.198 -1.322 -33.806 1.00 32.47 393 GLU A O 1
ATOM 3190 N N . VAL A 1 394 ? -4.043 -2.965 -32.539 1.00 28.86 394 VAL A N 1
ATOM 3191 C CA . VAL A 1 394 ? -3.710 -4.042 -33.461 1.00 28.86 394 VAL A CA 1
ATOM 3192 C C . VAL A 1 394 ? -4.787 -4.024 -34.545 1.00 28.86 394 VAL A C 1
ATOM 3194 O O . VAL A 1 394 ? -5.837 -4.643 -34.406 1.00 28.86 394 VAL A O 1
ATOM 3197 N N . LEU A 1 395 ? -4.545 -3.258 -35.608 1.00 26.98 395 LEU A N 1
ATOM 3198 C CA . LEU A 1 395 ? -5.254 -3.398 -36.875 1.00 26.98 395 LEU A CA 1
ATOM 3199 C C . LEU A 1 395 ? -4.830 -4.735 -37.491 1.00 26.98 395 LEU A C 1
ATOM 3201 O O . LEU A 1 395 ? -3.789 -4.831 -38.140 1.00 26.98 395 LEU A O 1
ATOM 3205 N N . PHE A 1 396 ? -5.619 -5.781 -37.256 1.00 25.56 396 PHE A N 1
ATOM 3206 C CA . PHE A 1 396 ? -5.647 -6.915 -38.168 1.00 25.56 396 PHE A CA 1
ATOM 3207 C C . PHE A 1 396 ? -6.403 -6.463 -39.417 1.00 25.56 396 PHE A C 1
ATOM 3209 O O . PHE A 1 396 ? -7.609 -6.230 -39.365 1.00 25.56 396 PHE A O 1
ATOM 3216 N N . ASN A 1 397 ? -5.679 -6.308 -40.525 1.00 25.94 397 ASN A N 1
ATOM 3217 C CA . ASN A 1 397 ? -6.285 -6.366 -41.848 1.00 25.94 397 ASN A CA 1
ATOM 3218 C C . ASN A 1 397 ? -6.822 -7.791 -42.014 1.00 25.94 397 ASN A C 1
ATOM 3220 O O . ASN A 1 397 ? -6.036 -8.737 -42.072 1.00 25.94 397 ASN A O 1
ATOM 3224 N N . ILE A 1 398 ? -8.142 -7.937 -42.011 1.00 28.17 398 ILE A N 1
ATOM 3225 C CA . ILE A 1 398 ? -8.806 -9.122 -42.541 1.00 28.17 398 ILE A CA 1
ATOM 3226 C C . ILE A 1 398 ? -9.077 -8.771 -43.998 1.00 28.17 398 ILE A C 1
ATOM 3228 O O . ILE A 1 398 ? -9.885 -7.888 -44.278 1.00 28.17 398 ILE A O 1
ATOM 3232 N N . ASP A 1 399 ? -8.300 -9.383 -44.888 1.00 27.30 399 ASP A N 1
ATOM 3233 C CA . ASP A 1 399 ? -8.674 -9.501 -46.289 1.00 27.30 399 ASP A CA 1
ATOM 3234 C C . ASP A 1 399 ? -9.949 -10.354 -46.344 1.00 27.30 399 ASP A C 1
ATOM 3236 O O . ASP A 1 399 ? -10.023 -11.410 -45.709 1.00 27.30 399 ASP A O 1
ATOM 3240 N N . ASP A 1 400 ? -10.959 -9.839 -47.043 1.00 31.92 400 ASP A N 1
ATOM 3241 C CA . ASP A 1 400 ? -12.165 -10.566 -47.421 1.00 31.92 400 ASP A CA 1
ATOM 3242 C C . ASP A 1 400 ? -11.765 -11.787 -48.260 1.00 31.92 400 ASP A C 1
ATOM 3244 O O . ASP A 1 400 ? -11.222 -11.618 -49.347 1.00 31.92 400 ASP A O 1
ATOM 3248 N N . ASP A 1 401 ? -12.055 -12.990 -47.771 1.00 27.98 401 ASP A N 1
ATOM 3249 C CA . ASP A 1 401 ? -12.336 -14.151 -48.614 1.00 27.98 401 ASP A CA 1
ATOM 3250 C C . ASP A 1 401 ? -13.311 -15.073 -47.862 1.00 27.98 401 ASP A C 1
ATOM 3252 O O . ASP A 1 401 ? -13.081 -15.476 -46.717 1.00 27.98 401 ASP A O 1
ATOM 3256 N N . ASP A 1 402 ? -14.437 -15.319 -48.527 1.00 33.03 402 ASP A N 1
ATOM 3257 C CA . ASP A 1 402 ? -15.525 -16.217 -48.159 1.00 33.03 402 ASP A CA 1
ATOM 3258 C C . ASP A 1 402 ? -15.029 -17.658 -47.922 1.00 33.03 402 ASP A C 1
ATOM 3260 O O . ASP A 1 402 ? -14.175 -18.145 -48.657 1.00 33.03 402 ASP A O 1
ATOM 3264 N N . ASP A 1 403 ? -15.575 -18.341 -46.909 1.00 29.38 403 ASP A N 1
ATOM 3265 C CA . ASP A 1 403 ? -16.208 -19.667 -47.050 1.00 29.38 403 ASP A CA 1
ATOM 3266 C C . ASP A 1 403 ? -16.581 -20.270 -45.674 1.00 29.38 403 ASP A C 1
ATOM 3268 O O . ASP A 1 403 ? -15.790 -20.328 -44.731 1.00 29.38 403 ASP A O 1
ATOM 3272 N N . ASP A 1 404 ? -17.846 -20.684 -45.608 1.00 31.52 404 ASP A N 1
ATOM 3273 C CA . ASP A 1 404 ? -18.554 -21.587 -44.693 1.00 31.52 404 ASP A CA 1
ATOM 3274 C C . ASP A 1 404 ? -17.753 -22.368 -43.621 1.00 31.52 404 ASP A C 1
ATOM 3276 O O . ASP A 1 404 ? -16.889 -23.177 -43.944 1.00 31.52 404 ASP A O 1
ATOM 3280 N N . ASP A 1 405 ? -18.173 -22.274 -42.346 1.00 29.62 405 ASP A N 1
ATOM 3281 C CA . ASP A 1 405 ? -18.656 -23.468 -41.623 1.00 29.62 405 ASP A CA 1
ATOM 3282 C C . ASP A 1 405 ? -19.348 -23.152 -40.278 1.00 29.62 405 ASP A C 1
ATOM 3284 O O . ASP A 1 405 ? -18.844 -22.447 -39.398 1.00 29.62 405 ASP A O 1
ATOM 3288 N N . GLU A 1 406 ? -20.531 -23.742 -40.109 1.00 31.66 406 GLU A N 1
ATOM 3289 C CA . GLU A 1 406 ? -21.344 -23.746 -38.897 1.00 31.66 406 GLU A CA 1
ATOM 3290 C C . GLU A 1 406 ? -20.748 -24.655 -37.803 1.00 31.66 406 GLU A C 1
ATOM 3292 O O . GLU A 1 406 ? -20.658 -25.868 -37.983 1.00 31.66 406 GLU A O 1
ATOM 3297 N N . ASN A 1 407 ? -20.461 -24.103 -36.618 1.00 30.62 407 ASN A N 1
ATOM 3298 C CA . ASN A 1 407 ? -20.742 -24.669 -35.279 1.00 30.62 407 ASN A CA 1
ATOM 3299 C C . ASN A 1 407 ? -19.751 -24.123 -34.250 1.00 30.62 407 ASN A C 1
ATOM 3301 O O . ASN A 1 407 ? -18.632 -24.602 -34.184 1.00 30.62 407 ASN A O 1
ATOM 3305 N N . TYR A 1 408 ? -20.204 -23.263 -33.339 1.00 28.28 408 TYR A N 1
ATOM 3306 C CA . TYR A 1 408 ? -19.919 -23.425 -31.908 1.00 28.28 408 TYR A CA 1
ATOM 3307 C C . TYR A 1 408 ? -21.007 -22.694 -31.118 1.00 28.28 408 TYR A C 1
ATOM 3309 O O . TYR A 1 408 ? -21.063 -21.470 -31.037 1.00 28.28 408 TYR A O 1
ATOM 3317 N N . ARG A 1 409 ? -21.927 -23.499 -30.583 1.00 27.38 409 ARG A N 1
ATOM 3318 C CA . ARG A 1 409 ? -23.011 -23.104 -29.684 1.00 27.38 409 ARG A CA 1
ATOM 3319 C C . ARG A 1 409 ? -22.472 -22.448 -28.405 1.00 27.38 409 ARG A C 1
ATOM 3321 O O . ARG A 1 409 ? -21.590 -23.001 -27.759 1.00 27.38 409 ARG A O 1
ATOM 3328 N N . ASN A 1 410 ? -23.134 -21.353 -28.032 1.00 26.47 410 ASN A N 1
ATOM 3329 C CA . ASN A 1 410 ? -23.471 -20.896 -26.679 1.00 26.47 410 ASN A CA 1
ATOM 3330 C C . ASN A 1 410 ? -22.340 -20.817 -25.640 1.00 26.47 410 ASN A C 1
ATOM 3332 O O . ASN A 1 410 ? -22.074 -21.770 -24.918 1.00 26.47 410 ASN A O 1
ATOM 3336 N N . ASN A 1 411 ? -21.792 -19.611 -25.467 1.00 27.70 411 ASN A N 1
ATOM 3337 C CA . ASN A 1 411 ? -21.009 -19.208 -24.292 1.00 27.70 411 ASN A CA 1
ATOM 3338 C C . ASN A 1 411 ? -21.693 -18.048 -23.532 1.00 27.70 411 ASN A C 1
ATOM 3340 O O . ASN A 1 411 ? -21.033 -17.161 -22.998 1.00 27.70 411 ASN A O 1
ATOM 3344 N N . GLU A 1 412 ? -23.030 -18.043 -23.489 1.00 26.58 412 GLU A N 1
ATOM 3345 C CA . GLU A 1 412 ? -23.824 -17.093 -22.685 1.00 26.58 412 GLU A CA 1
ATOM 3346 C C . GLU A 1 412 ? -24.146 -17.605 -21.265 1.00 26.58 412 GLU A C 1
ATOM 3348 O O . GLU A 1 412 ? -24.686 -16.858 -20.454 1.00 26.58 412 GLU A O 1
ATOM 3353 N N . ASP A 1 413 ? -23.720 -18.819 -20.899 1.00 26.23 413 ASP A N 1
ATOM 3354 C CA . ASP A 1 413 ? -24.005 -19.408 -19.578 1.00 26.23 413 ASP A CA 1
ATOM 3355 C C . ASP A 1 413 ? -22.883 -19.223 -18.530 1.00 26.23 413 ASP A C 1
ATOM 3357 O O . ASP A 1 413 ? -22.999 -19.700 -17.402 1.00 26.23 413 ASP A O 1
ATOM 3361 N N . LEU A 1 414 ? -21.818 -18.458 -18.822 1.00 28.31 414 LEU A N 1
ATOM 3362 C CA . LEU A 1 414 ? -20.769 -18.123 -17.836 1.00 28.31 414 LEU A CA 1
ATOM 3363 C C . LEU A 1 414 ? -21.120 -16.898 -16.957 1.00 28.31 414 LEU A C 1
ATOM 3365 O O . LEU A 1 414 ? -20.236 -16.229 -16.424 1.00 28.31 414 LEU A O 1
ATOM 3369 N N . TYR A 1 415 ? -22.410 -16.580 -16.819 1.00 34.44 415 TYR A N 1
ATOM 3370 C CA . TYR A 1 415 ? -22.910 -15.449 -16.024 1.00 34.44 415 TYR A CA 1
ATOM 3371 C C . TYR A 1 415 ? -23.980 -15.829 -14.997 1.00 34.44 415 TYR A C 1
ATOM 3373 O O . TYR A 1 415 ? -24.679 -14.960 -14.475 1.00 34.44 415 TYR A O 1
ATOM 3381 N N . GLN A 1 416 ? -24.078 -17.107 -14.625 1.00 24.66 416 GLN A N 1
ATOM 3382 C CA . GLN A 1 416 ? -24.955 -17.529 -13.538 1.00 24.66 416 GLN A CA 1
ATOM 3383 C C . GLN A 1 416 ? -24.179 -18.135 -12.364 1.00 24.66 416 GLN A C 1
ATOM 3385 O O . GLN A 1 416 ? -23.634 -19.230 -12.421 1.00 24.66 416 GLN A O 1
ATOM 3390 N N . VAL A 1 417 ? -24.241 -17.389 -11.256 1.00 29.17 417 VAL A N 1
ATOM 3391 C CA . VAL A 1 417 ? -24.107 -17.860 -9.873 1.00 29.17 417 VAL A CA 1
ATOM 3392 C C . VAL A 1 417 ? -22.671 -18.115 -9.396 1.00 29.17 417 VAL A C 1
ATOM 3394 O O . VAL A 1 417 ? -22.292 -19.220 -9.020 1.00 29.17 417 VAL A O 1
ATOM 3397 N N . ILE A 1 418 ? -21.911 -17.030 -9.204 1.00 31.28 418 ILE A N 1
ATOM 3398 C CA . ILE A 1 418 ? -21.120 -16.964 -7.969 1.00 31.28 418 ILE A CA 1
ATOM 3399 C C . ILE A 1 418 ? -22.128 -16.682 -6.851 1.00 31.28 418 ILE A C 1
ATOM 3401 O O . ILE A 1 418 ? -22.453 -15.528 -6.573 1.00 31.28 418 ILE A O 1
ATOM 3405 N N . ASN A 1 419 ? -22.672 -17.742 -6.246 1.00 24.61 419 ASN A N 1
ATOM 3406 C CA . ASN A 1 419 ? -23.456 -17.635 -5.017 1.00 24.61 419 ASN A CA 1
ATOM 3407 C C . ASN A 1 419 ? -22.497 -17.260 -3.879 1.00 24.61 419 ASN A C 1
ATOM 3409 O O . ASN A 1 419 ? -22.075 -18.088 -3.074 1.00 24.61 419 ASN A O 1
ATOM 3413 N N . PHE A 1 420 ? -22.131 -15.984 -3.814 1.00 34.16 420 PHE A N 1
ATOM 3414 C CA . PHE A 1 420 ? -21.818 -15.380 -2.534 1.00 34.16 420 PHE A CA 1
ATOM 3415 C C . PHE A 1 420 ? -23.130 -15.394 -1.755 1.00 34.16 420 PHE A C 1
ATOM 3417 O O . PHE A 1 420 ? -24.092 -14.770 -2.202 1.00 34.16 420 PHE A O 1
ATOM 3424 N N . SER A 1 421 ? -23.205 -16.133 -0.641 1.00 23.91 421 SER A N 1
ATOM 3425 C CA . SER A 1 421 ? -24.375 -16.036 0.236 1.00 23.91 421 SER A CA 1
ATOM 3426 C C . SER A 1 421 ? -24.691 -14.544 0.463 1.00 23.91 421 SER A C 1
ATOM 3428 O O . SER A 1 421 ? -23.775 -13.789 0.827 1.00 23.91 421 SER A O 1
ATOM 3430 N N . PRO A 1 422 ? -25.945 -14.093 0.256 1.00 27.55 422 PRO A N 1
ATOM 3431 C CA . PRO A 1 422 ? -26.365 -12.718 0.534 1.00 27.55 422 PRO A CA 1
ATOM 3432 C C . PRO A 1 422 ? -26.118 -12.302 1.994 1.00 27.55 422 PRO A C 1
ATOM 3434 O O . PRO A 1 422 ? -26.132 -11.115 2.318 1.00 27.55 422 PRO A O 1
ATOM 3437 N N . GLU A 1 423 ? -25.839 -13.264 2.875 1.00 26.86 423 GLU A N 1
ATOM 3438 C CA . GLU A 1 423 ? -25.558 -13.050 4.293 1.00 26.86 423 GLU A CA 1
ATOM 3439 C C . GLU A 1 423 ? -24.262 -12.256 4.531 1.00 26.86 423 GLU A C 1
ATOM 3441 O O . GLU A 1 423 ? -24.190 -11.503 5.496 1.00 26.86 423 GLU A O 1
ATOM 3446 N N . ILE A 1 424 ? -23.272 -12.297 3.625 1.00 33.66 424 ILE A N 1
ATOM 3447 C CA . ILE A 1 424 ? -22.013 -11.537 3.793 1.00 33.66 424 ILE A CA 1
ATOM 3448 C C . ILE A 1 424 ? -22.122 -10.106 3.229 1.00 33.66 424 ILE A C 1
ATOM 3450 O O . ILE A 1 424 ? -21.427 -9.200 3.690 1.00 33.66 424 ILE A O 1
ATOM 3454 N N . ALA A 1 425 ? -23.020 -9.864 2.269 1.00 26.88 425 ALA A N 1
ATOM 3455 C CA . ALA A 1 425 ? -23.301 -8.515 1.765 1.00 26.88 425 ALA A CA 1
ATOM 3456 C C . ALA A 1 425 ? -24.192 -7.715 2.735 1.00 26.88 425 ALA A C 1
ATOM 3458 O O . ALA A 1 425 ? -23.994 -6.511 2.889 1.00 26.88 425 ALA A O 1
ATOM 3459 N N . ASN A 1 426 ? -25.092 -8.390 3.460 1.00 26.08 426 ASN A N 1
ATOM 3460 C CA . ASN A 1 426 ? -25.856 -7.793 4.561 1.00 26.08 426 ASN A CA 1
ATOM 3461 C C . ASN A 1 426 ? -25.056 -7.680 5.872 1.00 26.08 426 ASN A C 1
ATOM 3463 O O . ASN A 1 426 ? -25.385 -6.843 6.710 1.00 26.08 426 ASN A O 1
ATOM 3467 N N . ALA A 1 427 ? -23.953 -8.421 6.032 1.00 28.72 427 ALA A N 1
ATOM 3468 C CA . ALA A 1 427 ? -23.058 -8.268 7.182 1.00 28.72 427 ALA A CA 1
ATOM 3469 C C . ALA A 1 427 ? -22.287 -6.931 7.195 1.00 28.72 427 ALA A C 1
ATOM 3471 O O . ALA A 1 427 ? -21.850 -6.484 8.253 1.00 28.72 427 ALA A O 1
ATOM 3472 N N . ALA A 1 428 ? -22.186 -6.235 6.054 1.00 28.98 428 ALA A N 1
ATOM 3473 C CA . ALA A 1 428 ? -21.663 -4.864 5.991 1.00 28.98 428 ALA A CA 1
ATOM 3474 C C . ALA A 1 428 ? -22.578 -3.832 6.689 1.00 28.98 428 ALA A C 1
ATOM 3476 O O . ALA A 1 428 ? -22.142 -2.714 6.953 1.00 28.98 428 ALA A O 1
ATOM 3477 N N . VAL A 1 429 ? -23.820 -4.222 7.005 1.00 32.59 429 VAL A N 1
ATOM 3478 C CA . VAL A 1 429 ? -24.773 -3.483 7.850 1.00 32.59 429 VAL A CA 1
ATOM 3479 C C . VAL A 1 429 ? -24.861 -4.097 9.260 1.00 32.59 429 VAL A C 1
ATOM 3481 O O . VAL A 1 429 ? -25.254 -3.419 10.194 1.00 32.59 429 VAL A O 1
ATOM 3484 N N . GLN A 1 430 ? -24.407 -5.337 9.485 1.00 29.05 430 GLN A N 1
ATOM 3485 C CA . GLN A 1 430 ? -24.398 -5.974 10.819 1.00 29.05 430 GLN A CA 1
ATOM 3486 C C . GLN A 1 430 ? -23.242 -5.530 11.733 1.00 29.05 430 GLN A C 1
ATOM 3488 O O . GLN A 1 430 ? -23.058 -6.092 12.810 1.00 29.05 430 GLN A O 1
ATOM 3493 N N . ALA A 1 431 ? -22.507 -4.481 11.355 1.00 32.72 431 ALA A N 1
ATOM 3494 C CA . ALA A 1 431 ? -21.829 -3.638 12.339 1.00 32.72 431 ALA A CA 1
ATOM 3495 C C . ALA A 1 431 ? -22.830 -2.809 13.186 1.00 32.72 431 ALA A C 1
ATOM 3497 O O . ALA A 1 431 ? -22.420 -2.229 14.185 1.00 32.72 431 ALA A O 1
ATOM 3498 N N . ASP A 1 432 ? -24.125 -2.812 12.833 1.00 36.47 432 ASP A N 1
ATOM 3499 C CA . ASP A 1 432 ? -25.234 -2.222 13.592 1.00 36.47 432 ASP A CA 1
ATOM 3500 C C . ASP A 1 432 ? -26.086 -3.301 14.305 1.00 36.47 432 ASP A C 1
ATOM 3502 O O . ASP A 1 432 ? -27.278 -3.457 14.031 1.00 36.47 432 ASP A O 1
ATOM 3506 N N . ALA A 1 433 ? -25.501 -4.066 15.234 1.00 26.14 433 ALA A N 1
ATOM 3507 C CA . ALA A 1 433 ? -26.280 -4.816 16.228 1.00 26.14 433 ALA A CA 1
ATOM 3508 C C . ALA A 1 433 ? -26.183 -4.112 17.596 1.00 26.14 433 ALA A C 1
ATOM 3510 O O . ALA A 1 433 ? -25.068 -3.846 18.054 1.00 26.14 433 ALA A O 1
ATOM 3511 N N . PRO A 1 434 ? -27.312 -3.796 18.263 1.00 27.95 434 PRO A N 1
ATOM 3512 C CA . PRO A 1 434 ? -27.295 -3.178 19.581 1.00 27.95 434 PRO A CA 1
ATOM 3513 C C . PRO A 1 434 ? -26.697 -4.160 20.589 1.00 27.95 434 PRO A C 1
ATOM 3515 O O . PRO A 1 434 ? -27.140 -5.305 20.693 1.00 27.95 434 PRO A O 1
ATOM 3518 N N . LEU A 1 435 ? -25.697 -3.707 21.345 1.00 30.56 435 LEU A N 1
ATOM 3519 C CA . LEU A 1 435 ? -25.282 -4.405 22.556 1.00 30.56 435 LEU A CA 1
ATOM 3520 C C . LEU A 1 435 ? -26.497 -4.511 23.482 1.00 30.56 435 LEU A C 1
ATOM 3522 O O . LEU A 1 435 ? -27.199 -3.524 23.712 1.00 30.56 435 LEU A O 1
ATOM 3526 N N . MET A 1 436 ? -26.752 -5.729 23.958 1.00 25.61 436 MET A N 1
ATOM 3527 C CA . MET A 1 436 ? -27.821 -6.033 24.898 1.00 25.61 436 MET A CA 1
ATOM 3528 C C . MET A 1 436 ? -27.757 -5.072 26.088 1.00 25.61 436 MET A C 1
ATOM 3530 O O . MET A 1 436 ? -26.742 -4.980 26.775 1.00 25.61 436 MET A O 1
ATOM 3534 N N . VAL A 1 437 ? -28.857 -4.361 26.323 1.00 27.38 437 VAL A N 1
ATOM 3535 C CA . VAL A 1 437 ? -29.129 -3.733 27.611 1.00 27.38 437 VAL A CA 1
ATOM 3536 C C . VAL A 1 437 ? -29.459 -4.881 28.559 1.00 27.38 437 VAL A C 1
ATOM 3538 O O . VAL A 1 437 ? -30.569 -5.408 28.521 1.00 27.38 437 VAL A O 1
ATOM 3541 N N . GLU A 1 438 ? -28.495 -5.315 29.370 1.00 28.88 438 GLU A N 1
ATOM 3542 C CA . GLU A 1 438 ? -28.853 -6.025 30.595 1.00 28.88 438 GLU A CA 1
ATOM 3543 C C . GLU A 1 438 ? -29.609 -5.036 31.484 1.00 28.88 438 GLU A C 1
ATOM 3545 O O . GLU A 1 438 ? -29.162 -3.911 31.723 1.00 28.88 438 GLU A O 1
ATOM 3550 N N . GLY A 1 439 ? -30.823 -5.436 31.857 1.00 27.12 439 GLY A N 1
ATOM 3551 C CA . GLY A 1 439 ? -31.748 -4.633 32.632 1.00 27.12 439 GLY A CA 1
ATOM 3552 C C . GLY A 1 439 ? -31.118 -4.189 33.943 1.00 27.12 439 GLY A C 1
ATOM 3553 O O . GLY A 1 439 ? -30.596 -4.994 34.709 1.00 27.12 439 GLY A O 1
ATOM 3554 N N . ILE A 1 440 ? -31.219 -2.889 34.191 1.00 26.78 440 ILE A N 1
ATOM 3555 C CA . ILE A 1 440 ? -31.150 -2.321 35.529 1.00 26.78 440 ILE A CA 1
ATOM 3556 C C . ILE A 1 440 ? -32.308 -2.964 36.298 1.00 26.78 440 ILE A C 1
ATOM 3558 O O . ILE A 1 440 ? -33.470 -2.686 36.009 1.00 26.78 440 ILE A O 1
ATOM 3562 N N . ALA A 1 441 ? -31.988 -3.888 37.200 1.00 28.19 441 ALA A N 1
ATOM 3563 C CA . ALA A 1 441 ? -32.890 -4.231 38.279 1.00 28.19 441 ALA A CA 1
ATOM 3564 C C . ALA A 1 441 ? -32.818 -3.081 39.285 1.00 28.19 441 ALA A C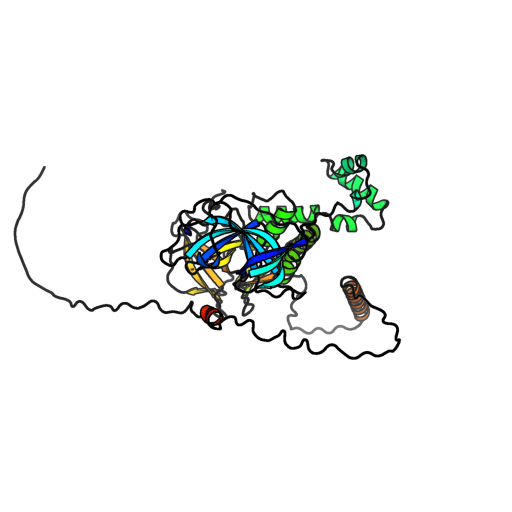 1
ATOM 3566 O O . ALA A 1 441 ? -31.743 -2.756 39.790 1.00 28.19 441 ALA A O 1
ATOM 3567 N N . ASP A 1 442 ? -33.963 -2.442 39.491 1.00 27.70 442 ASP A N 1
ATOM 3568 C CA . ASP A 1 442 ? -34.213 -1.524 40.589 1.00 27.70 442 ASP A CA 1
ATOM 3569 C C . ASP A 1 442 ? -33.932 -2.255 41.913 1.00 27.70 442 ASP A C 1
ATOM 3571 O O . ASP A 1 442 ? -34.657 -3.180 42.276 1.00 27.70 442 ASP A O 1
ATOM 3575 N N . GLU A 1 443 ? -32.882 -1.858 42.633 1.00 31.84 443 GLU A N 1
ATOM 3576 C CA . GLU A 1 443 ? -32.807 -2.096 44.075 1.00 31.84 443 GLU A CA 1
ATOM 3577 C C . GLU A 1 443 ? -33.196 -0.802 44.782 1.00 31.84 443 GLU A C 1
ATOM 3579 O O . GLU A 1 443 ? -32.534 0.236 44.691 1.00 31.84 443 GLU A O 1
ATOM 3584 N N . GLU A 1 444 ? -34.366 -0.896 45.405 1.00 29.61 444 GLU A N 1
ATOM 3585 C CA . GLU A 1 444 ? -35.047 0.123 46.177 1.00 29.61 444 GLU A CA 1
ATOM 3586 C C . GLU A 1 444 ? -34.186 0.634 47.335 1.00 29.61 444 GLU A C 1
ATOM 3588 O O . GLU A 1 444 ? -33.443 -0.097 47.990 1.00 29.61 444 GLU A O 1
ATOM 3593 N N . ALA A 1 445 ? -34.351 1.927 47.600 1.00 28.61 445 ALA A N 1
ATOM 3594 C CA . ALA A 1 445 ? -33.908 2.574 48.815 1.00 28.61 445 ALA A CA 1
ATOM 3595 C C . ALA A 1 445 ? -34.547 1.903 50.044 1.00 28.61 445 ALA A C 1
ATOM 3597 O O . ALA A 1 445 ? -35.769 1.890 50.184 1.00 28.61 445 ALA A O 1
ATOM 3598 N N . GLY A 1 446 ? -33.705 1.393 50.941 1.00 27.81 446 GLY A N 1
ATOM 3599 C CA . GLY A 1 446 ? -34.053 1.083 52.323 1.00 27.81 446 GLY A CA 1
ATOM 3600 C C . GLY A 1 446 ? -33.245 1.987 53.246 1.00 27.81 446 GLY A C 1
ATOM 3601 O O . GLY A 1 446 ? -32.039 1.797 53.393 1.00 27.81 446 GLY A O 1
ATOM 3602 N N . GLU A 1 447 ? -33.909 2.997 53.801 1.00 29.12 447 GLU A N 1
ATOM 3603 C CA . GLU A 1 447 ? -33.450 3.754 54.965 1.00 29.12 447 GLU A CA 1
ATOM 3604 C C . GLU A 1 447 ? -33.657 2.924 56.248 1.00 29.12 447 GLU A C 1
ATOM 3606 O O . GLU A 1 447 ? -34.596 2.134 56.332 1.00 29.12 447 GLU A O 1
ATOM 3611 N N . ASP A 1 448 ? -32.773 3.188 57.214 1.00 29.41 448 ASP A N 1
ATOM 3612 C CA . ASP A 1 448 ? -32.886 2.997 58.667 1.00 29.41 448 ASP A CA 1
ATOM 3613 C C . ASP A 1 448 ? -32.906 1.567 59.251 1.00 29.41 448 ASP A C 1
ATOM 3615 O O . ASP A 1 448 ? -33.860 0.812 59.113 1.00 29.41 448 ASP A O 1
ATOM 3619 N N . GLU A 1 449 ? -31.865 1.209 60.013 1.00 31.12 449 GLU A N 1
ATOM 3620 C CA . GLU A 1 449 ? -31.904 1.319 61.482 1.00 31.12 449 GLU A CA 1
ATOM 3621 C C . GLU A 1 449 ? -30.548 0.968 62.132 1.00 31.12 449 GLU A C 1
ATOM 3623 O O . GLU A 1 449 ? -29.703 0.255 61.592 1.00 31.12 449 GLU A O 1
ATOM 3628 N N . GLU A 1 450 ? -30.381 1.592 63.290 1.00 32.06 450 GLU A N 1
ATOM 3629 C CA . GLU A 1 450 ? -29.331 1.584 64.304 1.00 32.06 450 GLU A CA 1
ATOM 3630 C C . GLU A 1 450 ? -28.680 0.219 64.602 1.00 32.06 450 GLU A C 1
ATOM 3632 O O . GLU A 1 450 ? -29.360 -0.792 64.721 1.00 32.06 450 GLU A O 1
ATOM 3637 N N . ASP A 1 451 ? -27.365 0.217 64.855 1.00 31.94 451 ASP A N 1
ATOM 3638 C CA . ASP A 1 451 ? -26.839 -0.534 65.998 1.00 31.94 451 ASP A CA 1
ATOM 3639 C C . ASP A 1 451 ? -25.499 0.039 66.478 1.00 31.94 451 ASP A C 1
ATOM 3641 O O . ASP A 1 451 ? -24.519 0.197 65.740 1.00 31.94 451 ASP A O 1
ATOM 3645 N N . GLU A 1 452 ? -25.522 0.400 67.756 1.00 31.31 452 GLU A N 1
ATOM 3646 C CA . GLU A 1 452 ? -24.421 0.878 68.569 1.00 31.31 452 GLU A CA 1
ATOM 3647 C C . GLU A 1 452 ? -23.404 -0.239 68.881 1.00 31.31 452 GLU A C 1
ATOM 3649 O O . GLU A 1 452 ? -23.684 -1.434 68.849 1.00 31.31 452 GLU A O 1
ATOM 3654 N N . ASP A 1 453 ? -22.235 0.226 69.320 1.00 33.12 453 ASP A N 1
ATOM 3655 C CA . ASP A 1 453 ? -21.275 -0.441 70.198 1.00 33.12 453 ASP A CA 1
ATOM 3656 C C . ASP A 1 453 ? -20.128 -1.315 69.650 1.00 33.12 453 ASP A C 1
ATOM 3658 O O . ASP A 1 453 ? -20.267 -2.270 68.891 1.00 33.12 453 ASP A O 1
ATOM 3662 N N . ARG A 1 454 ? -18.974 -1.038 70.292 1.00 33.84 454 ARG A N 1
ATOM 3663 C CA . ARG A 1 454 ? -17.826 -1.917 70.597 1.00 33.84 454 ARG A CA 1
ATOM 3664 C C . ARG A 1 454 ? -16.739 -2.122 69.528 1.00 33.84 454 ARG A C 1
ATOM 3666 O O . ARG A 1 454 ? -16.736 -3.097 68.793 1.00 33.84 454 ARG A O 1
ATOM 3673 N N . PHE A 1 455 ? -15.662 -1.332 69.596 1.00 34.78 455 PHE A N 1
ATOM 3674 C CA . PHE A 1 455 ? -14.518 -1.579 70.503 1.00 34.78 455 PHE A CA 1
ATOM 3675 C C . PHE A 1 455 ? -13.393 -0.553 70.260 1.00 34.78 455 PHE A C 1
ATOM 3677 O O . PHE A 1 455 ? -12.896 -0.388 69.149 1.00 34.78 455 PHE A O 1
ATOM 3684 N N . GLN A 1 456 ? -12.986 0.114 71.340 1.00 35.19 456 GLN A N 1
ATOM 3685 C CA . GLN A 1 456 ? -11.710 0.814 71.480 1.00 35.19 456 GLN A CA 1
ATOM 3686 C C . GLN A 1 456 ? -10.561 -0.178 71.734 1.00 35.19 456 GLN A C 1
ATOM 3688 O O . GLN A 1 456 ? -10.791 -1.305 72.165 1.00 35.19 456 GLN A O 1
ATOM 3693 N N . ASP A 1 457 ? -9.344 0.340 71.550 1.00 35.94 457 ASP A N 1
ATOM 3694 C CA . ASP A 1 457 ? -8.028 -0.170 71.963 1.00 35.94 457 ASP A CA 1
ATOM 3695 C C . ASP A 1 457 ? -7.311 -1.169 71.041 1.00 35.94 457 ASP A C 1
ATOM 3697 O O . ASP A 1 457 ? -7.559 -2.368 71.045 1.00 35.94 457 ASP A O 1
ATOM 3701 N N . ALA A 1 458 ? -6.282 -0.680 70.339 1.00 33.88 458 ALA A N 1
ATOM 3702 C CA . ALA A 1 458 ? -4.922 -0.703 70.888 1.00 33.88 458 ALA A CA 1
ATOM 3703 C C . ALA A 1 458 ? -3.969 0.177 70.055 1.00 33.88 458 ALA A C 1
ATOM 3705 O O . ALA A 1 458 ? -3.853 0.037 68.839 1.00 33.88 458 ALA A O 1
ATOM 3706 N N . ARG A 1 459 ? -3.288 1.094 70.747 1.00 41.81 459 ARG A N 1
ATOM 3707 C CA . ARG A 1 459 ? -2.053 1.755 70.310 1.00 41.81 459 ARG A CA 1
ATOM 3708 C C . ARG A 1 459 ? -0.894 0.761 70.402 1.00 41.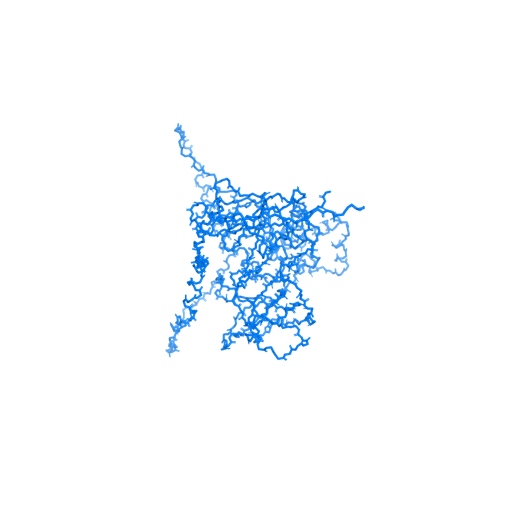81 459 ARG A C 1
ATOM 3710 O O . ARG A 1 459 ? -0.772 0.120 71.440 1.00 41.81 459 ARG A O 1
ATOM 3717 N N . GLU A 1 460 ? -0.017 0.770 69.404 1.00 42.06 460 GLU A N 1
ATOM 3718 C CA . GLU A 1 460 ? 1.438 0.971 69.549 1.00 42.06 460 GLU A CA 1
ATOM 3719 C C . GLU A 1 460 ? 2.053 1.391 68.211 1.00 42.06 460 GLU A C 1
ATOM 3721 O O . GLU A 1 460 ? 1.674 0.804 67.171 1.00 42.06 460 GLU A O 1
#

Secondary structure (DSSP, 8-state):
------S-TTGGG---EE------PPTT-EEEEEEEEESSPPPTT-EEEEEEEGGGGT---SSS--EEEEEE-SPPTT-PPEEEEEEEEEEEEEPTTSEEEEEEEEEEEEEEEEEETTTEEEEEEPP-B-PPPHHHHT--HHHHHHHT-S-HHHHHHHHHHHHTTSSS-HHHHHHT-SHHHHHHHHHHHHHHT-----SSHHHHHHHHHHHS---HHHHHHHHH--BHHHHHHHHHHHTTS-EEEEETTT--EEEEGGGB--SBTTBSEEEEE-TTS-EEEEEEES-PPTTSEEE-S--B-TT-SSTTEEEEEEEETTT--EEEEEEEESSTT-SSSEEEEEETTTEEEEE--S----------------SSHHHHHHHHHHHHHHHHHHS----------------------TTS-----HHHHHTTTTT--PPP------------------------